Protein AF-0000000078948172 (afdb_homodimer)

Nearest PDB structures (foldseek):
  7e7o-assembly1_A  TM=7.544E-01  e=1.134E-03  Homo sapiens
  7w01-assembly1_A  TM=4.726E-01  e=2.263E-03  Homo sapiens
  7roq-assembly1_A  TM=7.174E-01  e=6.297E-02  Homo sapiens
  7k2t-assembly1_B  TM=5.408E-01  e=2.139E-02  Aquifex aeolicus VF5
  8dku-assembly1_B  TM=4.855E-01  e=1.723E-02  Aquifex aeolicus VF5

Solvent-accessible surface area (backbone atoms only — not comparable to full-atom values): 37700 Å² total; per-residue (Å²): 88,66,66,55,38,50,52,50,51,50,49,39,69,72,60,38,58,65,58,52,47,43,49,52,48,29,53,49,46,17,47,51,52,12,61,44,27,77,41,38,47,65,34,40,25,24,73,48,90,53,53,73,65,57,44,50,52,48,43,50,60,56,41,62,40,80,47,37,36,58,40,83,43,56,60,67,56,51,54,49,28,31,73,65,66,73,28,47,51,33,34,38,38,38,83,84,47,71,44,78,45,61,67,46,96,41,77,62,52,56,54,49,46,50,51,47,48,51,49,42,46,51,46,43,50,38,45,50,48,16,64,72,59,75,44,59,58,69,55,52,51,53,45,49,52,44,39,66,63,60,32,75,83,49,71,65,68,71,59,65,72,85,71,76,73,82,63,83,50,48,40,58,46,28,40,51,17,37,43,54,42,45,36,44,51,51,26,31,52,50,48,33,50,50,48,38,38,48,72,70,45,51,43,57,57,51,60,68,37,97,55,53,70,66,48,55,52,49,26,50,51,48,44,36,36,51,50,35,43,49,52,49,49,49,51,53,46,45,39,39,73,72,68,59,51,80,41,67,87,14,54,71,54,38,58,58,57,44,52,35,42,39,48,24,43,48,15,42,29,45,28,54,53,40,75,39,93,44,36,66,56,34,51,59,45,47,53,54,53,42,52,51,33,26,61,46,19,29,27,82,43,64,57,84,75,56,76,39,62,66,46,55,55,55,18,75,75,25,64,54,25,37,42,49,51,32,45,37,21,40,18,69,54,58,48,58,66,67,60,40,49,47,32,42,47,50,25,41,50,48,14,51,52,28,34,53,52,13,53,51,47,43,52,52,58,72,73,103,88,66,67,55,37,50,49,50,51,50,49,40,70,71,59,38,59,64,59,52,47,44,49,51,48,29,53,49,46,18,47,51,53,13,62,44,26,79,42,37,47,63,34,40,24,25,73,48,91,52,53,73,66,57,45,50,53,48,43,52,61,54,41,61,41,82,49,36,35,58,39,82,45,56,60,68,57,51,55,49,28,32,72,66,65,72,27,46,51,35,34,36,39,38,82,81,46,71,44,76,46,61,66,46,96,40,76,62,52,56,54,48,45,50,50,47,48,50,50,40,47,50,45,44,50,38,44,50,47,17,63,73,60,76,43,60,54,67,55,52,52,52,45,48,52,45,38,64,62,58,32,77,82,47,74,66,70,73,60,65,72,83,70,76,71,82,66,83,48,46,38,58,46,28,39,52,18,38,43,54,40,44,36,44,51,52,25,31,52,52,47,32,51,52,47,38,39,49,70,70,44,51,44,58,58,52,60,68,38,96,54,52,70,67,49,53,53,49,24,50,52,49,44,36,36,49,51,34,43,48,52,50,47,49,49,52,46,45,38,39,71,72,69,59,50,82,41,69,86,15,54,70,56,36,59,58,56,43,51,34,41,37,47,23,44,47,16,42,30,44,27,53,52,41,76,39,92,46,38,66,55,34,50,60,44,48,52,54,53,41,52,52,34,27,62,45,17,28,26,81,44,64,56,84,77,57,76,38,65,68,48,56,56,55,17,74,74,24,63,55,25,37,42,49,50,32,45,37,21,42,18,70,54,58,48,57,67,67,60,42,49,48,32,43,47,52,27,41,49,48,14,51,50,28,35,54,53,14,53,51,47,42,52,52,55,69,74,99

Secondary structure (DSSP, 8-state):
-HHHHHHHHHHHHHSTHHHHHHHHHHHHHHHHHHHS----EEEEEEESS--HHHHHHHHHHHTTSSSEEEEE--HHHHHHHHHTTS-SEEEEE-SS-EEEEESS--HHHHHHHHHHHHHHHHHHHHHHHHHHHTS-HHHHHHHHHHHTTS-SS-------S--------HHHHHHHHHHHHHHHHHHHHHHHHHHHHHHTTHHHHHHTSS--HHHHHHHHHHHHHHHHHHHHHHHHHIIIIIS----TT-HHHHHHHHHHHHHHHHHHHHHHHHS-SSHHHHHHHHHHHHHHHHHHTTSSS-GGG---HHHHHHHTT-HHHHHHHHHHHHTTS---HHHHHHHHHHHHHHHHHHHHHHHHHHHHHHH-/-HHHHHHHHHHHHHSTHHHHHHHHHHHHHHHHHHHS----EEEEEEESS--HHHHHHHHHHHTTSSSEEEEE--HHHHHHHHHTTS-SEEEEE-SS-EEEEESS--HHHHHHHHHHHHHHHHHHHHHHHHHHHTS-HHHHHHHHHHHTTS-SS-------S--------HHHHHHHHHHHHHHHHHHHHHHHHHHHHHHTTHHHHHHTTT--HHHHHHHHHHHHHHHHHHHHHHHHHIIIIIS----TT-HHHHHHHHHHHHHHHHHHHHHHHHT-SSHHHHHHHHHHHHHHHHHHTTSSS-GGG---HHHHHHHTT-HHHHHHHHHHHHTTS---HHHHHHHHHHHHHHHHHHHHHHHHHHHHHHH-

InterPro domains:
  IPR013525 ABC-2 type transporter, transmembrane domain [PF12698] (17-359)
  IPR047817 ABC-2 type transporter, transmembrane domain, bacterial-type [PS51012] (133-365)
  IPR051449 ABC-2 integral membrane transporter component [PTHR30294] (3-365)

Foldseek 3Di:
DVVLLVVVVVVCVVPVVLVVVLLVVLLVQLVVQLVVPLAQAAAEEEEDPDDPVRVVVVQVVVCVDRNHRHDYDDPVVVVVCLVVVVDQWHWYDYPQDIDIGGSHPDPVSVVSVVVVCVVSVVLVCLVVCCVVVVPPSVVVVVVCVVCVVVVVVCPCPVPPDPPLPPQDRSSVLSSLLSLLLSLLVQLLLLLLVVQQCVVVCVVVVVVVPPDDPVRSVVSSLVSSLCSSLVSSLVSLCCCCPVVNDAQQPLSVVLSVLVNLLSLLSNLLSLLLSLPDDHSVVSNVVSCVVSVLLSVLLQSVHHCVPPDDPVSVVVNLLRLSNLNSVLSCCSGRSVNDPVSNVVSSVSSNVSSVVSNVNSVVSNVVVVVD/DVVLLVVVVVVCVVPVVLVVVLLVVLLVQLVVQLVVPLAQAAAEEEEDPDDPVVVVVVQVVVCVDRNHRHDYDDPVVVVVCLVVVVDQWHWYDYPQDIDIGGSHPDPVSVVSVVVVCVVSVVLVCLVVCCVVVVPPSVVVVVVCVVCVVVVVVCPCPVPPDPPLPPQDRSSVLSSLLSLLLSLLVQLLLLLLVVQQCVVVCVVVVVVPPPDDPVRSVVSSLVSSLCSSLVSSLVSLCCCCPVVNDAQQPLSVVLSVLVNLLSLLSNLLSLLLSLPDDHSVVSNVVSCVVSVLLSVLLQSVHHCVPPDDPVSVVVNLLRLSNLNSVLSCCSGVSVNDPVSNVVSSVSSNVSSVVSNVNSVVSNVVVVVD

pLDDT: mean 72.75, std 21.16, range [22.92, 98.5]

Radius of gyration: 29.55 Å; Cα contacts (8 Å, |Δi|>4): 965; chains: 2; bounding box: 58×90×71 Å

Organism: Halalkalibacterium halodurans (strain ATCC BAA-125 / DSM 18197 / FERM 7344 / JCM 9153 / C-125) (NCBI:txid272558)

Structure (mmCIF, N/CA/C/O backbone):
data_AF-0000000078948172-model_v1
#
loop_
_entity.id
_entity.type
_entity.pdbx_description
1 polymer 'BH1056 protein'
#
loop_
_atom_site.group_PDB
_atom_site.id
_atom_site.type_symbol
_atom_site.label_atom_id
_atom_site.label_alt_id
_atom_site.label_comp_id
_atom_site.label_asym_id
_atom_site.label_entity_id
_atom_site.label_seq_id
_atom_site.pdbx_PDB_ins_code
_atom_site.Cartn_x
_atom_site.Cartn_y
_atom_site.Cartn_z
_atom_site.occupancy
_atom_site.B_iso_or_equiv
_atom_site.auth_seq_id
_atom_site.auth_comp_id
_atom_site.auth_asym_id
_atom_site.auth_atom_id
_atom_site.pdbx_PDB_model_num
ATOM 1 N N . MET A 1 1 ? -24.469 -25.516 -9.25 1 62.78 1 MET A N 1
ATOM 2 C CA . MET A 1 1 ? -23.891 -24.297 -8.695 1 62.78 1 MET A CA 1
ATOM 3 C C . MET A 1 1 ? -23.5 -24.484 -7.234 1 62.78 1 MET A C 1
ATOM 5 O O . MET A 1 1 ? -22.406 -24.109 -6.824 1 62.78 1 MET A O 1
ATOM 9 N N . ARG A 1 2 ? -24.375 -25.188 -6.566 1 66.94 2 ARG A N 1
ATOM 10 C CA . ARG A 1 2 ? -24.109 -25.422 -5.148 1 66.94 2 ARG A CA 1
ATOM 11 C C . ARG A 1 2 ? -22.875 -26.297 -4.953 1 66.94 2 ARG A C 1
ATOM 13 O O . ARG A 1 2 ? -22.078 -26.062 -4.047 1 66.94 2 ARG A O 1
ATOM 20 N N . ALA A 1 3 ? -22.75 -27.203 -5.828 1 65.5 3 ALA A N 1
ATOM 21 C CA . ALA A 1 3 ? -21.609 -28.109 -5.723 1 65.5 3 ALA A CA 1
ATOM 22 C C . ALA A 1 3 ? -20.297 -27.375 -5.953 1 65.5 3 ALA A C 1
ATOM 24 O O . ALA A 1 3 ? -19.312 -27.625 -5.266 1 65.5 3 ALA A O 1
ATOM 25 N N . ILE A 1 4 ? -20.359 -26.406 -6.832 1 67.25 4 ILE A N 1
ATOM 26 C CA . ILE A 1 4 ? -19.156 -25.641 -7.156 1 67.25 4 ILE A CA 1
ATOM 27 C C . ILE A 1 4 ? -18.797 -24.734 -5.988 1 67.25 4 ILE A C 1
ATOM 29 O O . ILE A 1 4 ? -17.641 -24.656 -5.578 1 67.25 4 ILE A O 1
ATOM 33 N N . LEU A 1 5 ? -19.828 -24.188 -5.453 1 71.38 5 LEU A N 1
ATOM 34 C CA . LEU A 1 5 ? -19.625 -23.297 -4.316 1 71.38 5 LEU A CA 1
ATOM 35 C C . LEU A 1 5 ? -19.062 -24.062 -3.119 1 71.38 5 LEU A C 1
ATOM 37 O O . LEU A 1 5 ? -18.188 -23.562 -2.414 1 71.38 5 LEU A O 1
ATOM 41 N N . TRP A 1 6 ? -19.578 -25.156 -2.953 1 69.44 6 TRP A N 1
ATOM 42 C CA . TRP A 1 6 ? -19.141 -25.984 -1.821 1 69.44 6 TRP A CA 1
ATOM 43 C C . TRP A 1 6 ? -17.688 -26.406 -1.973 1 69.44 6 TRP A C 1
ATOM 45 O O . TRP A 1 6 ? -16.953 -26.453 -0.99 1 69.44 6 TRP A O 1
ATOM 55 N N . ASN A 1 7 ? -17.328 -26.688 -3.18 1 68.25 7 ASN A N 1
ATOM 56 C CA . ASN A 1 7 ? -15.953 -27.094 -3.436 1 68.25 7 ASN A CA 1
ATOM 57 C C . ASN A 1 7 ? -14.977 -25.953 -3.15 1 68.25 7 ASN A C 1
ATOM 59 O O . ASN A 1 7 ? -13.922 -26.156 -2.555 1 68.25 7 ASN A O 1
ATOM 63 N N . TYR A 1 8 ? -15.422 -24.828 -3.488 1 69 8 TYR A N 1
ATOM 64 C CA . TYR A 1 8 ? -14.547 -23.688 -3.268 1 69 8 TYR A CA 1
ATOM 65 C C . TYR A 1 8 ? -14.469 -23.344 -1.786 1 69 8 TYR A C 1
ATOM 67 O O . TYR A 1 8 ? -13.398 -23 -1.28 1 69 8 TYR A O 1
ATOM 75 N N . TRP A 1 9 ? -15.555 -23.516 -1.153 1 69.44 9 TRP A N 1
ATOM 76 C CA . TRP A 1 9 ? -15.578 -23.297 0.286 1 69.44 9 TRP A CA 1
ATOM 77 C C . TRP A 1 9 ? -14.672 -24.266 1.014 1 69.44 9 TRP A C 1
ATOM 79 O O . TRP A 1 9 ? -13.969 -23.891 1.954 1 69.44 9 TRP A O 1
ATOM 89 N N . ARG A 1 10 ? -14.672 -25.406 0.482 1 64.38 10 ARG A N 1
ATOM 90 C CA . ARG A 1 10 ? -13.828 -26.438 1.082 1 64.38 10 ARG A CA 1
ATOM 91 C C . ARG A 1 10 ? -12.352 -26.125 0.879 1 64.38 10 ARG A C 1
ATOM 93 O O . ARG A 1 10 ? -11.539 -26.328 1.782 1 64.38 10 ARG A O 1
ATOM 100 N N . HIS A 1 11 ? -12.133 -25.625 -0.302 1 66.75 11 HIS A N 1
ATOM 101 C CA . HIS A 1 11 ? -10.75 -25.266 -0.598 1 66.75 11 HIS A CA 1
ATOM 102 C C . HIS A 1 11 ? -10.281 -24.109 0.289 1 66.75 11 HIS A C 1
ATOM 104 O O . HIS A 1 11 ? -9.141 -24.109 0.764 1 66.75 11 HIS A O 1
ATOM 110 N N . LEU A 1 12 ? -11.141 -23.219 0.486 1 66.38 12 LEU A N 1
ATOM 111 C CA . LEU A 1 12 ? -10.805 -22.078 1.318 1 66.38 12 LEU A CA 1
ATOM 112 C C . LEU A 1 12 ? -10.602 -22.5 2.77 1 66.38 12 LEU A C 1
ATOM 114 O O . LEU A 1 12 ? -9.703 -21.984 3.445 1 66.38 12 LEU A O 1
ATOM 118 N N . ILE A 1 13 ? -11.398 -23.406 3.115 1 63.62 13 ILE A N 1
ATOM 119 C CA . ILE A 1 13 ? -11.32 -23.859 4.5 1 63.62 13 ILE A CA 1
ATOM 120 C C . ILE A 1 13 ? -10 -24.594 4.73 1 63.62 13 ILE A C 1
ATOM 122 O O . ILE A 1 13 ? -9.414 -24.5 5.812 1 63.62 13 ILE A O 1
ATOM 126 N N . TYR A 1 14 ? -9.555 -25.125 3.656 1 60.56 14 TYR A N 1
ATOM 127 C CA . TYR A 1 14 ? -8.344 -25.922 3.834 1 60.56 14 TYR A CA 1
ATOM 128 C C . TYR A 1 14 ? -7.098 -25.062 3.68 1 60.56 14 TYR A C 1
ATOM 130 O O . TYR A 1 14 ? -6.047 -25.359 4.258 1 60.56 14 TYR A O 1
ATOM 138 N N . ARG A 1 15 ? -7.258 -24.031 2.912 1 65.12 15 ARG A N 1
ATOM 139 C CA . ARG A 1 15 ? -6.078 -23.188 2.75 1 65.12 15 ARG A CA 1
ATOM 140 C C . ARG A 1 15 ? -6.453 -21.719 2.812 1 65.12 15 ARG A C 1
ATOM 142 O O . ARG A 1 15 ? -6.223 -20.969 1.86 1 65.12 15 ARG A O 1
ATOM 149 N N . PRO A 1 16 ? -6.922 -21.422 4.082 1 66.62 16 PRO A N 1
ATOM 150 C CA . PRO A 1 16 ? -7.438 -20.062 4.18 1 66.62 16 PRO A CA 1
ATOM 151 C C . PRO A 1 16 ? -6.367 -19.047 4.602 1 66.62 16 PRO A C 1
ATOM 153 O O . PRO A 1 16 ? -6.695 -17.969 5.086 1 66.62 16 PRO A O 1
ATOM 156 N N . TRP A 1 17 ? -5.223 -19.391 4.367 1 75.44 17 TRP A N 1
ATOM 157 C CA . TRP A 1 17 ? -4.191 -18.609 5.055 1 75.44 17 TRP A CA 1
ATOM 158 C C . TRP A 1 17 ? -4.133 -17.188 4.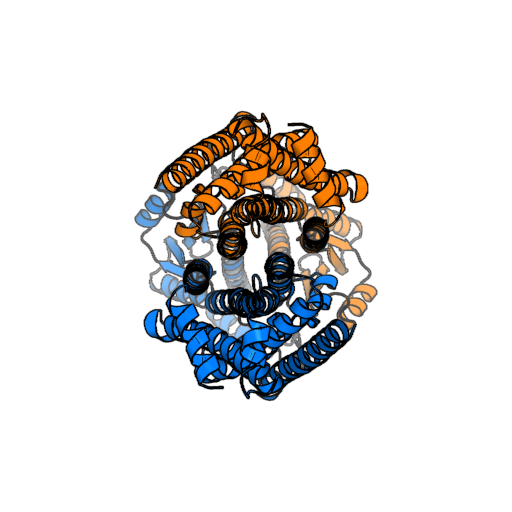516 1 75.44 17 TRP A C 1
ATOM 160 O O . TRP A 1 17 ? -3.914 -16.25 5.277 1 75.44 17 TRP A O 1
ATOM 170 N N . TYR A 1 18 ? -4.32 -16.984 3.209 1 77.62 18 TYR A N 1
ATOM 171 C CA . TYR A 1 18 ? -4.18 -15.617 2.713 1 77.62 18 TYR A CA 1
ATOM 172 C C . TYR A 1 18 ? -5.395 -14.773 3.076 1 77.62 18 TYR A C 1
ATOM 174 O O . TYR A 1 18 ? -5.266 -13.578 3.369 1 77.62 18 TYR A O 1
ATOM 182 N N . VAL A 1 19 ? -6.602 -15.43 3.148 1 80.69 19 VAL A N 1
ATOM 183 C CA . VAL A 1 19 ? -7.812 -14.711 3.531 1 80.69 19 VAL A CA 1
ATOM 184 C C . VAL A 1 19 ? -7.723 -14.289 4.996 1 80.69 19 VAL A C 1
ATOM 186 O O . VAL A 1 19 ? -8.008 -13.141 5.34 1 80.69 19 VAL A O 1
ATOM 189 N N . VAL A 1 20 ? -7.277 -15.211 5.793 1 83.88 20 VAL A N 1
ATOM 190 C CA . VAL A 1 20 ? -7.113 -14.93 7.215 1 83.88 20 VAL A CA 1
ATOM 191 C C . VAL A 1 20 ? -6.016 -13.891 7.418 1 83.88 20 VAL A C 1
ATOM 193 O O . VAL A 1 20 ? -6.145 -12.992 8.25 1 83.88 20 VAL A O 1
ATOM 196 N N . GLY A 1 21 ? -4.973 -14.055 6.617 1 84.38 21 GLY A N 1
ATOM 197 C CA . GLY A 1 21 ? -3.889 -13.094 6.703 1 84.38 21 GLY A CA 1
ATOM 198 C C . GLY A 1 21 ? -4.324 -11.672 6.379 1 84.38 21 GLY A C 1
ATOM 199 O O . GLY A 1 21 ? -4.012 -10.734 7.117 1 84.38 21 GLY A O 1
ATOM 200 N N . PHE A 1 22 ? -5.051 -11.562 5.297 1 84.94 22 PHE A N 1
ATOM 201 C CA . PHE A 1 22 ? -5.508 -10.234 4.891 1 84.94 22 PHE A CA 1
ATOM 202 C C . PHE A 1 22 ? -6.508 -9.68 5.895 1 84.94 22 PHE A C 1
ATOM 204 O O . PHE A 1 22 ? -6.539 -8.469 6.145 1 84.94 22 PHE A O 1
ATOM 211 N N . PHE A 1 23 ? -7.328 -10.57 6.496 1 87.62 23 PHE A N 1
ATOM 212 C CA . PHE A 1 23 ? -8.273 -10.148 7.527 1 87.62 23 PHE A CA 1
ATOM 213 C C . PHE A 1 23 ? -7.535 -9.602 8.742 1 87.62 23 PHE A C 1
ATOM 215 O O . PHE A 1 23 ? -7.844 -8.508 9.227 1 87.62 23 PHE A O 1
ATOM 222 N N . ILE A 1 24 ? -6.555 -10.297 9.219 1 86.5 24 ILE A N 1
ATOM 223 C CA . ILE A 1 24 ? -5.812 -9.922 10.414 1 86.5 24 ILE A CA 1
ATOM 224 C C . ILE A 1 24 ? -5.035 -8.633 10.156 1 86.5 24 ILE A C 1
ATOM 226 O O . ILE A 1 24 ? -5.004 -7.742 11.008 1 86.5 24 ILE A O 1
ATOM 230 N N . LEU A 1 25 ? -4.504 -8.586 9.008 1 84.19 25 LEU A N 1
ATOM 231 C CA . LEU A 1 25 ? -3.725 -7.395 8.688 1 84.19 25 LEU A CA 1
ATOM 232 C C . LEU A 1 25 ? -4.621 -6.164 8.594 1 84.19 25 LEU A C 1
ATOM 234 O O . LEU A 1 25 ? -4.246 -5.082 9.055 1 84.19 25 LEU A O 1
ATOM 238 N N . THR A 1 26 ? -5.742 -6.363 7.922 1 87.81 26 THR A N 1
ATOM 239 C CA . THR A 1 26 ? -6.688 -5.254 7.844 1 87.81 26 THR A CA 1
ATOM 240 C C . THR A 1 26 ? -7.094 -4.789 9.242 1 87.81 26 THR A C 1
ATOM 242 O O . THR A 1 26 ? -7.051 -3.594 9.539 1 87.81 26 THR A O 1
ATOM 245 N N . ALA A 1 27 ? -7.441 -5.746 10.094 1 89 27 ALA A N 1
ATOM 246 C CA . ALA A 1 27 ? -7.871 -5.43 11.453 1 89 27 ALA A CA 1
ATOM 247 C C . ALA A 1 27 ? -6.754 -4.742 12.234 1 89 27 ALA A C 1
ATOM 249 O O . ALA A 1 27 ? -6.996 -3.754 12.93 1 89 27 ALA A O 1
ATOM 250 N N . THR A 1 28 ? -5.586 -5.242 12.078 1 84.88 28 THR A N 1
ATOM 251 C CA . THR A 1 28 ? -4.441 -4.691 12.797 1 84.88 28 THR A CA 1
ATOM 252 C C . THR A 1 28 ? -4.137 -3.271 12.336 1 84.88 28 THR A C 1
ATOM 254 O O . THR A 1 28 ? -3.994 -2.361 13.156 1 84.88 28 THR A O 1
ATOM 257 N N . PHE A 1 29 ? -4.16 -3.076 11.062 1 82.25 29 PHE A N 1
ATOM 258 C CA . PHE A 1 29 ? -3.795 -1.769 10.523 1 82.25 29 PHE A CA 1
ATOM 259 C C . PHE A 1 29 ? -4.91 -0.756 10.766 1 82.25 29 PHE A C 1
ATOM 261 O O . PHE A 1 29 ? -4.641 0.407 11.07 1 82.25 29 PHE A O 1
ATOM 268 N N . ALA A 1 30 ? -6.086 -1.212 10.492 1 83.12 30 ALA A N 1
ATOM 269 C CA . ALA A 1 30 ? -7.215 -0.325 10.773 1 83.12 30 ALA A CA 1
ATOM 270 C C . ALA A 1 30 ? -7.223 0.105 12.234 1 83.12 30 ALA A C 1
ATOM 272 O O . ALA A 1 30 ? -7.496 1.266 12.547 1 83.12 30 ALA A O 1
ATOM 273 N N . PHE A 1 31 ? -6.871 -0.844 13.07 1 81.69 31 PHE A N 1
ATOM 274 C CA . PHE A 1 31 ? -6.871 -0.569 14.5 1 81.69 31 PHE A CA 1
ATOM 275 C C . PHE A 1 31 ? -5.73 0.374 14.875 1 81.69 31 PHE A C 1
ATOM 277 O O . PHE A 1 31 ? -5.945 1.374 15.562 1 81.69 31 PHE A O 1
ATOM 284 N N . VAL A 1 32 ? -4.586 0.113 14.422 1 76.19 32 VAL A N 1
ATOM 285 C CA . VAL A 1 32 ? -3.393 0.864 14.805 1 76.19 32 VAL A CA 1
ATOM 286 C C . VAL A 1 32 ? -3.455 2.268 14.203 1 76.19 32 VAL A C 1
ATOM 288 O O . VAL A 1 32 ? -3.166 3.254 14.883 1 76.19 32 VAL A O 1
ATOM 291 N N . THR A 1 33 ? -3.777 2.334 12.93 1 76 33 THR A N 1
ATOM 292 C CA . THR A 1 33 ? -3.812 3.631 12.266 1 76 33 THR A CA 1
ATOM 293 C C . THR A 1 33 ? -5.051 4.418 12.68 1 76 33 THR A C 1
ATOM 295 O O . THR A 1 33 ? -5.051 5.652 12.648 1 76 33 THR A O 1
ATOM 298 N N . GLY A 1 34 ? -6.07 3.592 12.875 1 71.38 34 GLY A N 1
ATOM 299 C CA . GLY A 1 34 ? -7.293 4.246 13.312 1 71.38 34 GLY A CA 1
ATOM 300 C C . GLY A 1 34 ? -7.152 4.918 14.664 1 71.38 34 GLY A C 1
ATOM 301 O O . GLY A 1 34 ? -7.844 5.898 14.953 1 71.38 34 GLY A O 1
ATOM 302 N N . GLN A 1 35 ? -6.402 4.078 15.539 1 59.75 35 GLN A N 1
ATOM 303 C CA . GLN A 1 35 ? -6.16 4.645 16.859 1 59.75 35 GLN A CA 1
ATOM 304 C C . GLN A 1 35 ? -5.23 5.852 16.781 1 59.75 35 GLN A C 1
ATOM 306 O O . GLN A 1 35 ? -5.188 6.668 17.703 1 59.75 35 GLN A O 1
ATOM 311 N N . SER A 1 36 ? -4.328 5.504 15.805 1 49.66 36 SER A N 1
ATOM 312 C CA . SER A 1 36 ? -3.449 6.656 15.648 1 49.66 36 SER A CA 1
ATOM 313 C C . SER A 1 36 ? -4.246 7.922 15.359 1 49.66 36 SER A C 1
ATOM 315 O O . SER A 1 36 ? -3.73 8.867 14.75 1 49.66 36 SER A O 1
ATOM 317 N N . SER A 1 37 ? -5.582 7.57 15.469 1 39.12 37 SER A N 1
ATOM 318 C CA . SER A 1 37 ? -6.457 8.734 15.469 1 39.12 37 SER A CA 1
ATOM 319 C C . SER A 1 37 ? -5.684 10.008 15.805 1 39.12 37 SER A C 1
ATOM 321 O O . SER A 1 37 ? -4.746 9.977 16.609 1 39.12 37 SER A O 1
ATOM 323 N N . PHE A 1 38 ? -5.621 10.812 14.898 1 34.5 38 PHE A N 1
ATOM 324 C CA . PHE A 1 38 ? -5.605 12.234 15.219 1 34.5 38 PHE A CA 1
ATOM 325 C C . PHE A 1 38 ? -6.375 12.508 16.516 1 34.5 38 PHE A C 1
ATOM 327 O O . PHE A 1 38 ? -7.57 12.812 16.469 1 34.5 38 PHE A O 1
ATOM 334 N N . SER A 1 39 ? -6.605 11.508 17.219 1 34.75 39 SER A N 1
ATOM 335 C CA . SER A 1 39 ? -7.262 11.617 18.516 1 34.75 39 SER A CA 1
ATOM 336 C C . SER A 1 39 ? -7.078 13.008 19.125 1 34.75 39 SER A C 1
ATOM 338 O O . SER A 1 39 ? -6.156 13.734 18.75 1 34.75 39 SER A O 1
ATOM 340 N N . LYS A 1 40 ? -8.133 13.227 19.766 1 40.09 40 LYS A N 1
ATOM 341 C CA . LYS A 1 40 ? -8.023 14.461 20.547 1 40.09 40 LYS A CA 1
ATOM 342 C C . LYS A 1 40 ? -6.688 14.531 21.281 1 40.09 40 LYS A C 1
ATOM 344 O O . LYS A 1 40 ? -6.32 13.609 22 1 40.09 40 LYS A O 1
ATOM 349 N N . VAL A 1 41 ? -5.742 14.82 20.547 1 42.78 41 VAL A N 1
ATOM 350 C CA . VAL A 1 41 ? -4.473 15.039 21.234 1 42.78 41 VAL A CA 1
ATOM 351 C C . VAL A 1 41 ? -4.73 15.5 22.656 1 42.78 41 VAL A C 1
ATOM 353 O O . VAL A 1 41 ? -5.363 16.531 22.891 1 42.78 41 VAL A O 1
ATOM 356 N N . GLU A 1 42 ? -4.668 14.492 23.5 1 48.28 42 GLU A N 1
ATOM 357 C CA . GLU A 1 42 ? -4.773 14.938 24.891 1 48.28 42 GLU A CA 1
ATOM 358 C C . GLU A 1 42 ? -3.654 15.906 25.234 1 48.28 42 GLU A C 1
ATOM 360 O O . GLU A 1 42 ? -2.473 15.57 25.141 1 48.28 42 GLU A O 1
ATOM 365 N N . VAL A 1 43 ? -3.938 17 25.328 1 52.22 43 VAL A N 1
ATOM 366 C CA . VAL A 1 43 ? -2.99 18.047 25.688 1 52.22 43 VAL A CA 1
ATOM 367 C C . VAL A 1 43 ? -3.01 18.266 27.203 1 52.22 43 VAL A C 1
ATOM 369 O O . VAL A 1 43 ? -3.963 18.812 27.734 1 52.22 43 VAL A O 1
ATOM 372 N N . PRO A 1 44 ? -2.088 17.594 27.875 1 58.75 44 PRO A N 1
ATOM 373 C CA . PRO A 1 44 ? -2.033 17.906 29.312 1 58.75 44 PRO A CA 1
ATOM 374 C C . PRO A 1 44 ? -1.806 19.391 29.578 1 58.75 44 PRO A C 1
ATOM 376 O O . PRO A 1 44 ? -0.93 20.016 28.969 1 58.75 44 PRO A O 1
ATOM 379 N N . VAL A 1 45 ? -2.65 19.938 30.328 1 61.47 45 VAL A N 1
ATOM 380 C CA . VAL A 1 45 ? -2.543 21.359 30.656 1 61.47 45 VAL A CA 1
ATOM 381 C C . VAL A 1 45 ? -2.502 21.547 32.188 1 61.47 45 VAL A C 1
ATOM 383 O O . VAL A 1 45 ? -3.115 20.766 32.906 1 61.47 45 VAL A O 1
ATOM 386 N N . TYR A 1 46 ? -1.608 22.234 32.594 1 65.5 46 TYR A N 1
ATOM 387 C CA . TYR A 1 46 ? -1.704 22.688 34 1 65.5 46 TYR A CA 1
ATOM 388 C C . TYR A 1 46 ? -1.886 24.188 34.062 1 65.5 46 TYR A C 1
ATOM 390 O O . TYR A 1 46 ? -1.547 24.922 33.125 1 65.5 46 TYR A O 1
ATOM 398 N N . VAL A 1 47 ? -2.588 24.609 35.062 1 64 47 VAL A N 1
ATOM 399 C CA . VAL A 1 47 ? -2.979 26.016 35.188 1 64 47 VAL A CA 1
ATOM 400 C C . VAL A 1 47 ? -2.074 26.703 36.188 1 64 47 VAL A C 1
ATOM 402 O O . VAL A 1 47 ? -1.73 26.141 37.219 1 64 47 VAL A O 1
ATOM 405 N N . GLU A 1 48 ? -1.52 27.75 35.75 1 64.19 48 GLU A N 1
ATOM 406 C CA . GLU A 1 48 ? -0.771 28.609 36.656 1 64.19 48 GLU A CA 1
ATOM 407 C C . GLU A 1 48 ? -1.527 29.906 36.938 1 64.19 48 GLU A C 1
ATOM 409 O O . GLU A 1 48 ? -1.742 30.719 36.031 1 64.19 48 GLU A O 1
ATOM 414 N N . GLY A 1 49 ? -1.888 30.078 38.156 1 60.09 49 GLY A N 1
ATOM 415 C CA . GLY A 1 49 ? -2.398 31.375 38.594 1 60.09 49 GLY A CA 1
ATOM 416 C C . GLY A 1 49 ? -3.848 31.594 38.219 1 60.09 49 GLY A C 1
ATOM 417 O O . GLY A 1 49 ? -4.281 32.75 38.062 1 60.09 49 GLY A O 1
ATOM 418 N N . MET A 1 50 ? -4.535 30.562 37.781 1 65.12 50 MET A N 1
ATOM 419 C CA . MET A 1 50 ? -5.945 30.75 37.438 1 65.12 50 MET A CA 1
ATOM 420 C C . MET A 1 50 ? -6.84 30.047 38.469 1 65.12 50 MET A C 1
ATOM 422 O O . MET A 1 50 ? -6.445 29.031 39.062 1 65.12 50 MET A O 1
ATOM 426 N N . SER A 1 51 ? -7.914 30.75 38.688 1 68.06 51 SER A N 1
ATOM 427 C CA . SER A 1 51 ? -8.883 30.172 39.625 1 68.06 51 SER A CA 1
ATOM 428 C C . SER A 1 51 ? -9.547 28.938 39.031 1 68.06 51 SER A C 1
ATOM 430 O O . SER A 1 51 ? -9.492 28.719 37.812 1 68.06 51 SER A O 1
ATOM 432 N N . SER A 1 52 ? -10.023 28.094 39.875 1 74.06 52 SER A N 1
ATOM 433 C CA . SER A 1 52 ? -10.68 26.859 39.469 1 74.06 52 SER A CA 1
ATOM 434 C C . SER A 1 52 ? -11.82 27.125 38.5 1 74.06 52 SER A C 1
ATOM 436 O O . SER A 1 52 ? -12.039 26.344 37.562 1 74.06 52 SER A O 1
ATOM 438 N N . GLU A 1 53 ? -12.5 28.172 38.719 1 70.75 53 GLU A N 1
ATOM 439 C CA . GLU A 1 53 ? -13.617 28.516 37.844 1 70.75 53 GLU A CA 1
ATOM 440 C C . GLU A 1 53 ? -13.133 28.953 36.469 1 70.75 53 GLU A C 1
ATOM 442 O O . GLU A 1 53 ? -13.703 28.562 35.438 1 70.75 53 GLU A O 1
ATOM 447 N N . GLU A 1 54 ? -12.156 29.812 36.469 1 65.56 54 GLU A N 1
ATOM 448 C CA . GLU A 1 54 ? -11.57 30.266 35.219 1 65.56 54 GLU A CA 1
ATOM 449 C C . GLU A 1 54 ? -10.984 29.109 34.406 1 65.56 54 GLU A C 1
ATOM 451 O O . GLU A 1 54 ? -11.094 29.062 33.188 1 65.56 54 GLU A O 1
ATOM 456 N N . THR A 1 55 ? -10.375 28.266 35.156 1 69.5 55 THR A N 1
ATOM 457 C CA . THR A 1 55 ? -9.797 27.078 34.531 1 69.5 55 THR A CA 1
ATOM 458 C C . THR A 1 55 ? -10.883 26.219 33.875 1 69.5 55 THR A C 1
ATOM 460 O O . THR A 1 55 ? -10.703 25.75 32.75 1 69.5 55 THR A O 1
ATOM 463 N N . ALA A 1 56 ? -11.852 26.031 34.531 1 71.5 56 ALA A N 1
ATOM 464 C CA . ALA A 1 56 ? -12.945 25.219 34 1 71.5 56 ALA A CA 1
ATOM 465 C C . ALA A 1 56 ? -13.539 25.875 32.75 1 71.5 56 ALA A C 1
ATOM 467 O O . ALA A 1 56 ? -13.859 25.188 31.766 1 71.5 56 ALA A O 1
ATOM 468 N N . LYS A 1 57 ? -13.727 27.062 32.75 1 65.19 57 LYS A N 1
ATOM 469 C CA . LYS A 1 57 ? -14.258 27.797 31.609 1 65.19 57 LYS A CA 1
ATOM 470 C C . LYS A 1 57 ? -13.312 27.688 30.406 1 65.19 57 LYS A C 1
ATOM 472 O O . LYS A 1 57 ? -13.75 27.453 29.281 1 65.19 57 LYS A O 1
ATOM 477 N N . MET A 1 58 ? -12.086 27.938 30.719 1 61.97 58 MET A N 1
ATOM 478 C CA . MET A 1 58 ? -11.086 27.875 29.656 1 61.97 58 MET A CA 1
ATOM 479 C C . MET A 1 58 ? -10.992 26.469 29.078 1 61.97 58 MET A C 1
ATOM 481 O O . MET A 1 58 ? -10.93 26.297 27.859 1 61.97 58 MET A O 1
ATOM 485 N N . LEU A 1 59 ? -10.914 25.531 29.984 1 67.06 59 LEU A N 1
ATOM 486 C CA . LEU A 1 59 ? -10.867 24.156 29.531 1 67.06 59 LEU A CA 1
ATOM 487 C C . LEU A 1 59 ? -12.117 23.781 28.75 1 67.06 59 LEU A C 1
ATOM 489 O O . LEU A 1 59 ? -12.055 23.016 27.797 1 67.06 59 LEU A O 1
ATOM 493 N N . GLY A 1 60 ? -13.188 24.266 29.188 1 65.31 60 GLY A N 1
ATOM 494 C CA . GLY A 1 60 ? -14.414 24.078 28.422 1 65.31 60 GLY A CA 1
ATOM 495 C C . GLY A 1 60 ? -14.32 24.609 27.016 1 65.31 60 GLY A C 1
ATOM 496 O O . GLY A 1 60 ? -14.75 23.938 26.062 1 65.31 60 GLY A O 1
ATOM 497 N N . TYR A 1 61 ? -13.75 25.766 26.922 1 56.97 61 TYR A N 1
ATOM 498 C CA . TYR A 1 61 ? -13.562 26.375 25.609 1 56.97 61 TYR A CA 1
ATOM 499 C C . TYR A 1 61 ? -12.562 25.578 24.781 1 56.97 61 TYR A C 1
ATOM 501 O O . TYR A 1 61 ? -12.758 25.391 23.578 1 56.97 61 TYR A O 1
ATOM 509 N N . LEU A 1 62 ? -11.562 25.219 25.422 1 58.38 62 LEU A N 1
ATOM 510 C CA . LEU A 1 62 ? -10.492 24.516 24.734 1 58.38 62 LEU A CA 1
ATOM 511 C C . LEU A 1 62 ? -10.961 23.141 24.266 1 58.38 62 LEU A C 1
ATOM 513 O O . LEU A 1 62 ? -10.562 22.672 23.188 1 58.38 62 LEU A O 1
ATOM 517 N N . ASN A 1 63 ? -11.719 22.547 25.094 1 58.66 63 ASN A N 1
ATOM 518 C CA . ASN A 1 63 ? -12.156 21.188 24.812 1 58.66 63 ASN A CA 1
ATOM 519 C C . ASN A 1 63 ? -13.406 21.172 23.938 1 58.66 63 ASN A C 1
ATOM 521 O O . ASN A 1 63 ? -14.031 20.125 23.766 1 58.66 63 ASN A O 1
ATOM 525 N N . GLU A 1 64 ? -13.688 22.266 23.531 1 51.56 64 GLU A N 1
ATOM 526 C CA . GLU A 1 64 ? -14.773 22.312 22.547 1 51.56 64 GLU A CA 1
ATOM 527 C C . GLU A 1 64 ? -14.312 21.766 21.203 1 51.56 64 GLU A C 1
ATOM 529 O O . GLU A 1 64 ? -15.125 21.266 20.422 1 51.56 64 GLU A O 1
ATOM 534 N N . HIS A 1 65 ? -13.117 21.891 21.047 1 42.31 65 HIS A N 1
ATOM 535 C CA . HIS A 1 65 ? -12.594 21.391 19.781 1 42.31 65 HIS A CA 1
ATOM 536 C C . HIS A 1 65 ? -12.453 19.875 19.812 1 42.31 65 HIS A C 1
ATOM 538 O O . HIS A 1 65 ? -12.156 19.297 20.859 1 42.31 65 HIS A O 1
ATOM 544 N N . LYS A 1 66 ? -12.945 19.344 18.781 1 46.38 66 LYS A N 1
ATOM 545 C CA . LYS A 1 66 ? -13.102 17.891 18.734 1 46.38 66 LYS A CA 1
ATOM 546 C C . LYS A 1 66 ? -11.758 17.203 18.562 1 46.38 66 LYS A C 1
ATOM 548 O O . LYS A 1 66 ? -11.625 16.016 18.844 1 46.38 66 LYS A O 1
ATOM 553 N N . ARG A 1 67 ? -10.773 17.875 18.266 1 44.38 67 ARG A N 1
ATOM 554 C CA . ARG A 1 67 ? -9.516 17.203 17.953 1 44.38 67 ARG A CA 1
ATOM 555 C C . ARG A 1 67 ? -8.617 17.125 19.188 1 44.38 67 ARG A C 1
ATOM 557 O O . ARG A 1 67 ? -7.832 16.188 19.312 1 44.38 67 ARG A O 1
ATOM 564 N N . PHE A 1 68 ? -8.695 18.188 20.062 1 50.44 68 PHE A N 1
ATOM 565 C CA . PHE A 1 68 ? -7.805 18.219 21.203 1 50.44 68 PHE A CA 1
ATOM 566 C C . PHE A 1 68 ? -8.586 18.047 22.5 1 50.44 68 PHE A C 1
ATOM 568 O O . PHE A 1 68 ? -9.688 18.578 22.641 1 50.44 68 PHE A O 1
ATOM 575 N N . ASP A 1 69 ? -8.141 17.203 23.234 1 59.12 69 ASP A N 1
ATOM 576 C CA . ASP A 1 69 ? -8.688 17.031 24.578 1 59.12 69 ASP A CA 1
ATOM 577 C C . ASP A 1 69 ? -7.723 17.562 25.641 1 59.12 69 ASP A C 1
ATOM 579 O O . ASP A 1 69 ? -6.754 16.875 25.984 1 59.12 69 ASP A O 1
ATOM 583 N N . PHE A 1 70 ? -7.98 18.766 26.078 1 60.03 70 PHE A N 1
ATOM 584 C CA . PHE A 1 70 ? -7.145 19.375 27.094 1 60.03 70 PHE A CA 1
ATOM 585 C C . PHE A 1 70 ? -7.504 18.844 28.484 1 60.03 70 PHE A C 1
ATOM 587 O O . PHE A 1 70 ? -8.633 19 28.938 1 60.03 70 PHE A O 1
ATOM 594 N N . GLN A 1 71 ? -6.664 18.109 29.078 1 68.5 71 GLN A N 1
ATOM 595 C CA . GLN A 1 71 ? -6.879 17.516 30.391 1 68.5 71 GLN A CA 1
ATOM 596 C C . GLN A 1 71 ? -6.016 18.203 31.453 1 68.5 71 GLN A C 1
ATOM 598 O O . GLN A 1 71 ? -4.809 18.375 31.266 1 68.5 71 GLN A O 1
ATOM 603 N N . LEU A 1 72 ? -6.688 18.625 32.469 1 73.62 72 LEU A N 1
ATOM 604 C CA . LEU A 1 72 ? -5.992 19.281 33.562 1 73.62 72 LEU A CA 1
ATOM 605 C C . LEU A 1 72 ? -5.199 18.266 34.375 1 73.62 72 LEU A C 1
ATOM 607 O O . LEU A 1 72 ? -5.742 17.25 34.812 1 73.62 72 LEU A O 1
ATOM 611 N N . MET A 1 73 ? -3.926 18.406 34.469 1 74.25 73 MET A N 1
ATOM 612 C CA . MET A 1 73 ? -3.035 17.578 35.25 1 74.25 73 MET A CA 1
ATOM 613 C C . MET A 1 73 ? -2.174 18.422 36.188 1 74.25 73 MET A C 1
ATOM 615 O O . MET A 1 73 ? -2.055 19.641 36 1 74.25 73 MET A O 1
ATOM 619 N N . ASP A 1 74 ? -1.751 17.781 37.281 1 75.62 74 ASP A N 1
ATOM 620 C CA . ASP A 1 74 ? -0.877 18.469 38.219 1 75.62 74 ASP A CA 1
ATOM 621 C C . ASP A 1 74 ? 0.456 18.828 37.562 1 75.62 74 ASP A C 1
ATOM 623 O O . ASP A 1 74 ? 0.962 18.094 36.719 1 75.62 74 ASP A O 1
ATOM 627 N N . GLN A 1 75 ? 0.871 19.984 37.875 1 73.31 75 GLN A N 1
ATOM 628 C CA . GLN A 1 75 ? 2.125 20.5 37.312 1 73.31 75 GLN A CA 1
ATOM 629 C C . GLN A 1 75 ? 3.254 19.484 37.5 1 73.31 75 GLN A C 1
ATOM 631 O O . GLN A 1 75 ? 4.051 19.266 36.594 1 73.31 75 GLN A O 1
ATOM 636 N N . GLU A 1 76 ? 3.334 18.875 38.625 1 72.31 76 GLU A N 1
ATOM 637 C CA . GLU A 1 76 ? 4.398 17.922 38.906 1 72.31 76 GLU A CA 1
ATOM 638 C C . GLU A 1 76 ? 4.305 16.703 38 1 72.31 76 GLU A C 1
ATOM 640 O O . GLU A 1 76 ? 5.324 16.188 37.562 1 72.31 76 GLU A O 1
ATOM 645 N N . GLU A 1 77 ? 3.154 16.344 37.75 1 74.31 77 GLU A N 1
ATOM 646 C CA . GLU A 1 77 ? 2.947 15.18 36.875 1 74.31 77 GLU A CA 1
ATOM 647 C C . GLU A 1 77 ? 3.369 15.469 35.438 1 74.31 77 GLU A C 1
ATOM 649 O O . GLU A 1 77 ? 3.949 14.609 34.781 1 74.31 77 GLU A O 1
ATOM 654 N N . ILE A 1 78 ? 3.055 16.609 35.031 1 69.69 78 ILE A N 1
ATOM 655 C CA . ILE A 1 78 ? 3.393 17 33.688 1 69.69 78 ILE A CA 1
ATOM 656 C C . ILE A 1 78 ? 4.906 17.156 33.562 1 69.69 78 ILE A C 1
ATOM 658 O O . ILE A 1 78 ? 5.504 16.688 32.594 1 69.69 78 ILE A O 1
ATOM 662 N N . GLU A 1 79 ? 5.547 17.766 34.531 1 67.31 79 GLU A N 1
ATOM 663 C CA . GLU A 1 79 ? 6.996 17.953 34.469 1 67.31 79 GLU A CA 1
ATOM 664 C C . GLU A 1 79 ? 7.727 16.625 34.5 1 67.31 79 GLU A C 1
ATOM 666 O O . GLU A 1 79 ? 8.711 16.438 33.781 1 67.31 79 GLU A O 1
ATOM 671 N N . THR A 1 80 ? 7.211 15.781 35.219 1 67.12 80 THR A N 1
ATOM 672 C CA . THR A 1 80 ? 7.82 14.461 35.281 1 67.12 80 THR A CA 1
ATOM 673 C C . THR A 1 80 ? 7.574 13.688 34 1 67.12 80 THR A C 1
ATOM 675 O O . THR A 1 80 ? 8.469 13.008 33.5 1 67.12 80 THR A O 1
ATOM 678 N N . GLY A 1 81 ? 6.375 13.836 33.5 1 65.62 81 GLY A N 1
ATOM 679 C CA . GLY A 1 81 ? 6.035 13.156 32.281 1 65.62 81 GLY A CA 1
ATOM 680 C C . GLY A 1 81 ? 6.832 13.648 31.078 1 65.62 81 GLY A C 1
ATOM 681 O O . GLY A 1 81 ? 7.215 12.867 30.219 1 65.62 81 GLY A O 1
ATOM 682 N N . LEU A 1 82 ? 7.094 14.875 31.078 1 64.56 82 LEU A N 1
ATOM 683 C CA . LEU A 1 82 ? 7.902 15.461 30.016 1 64.56 82 LEU A CA 1
ATOM 684 C C . LEU A 1 82 ? 9.359 15.047 30.156 1 64.56 82 LEU A C 1
ATOM 686 O O . L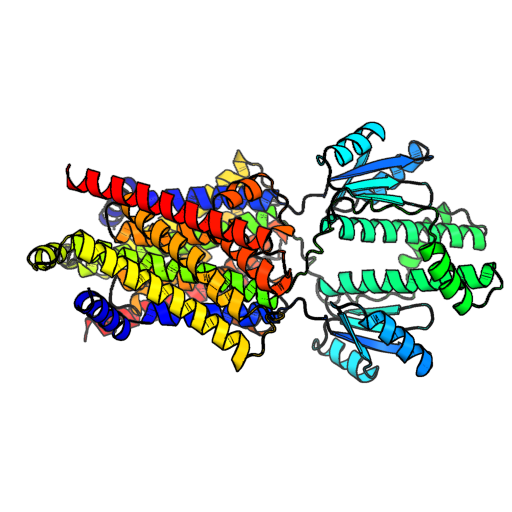EU A 1 82 ? 10.031 14.766 29.156 1 64.56 82 LEU A O 1
ATOM 690 N N . ARG A 1 83 ? 9.812 14.992 31.344 1 61.78 83 ARG A N 1
ATOM 691 C CA . ARG A 1 83 ? 11.195 14.625 31.625 1 61.78 83 ARG A CA 1
ATOM 692 C C . ARG A 1 83 ? 11.453 13.156 31.297 1 61.78 83 ARG A C 1
ATOM 694 O O . ARG A 1 83 ? 12.523 12.805 30.797 1 61.78 83 ARG A O 1
ATOM 701 N N . GLN A 1 84 ? 10.453 12.438 31.453 1 56.44 84 GLN A N 1
ATOM 702 C CA . GLN A 1 84 ? 10.617 11 31.25 1 56.44 84 GLN A CA 1
ATOM 703 C C . GLN A 1 84 ? 10.195 10.594 29.844 1 56.44 84 GLN A C 1
ATOM 705 O O . GLN A 1 84 ? 10.102 9.406 29.531 1 56.44 84 GLN A O 1
ATOM 710 N N . HIS A 1 85 ? 9.898 11.617 29.078 1 53.78 85 HIS A N 1
ATOM 711 C CA . HIS A 1 85 ? 9.555 11.422 27.672 1 53.78 85 HIS A CA 1
ATOM 712 C C . HIS A 1 85 ? 8.281 10.594 27.531 1 53.78 85 HIS A C 1
ATOM 714 O O . HIS A 1 85 ? 8.133 9.844 26.562 1 53.78 85 HIS A O 1
ATOM 720 N N . GLU A 1 86 ? 7.605 10.664 28.609 1 58.66 86 GLU A N 1
ATOM 721 C CA . GLU A 1 86 ? 6.301 10.008 28.562 1 58.66 86 GLU A CA 1
ATOM 722 C C . GLU A 1 86 ? 5.262 10.883 27.875 1 58.66 86 GLU A C 1
ATOM 724 O O . GLU A 1 86 ? 4.25 10.391 27.375 1 58.66 86 GLU A O 1
ATOM 729 N N . MET A 1 87 ? 5.566 12.172 28.047 1 57.53 87 MET A N 1
ATOM 730 C CA . MET A 1 87 ? 4.711 13.164 27.391 1 57.53 87 MET A CA 1
ATOM 731 C C . MET A 1 87 ? 5.516 14.016 26.422 1 57.53 87 MET A C 1
ATOM 733 O O . MET A 1 87 ? 6.625 14.445 26.734 1 57.53 87 MET A O 1
ATOM 737 N N . ASP A 1 88 ? 4.992 14.109 25.328 1 56 88 ASP A N 1
ATOM 738 C CA . ASP A 1 88 ? 5.762 14.836 24.328 1 56 88 ASP A CA 1
ATOM 739 C C . ASP A 1 88 ? 5.59 16.344 24.5 1 56 88 ASP A C 1
ATOM 741 O O . ASP A 1 88 ? 6.52 17.109 24.234 1 56 88 ASP A O 1
ATOM 745 N N . PHE A 1 89 ? 4.414 16.766 24.844 1 56.47 89 PHE A N 1
ATOM 746 C CA . PHE A 1 89 ? 4.191 18.188 25.062 1 56.47 89 PHE A CA 1
ATOM 747 C C . PHE A 1 89 ? 3.076 18.422 26.078 1 56.47 89 PHE A C 1
ATOM 749 O O . PHE A 1 89 ? 2.273 17.516 26.328 1 56.47 89 PHE A O 1
ATOM 756 N N . ALA A 1 90 ? 3.238 19.531 26.812 1 62.41 90 ALA A N 1
ATOM 757 C CA . ALA A 1 90 ? 2.223 19.969 27.766 1 62.41 90 ALA A CA 1
ATOM 758 C C . ALA A 1 90 ? 2.041 21.484 27.703 1 62.41 90 ALA A C 1
ATOM 760 O O . ALA A 1 90 ? 2.881 22.203 27.141 1 62.41 90 ALA A O 1
ATOM 761 N N . ILE A 1 91 ? 0.863 21.938 28.031 1 61.97 91 ILE A N 1
ATOM 762 C CA . ILE A 1 91 ? 0.572 23.359 27.984 1 61.97 91 ILE A CA 1
ATOM 763 C C . ILE A 1 91 ? 0.31 23.891 29.391 1 61.97 91 ILE A C 1
ATOM 765 O O . ILE A 1 91 ? -0.414 23.25 30.172 1 61.97 91 ILE A O 1
ATOM 769 N N . ALA A 1 92 ? 1.097 24.859 29.766 1 63.22 92 ALA A N 1
ATOM 770 C CA . ALA A 1 92 ? 0.79 25.609 30.984 1 63.22 92 ALA A CA 1
ATOM 771 C C . ALA A 1 92 ? -0.117 26.797 30.672 1 63.22 92 ALA A C 1
ATOM 773 O O . ALA A 1 92 ? 0.271 27.719 29.953 1 63.22 92 ALA A O 1
ATOM 774 N N . LEU A 1 93 ? -1.331 26.719 31.141 1 63.41 93 LEU A N 1
ATOM 775 C CA . LEU A 1 93 ? -2.312 27.781 30.906 1 63.41 93 LEU A CA 1
ATOM 776 C C . LEU A 1 93 ? -2.193 28.891 31.938 1 63.41 93 LEU A C 1
ATOM 778 O O . LEU A 1 93 ? -2.068 28.609 33.125 1 63.41 93 LEU A O 1
ATOM 782 N N . LYS A 1 94 ? -1.964 30.016 31.453 1 58.06 94 LYS A N 1
ATOM 783 C CA . LYS A 1 94 ? -2.014 31.203 32.312 1 58.06 94 LYS A CA 1
ATOM 784 C C . LYS A 1 94 ? -3.215 32.094 31.953 1 58.06 94 LYS A C 1
ATOM 786 O O . LYS A 1 94 ? -3.914 31.812 30.969 1 58.06 94 LYS A O 1
ATOM 791 N N . GLN A 1 95 ? -3.521 33.031 32.812 1 55.81 95 GLN A N 1
ATOM 792 C CA . GLN A 1 95 ? -4.676 33.906 32.625 1 55.81 95 GLN A CA 1
ATOM 793 C C . GLN A 1 95 ? -4.633 34.562 31.25 1 55.81 95 GLN A C 1
ATOM 795 O O . GLN A 1 95 ? -5.648 34.656 30.547 1 55.81 95 GLN A O 1
ATOM 800 N N . ASP A 1 96 ? -3.525 35.094 30.875 1 48.06 96 ASP A N 1
ATOM 801 C CA . ASP A 1 96 ? -3.439 35.844 29.641 1 48.06 96 ASP A CA 1
ATOM 802 C C . ASP A 1 96 ? -2.43 35.219 28.672 1 48.06 96 ASP A C 1
ATOM 804 O O . ASP A 1 96 ? -2.082 35.844 27.656 1 48.06 96 ASP A O 1
ATOM 808 N N . ASP A 1 97 ? -1.854 34.156 29.109 1 51.41 97 ASP A N 1
ATOM 809 C CA . ASP A 1 97 ? -0.801 33.594 28.297 1 51.41 97 ASP A CA 1
ATOM 810 C C . ASP A 1 97 ? -0.75 32.062 28.453 1 51.41 97 ASP A C 1
ATOM 812 O O . ASP A 1 97 ? -1.482 31.5 29.266 1 51.41 97 ASP A O 1
ATOM 816 N N . PHE A 1 98 ? -0.246 31.359 27.5 1 56.59 98 PHE A N 1
ATOM 817 C CA . PHE A 1 98 ? -0.008 29.938 27.641 1 56.59 98 PHE A CA 1
ATOM 818 C C . PHE A 1 98 ? 1.446 29.594 27.328 1 56.59 98 PHE A C 1
ATOM 820 O O . PHE A 1 98 ? 2.135 30.344 26.641 1 56.59 98 PHE A O 1
ATOM 827 N N . ARG A 1 99 ? 1.999 28.703 28.141 1 53.53 99 ARG A N 1
ATOM 828 C CA . ARG A 1 99 ? 3.344 28.203 27.906 1 53.53 99 ARG A CA 1
ATOM 829 C C . ARG A 1 99 ? 3.301 26.75 27.438 1 53.53 99 ARG A C 1
ATOM 831 O O . ARG A 1 99 ? 2.648 25.906 28.062 1 53.53 99 ARG A O 1
ATOM 838 N N . MET A 1 100 ? 3.836 26.578 26.266 1 59.06 100 MET A N 1
ATOM 839 C CA . MET A 1 100 ? 3.943 25.219 25.75 1 59.06 100 MET A CA 1
ATOM 840 C C . MET A 1 100 ? 5.242 24.562 26.203 1 59.06 100 MET A C 1
ATOM 842 O O . MET A 1 100 ? 6.316 25.141 26.078 1 59.06 100 MET A O 1
ATOM 846 N N . LEU A 1 101 ? 5.094 23.453 26.906 1 52.41 101 LEU A N 1
ATOM 847 C CA . LEU A 1 101 ? 6.238 22.641 27.344 1 52.41 101 LEU A CA 1
ATOM 848 C C . LEU A 1 101 ? 6.41 21.422 26.438 1 52.41 101 LEU A C 1
ATOM 850 O O . LEU A 1 101 ? 5.469 20.656 26.25 1 52.41 101 LEU A O 1
ATOM 854 N N . SER A 1 102 ? 7.273 21.5 25.547 1 51.59 102 SER A N 1
ATOM 855 C CA . SER A 1 102 ? 7.426 20.375 24.641 1 51.59 102 SER A CA 1
ATOM 856 C C . SER A 1 102 ? 8.766 19.672 24.828 1 51.59 102 SER A C 1
ATOM 858 O O . SER A 1 102 ? 9.781 20.328 25.062 1 51.59 102 SER A O 1
ATOM 860 N N . SER A 1 103 ? 8.742 18.453 25.156 1 48.12 103 SER A N 1
ATOM 861 C CA . SER A 1 103 ? 9.977 17.672 25.188 1 48.12 103 SER A CA 1
ATOM 862 C C . SER A 1 103 ? 10.422 17.281 23.781 1 48.12 103 SER A C 1
ATOM 864 O O . SER A 1 103 ? 11.602 17.016 23.547 1 48.12 103 SER A O 1
ATOM 866 N N . ALA A 1 104 ? 9.391 17.109 22.844 1 42.12 104 ALA A N 1
ATOM 867 C CA . ALA A 1 104 ? 9.711 16.719 21.469 1 42.12 104 ALA A CA 1
ATOM 868 C C . ALA A 1 104 ? 8.836 17.453 20.469 1 42.12 104 ALA A C 1
ATOM 870 O O . ALA A 1 104 ? 7.703 17.828 20.781 1 42.12 104 ALA A O 1
ATOM 871 N N . GLU A 1 105 ? 9.375 18.141 19.5 1 36.59 105 GLU A N 1
ATOM 872 C CA . GLU A 1 105 ? 8.648 18.859 18.453 1 36.59 105 GLU A CA 1
ATOM 873 C C . GLU A 1 105 ? 7.812 17.906 17.609 1 36.59 105 GLU A C 1
ATOM 875 O O . GLU A 1 105 ? 8.344 17.219 16.734 1 36.59 105 GLU A O 1
ATOM 880 N N . THR A 1 106 ? 6.695 17.578 18.172 1 41.06 106 THR A N 1
ATOM 881 C CA . THR A 1 106 ? 5.805 16.75 17.375 1 41.06 106 THR A CA 1
ATOM 882 C C . THR A 1 106 ? 4.789 17.594 16.609 1 41.06 106 THR A C 1
ATOM 884 O O . THR A 1 106 ? 4.562 18.75 16.969 1 41.06 106 THR A O 1
ATOM 887 N N . VAL A 1 107 ? 4.359 17.188 15.477 1 40.41 107 VAL A N 1
ATOM 888 C CA . VAL A 1 107 ? 3.375 17.797 14.586 1 40.41 107 VAL A CA 1
ATOM 889 C C . VAL A 1 107 ? 2.186 18.297 15.406 1 40.41 107 VAL A C 1
ATOM 891 O O . VAL A 1 107 ? 1.66 19.391 15.148 1 40.41 107 VAL A O 1
ATOM 894 N N . ASP A 1 108 ? 1.948 17.703 16.453 1 43.72 108 ASP A N 1
ATOM 895 C CA . ASP A 1 108 ? 0.792 18.031 17.281 1 43.72 108 ASP A CA 1
ATOM 896 C C . ASP A 1 108 ? 1.046 19.312 18.094 1 43.72 108 ASP A C 1
ATOM 898 O O . ASP A 1 108 ? 0.123 20.094 18.344 1 43.72 108 ASP A O 1
ATOM 902 N N . VAL A 1 109 ? 2.23 19.516 18.297 1 44.09 109 VAL A N 1
ATOM 903 C CA . VAL A 1 109 ? 2.578 20.656 19.141 1 44.09 109 VAL A CA 1
ATOM 904 C C . VAL A 1 109 ? 2.287 21.953 18.391 1 44.09 109 VAL A C 1
ATOM 906 O O . VAL A 1 109 ? 1.727 22.891 18.969 1 44.09 109 VAL A O 1
ATOM 909 N N . ASN A 1 110 ? 2.555 21.828 17.141 1 41.59 110 ASN A N 1
ATOM 910 C CA . ASN A 1 110 ? 2.342 23.047 16.359 1 41.59 110 ASN A CA 1
ATOM 911 C C . ASN A 1 110 ? 0.857 23.328 16.156 1 41.59 110 ASN A C 1
ATOM 913 O O . ASN A 1 110 ? 0.427 24.484 16.219 1 41.59 110 ASN A O 1
ATOM 917 N N . ALA A 1 111 ? 0.129 22.266 16.062 1 42.53 111 ALA A N 1
ATOM 918 C CA . ALA A 1 111 ? -1.315 22.438 15.914 1 42.53 111 ALA A CA 1
ATOM 919 C C . ALA A 1 111 ? -1.94 22.953 17.203 1 42.53 111 ALA A C 1
ATOM 921 O O . ALA A 1 111 ? -2.812 23.828 17.172 1 42.53 111 ALA A O 1
ATOM 922 N N . VAL A 1 112 ? -1.462 22.516 18.25 1 45.59 112 VAL A N 1
ATOM 923 C CA . VAL A 1 112 ? -1.973 22.953 19.547 1 45.59 112 VAL A CA 1
ATOM 924 C C . VAL A 1 112 ? -1.557 24.391 19.812 1 45.59 112 VAL A C 1
ATOM 926 O O . VAL A 1 112 ? -2.354 25.203 20.312 1 45.59 112 VAL A O 1
ATOM 929 N N . PHE A 1 113 ? -0.422 24.625 19.422 1 43.66 113 PHE A N 1
ATOM 930 C CA . PHE A 1 113 ? 0.097 25.984 19.609 1 43.66 113 PHE A CA 1
ATOM 931 C C . PHE A 1 113 ? -0.733 26.984 18.812 1 43.66 113 PHE A C 1
ATOM 933 O O . PHE A 1 113 ? -1.132 28.031 19.344 1 43.66 113 PHE A O 1
ATOM 940 N N . THR A 1 114 ? -1.003 26.562 17.641 1 42.41 114 THR A N 1
ATOM 941 C CA . THR A 1 114 ? -1.797 27.453 16.797 1 42.41 114 THR A CA 1
ATOM 942 C C . THR A 1 114 ? -3.195 27.641 17.375 1 42.41 114 THR A C 1
ATOM 944 O O . THR A 1 114 ? -3.715 28.766 17.406 1 42.41 114 THR A O 1
ATOM 947 N N . HIS A 1 115 ? -3.705 26.609 17.875 1 42.09 115 HIS A N 1
ATOM 948 C CA . HIS A 1 115 ? -5.031 26.672 18.469 1 42.09 115 HIS A CA 1
ATOM 949 C C . HIS A 1 115 ? -5.027 27.547 19.719 1 42.09 115 HIS A C 1
ATOM 951 O O . HIS A 1 115 ? -5.922 28.375 19.906 1 42.09 115 HIS A O 1
ATOM 957 N N . LEU A 1 116 ? -4.09 27.344 20.469 1 40.91 116 LEU A N 1
ATOM 958 C CA . LEU A 1 116 ? -4 28.094 21.734 1 40.91 116 LEU A CA 1
ATOM 959 C C . LEU A 1 116 ? -3.719 29.562 21.469 1 40.91 116 LEU A C 1
ATOM 961 O O . LEU A 1 116 ? -4.301 30.438 22.125 1 40.91 116 LEU A O 1
ATOM 965 N N . MET A 1 117 ? -2.84 29.75 20.562 1 41.38 117 MET A N 1
ATOM 966 C CA . MET A 1 117 ? -2.531 31.125 20.188 1 41.38 117 MET A CA 1
ATOM 967 C C . MET A 1 117 ? -3.785 31.859 19.719 1 41.38 117 MET A C 1
ATOM 969 O O . MET A 1 117 ? -3.998 33.031 20.062 1 41.38 117 MET A O 1
ATOM 973 N N . MET A 1 118 ? -4.566 31.109 18.984 1 42.72 118 MET A N 1
ATOM 974 C CA . MET A 1 118 ? -5.812 31.688 18.516 1 42.72 118 MET A CA 1
ATOM 975 C C . MET A 1 118 ? -6.734 32.031 19.672 1 42.72 118 MET A C 1
ATOM 977 O O . MET A 1 118 ? -7.34 33.125 19.688 1 42.72 118 MET A O 1
ATOM 981 N N . ILE A 1 119 ? -6.758 31.203 20.562 1 41.62 119 ILE A N 1
ATOM 982 C CA . ILE A 1 119 ? -7.656 31.422 21.688 1 41.62 119 ILE A CA 1
ATOM 983 C C . ILE A 1 119 ? -7.137 32.562 22.547 1 41.62 119 ILE A C 1
ATOM 985 O O . ILE A 1 119 ? -7.91 33.438 22.969 1 41.62 119 ILE A O 1
ATOM 989 N N . TYR A 1 120 ? -5.953 32.469 22.797 1 39.94 120 TYR A N 1
ATOM 990 C CA . TYR A 1 120 ? -5.387 33.5 23.672 1 39.94 120 TYR A CA 1
ATOM 991 C C . TYR A 1 120 ? -5.402 34.875 23.016 1 39.94 120 TYR A C 1
ATOM 993 O O . TYR A 1 120 ? -5.633 35.875 23.672 1 39.94 120 TYR A O 1
ATOM 1001 N N . GLN A 1 121 ? -5.078 34.781 21.75 1 44.03 121 GLN A N 1
ATOM 1002 C CA . GLN A 1 121 ? -5.16 36.062 21.016 1 44.03 121 GLN A CA 1
ATOM 1003 C C . GLN A 1 121 ? -6.582 36.594 21.031 1 44.03 121 GLN A C 1
ATOM 1005 O O . GLN A 1 121 ? -6.785 37.812 21.188 1 44.03 121 GLN A O 1
ATOM 1010 N N . GLU A 1 122 ? -7.426 35.688 20.812 1 46.31 122 GLU A N 1
ATOM 1011 C CA . GLU A 1 122 ? -8.828 36.094 20.891 1 46.31 122 GLU A CA 1
ATOM 1012 C C . GLU A 1 122 ? -9.148 36.688 22.266 1 46.31 122 GLU A C 1
ATOM 1014 O O . GLU A 1 122 ? -9.844 37.688 22.375 1 46.31 122 GLU A O 1
ATOM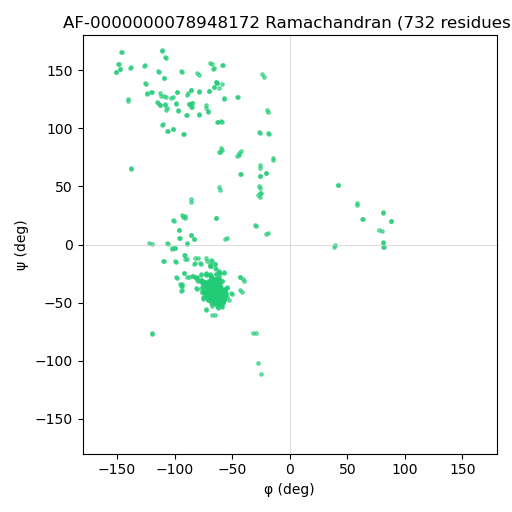 1019 N N . GLN A 1 123 ? -8.617 35.969 23.125 1 43.53 123 GLN A N 1
ATOM 1020 C CA . GLN A 1 123 ? -8.875 36.469 24.484 1 43.53 123 GLN A CA 1
ATOM 1021 C C . GLN A 1 123 ? -8.18 37.812 24.719 1 43.53 123 GLN A C 1
ATOM 1023 O O . GLN A 1 123 ? -8.734 38.688 25.375 1 43.53 123 GLN A O 1
ATOM 1028 N N . GLN A 1 124 ? -6.984 37.875 24.219 1 45.47 124 GLN A N 1
ATOM 1029 C CA . GLN A 1 124 ? -6.25 39.125 24.406 1 45.47 124 GLN A CA 1
ATOM 1030 C C . GLN A 1 124 ? -6.93 40.281 23.688 1 45.47 124 GLN A C 1
ATOM 1032 O O . GLN A 1 124 ? -6.988 41.406 24.203 1 45.47 124 GLN A O 1
ATOM 1037 N N . ILE A 1 125 ? -7.312 39.938 22.562 1 46.69 125 ILE A N 1
ATOM 1038 C CA . ILE A 1 125 ? -8.07 40.938 21.812 1 46.69 125 ILE A CA 1
ATOM 1039 C C . ILE A 1 125 ? -9.305 41.344 22.609 1 46.69 125 ILE A C 1
ATOM 1041 O O . ILE A 1 125 ? -9.625 42.531 22.688 1 46.69 125 ILE A O 1
ATOM 1045 N N . TYR A 1 126 ? -9.812 40.281 23.156 1 45.34 126 TYR A N 1
ATOM 1046 C CA . TYR A 1 126 ? -10.977 40.594 23.969 1 45.34 126 TYR A CA 1
ATOM 1047 C C . TYR A 1 126 ? -10.594 41.438 25.188 1 45.34 126 TYR A C 1
ATOM 1049 O O . TYR A 1 126 ? -11.281 42.375 25.531 1 45.34 126 TYR A O 1
ATOM 1057 N N . ASP A 1 127 ? -9.594 41 25.75 1 47.97 127 ASP A N 1
ATOM 1058 C CA . ASP A 1 127 ? -9.164 41.719 26.953 1 47.97 127 ASP A CA 1
ATOM 1059 C C . ASP A 1 127 ? -8.695 43.125 26.625 1 47.97 127 ASP A C 1
ATOM 1061 O O . ASP A 1 127 ? -9.016 44.062 27.344 1 47.97 127 ASP A O 1
ATOM 1065 N N . GLN A 1 128 ? -7.949 43.188 25.594 1 46.25 128 GLN A N 1
ATOM 1066 C CA . GLN A 1 128 ? -7.488 44.531 25.219 1 46.25 128 GLN A CA 1
ATOM 1067 C C . GLN A 1 128 ? -8.648 45.406 24.75 1 46.25 128 GLN A C 1
ATOM 1069 O O . GLN A 1 128 ? -8.695 46.594 25.062 1 46.25 128 GLN A O 1
ATOM 1074 N N . ALA A 1 129 ? -9.516 44.781 23.969 1 44.78 129 ALA A N 1
ATOM 1075 C CA . ALA A 1 129 ? -10.734 45.5 23.578 1 44.78 129 ALA A CA 1
ATOM 1076 C C . ALA A 1 129 ? -11.555 45.875 24.812 1 44.78 129 ALA A C 1
ATOM 1078 O O . ALA A 1 129 ? -12.125 46.969 24.875 1 44.78 129 ALA A O 1
ATOM 1079 N N . ALA A 1 130 ? -11.523 45 25.703 1 44.78 130 ALA A N 1
ATOM 1080 C CA . ALA A 1 130 ? -12.227 45.281 26.938 1 44.78 130 ALA A CA 1
ATOM 1081 C C . ALA A 1 130 ? -11.555 46.438 27.688 1 44.78 130 ALA A C 1
ATOM 1083 O O . ALA A 1 130 ? -12.234 47.281 28.25 1 44.78 130 ALA A O 1
ATOM 1084 N N . ASP A 1 131 ? -10.281 46.312 27.766 1 48.47 131 ASP A N 1
ATOM 1085 C CA . ASP A 1 131 ? -9.594 47.375 28.484 1 48.47 131 ASP A CA 1
ATOM 1086 C C . ASP A 1 131 ? -9.742 48.688 27.766 1 48.47 131 ASP A C 1
ATOM 1088 O O . ASP A 1 131 ? -9.906 49.75 28.406 1 48.47 131 ASP A O 1
ATOM 1092 N N . HIS A 1 132 ? -9.711 48.688 26.531 1 43.78 132 HIS A N 1
ATOM 1093 C CA . HIS A 1 132 ? -9.844 49.969 25.797 1 43.78 132 HIS A CA 1
ATOM 1094 C C . HIS A 1 132 ? -11.297 50.406 25.781 1 43.78 132 HIS A C 1
ATOM 1096 O O . HIS A 1 132 ? -11.57 51.625 25.703 1 43.78 132 HIS A O 1
ATOM 1102 N N . LEU A 1 133 ? -12.281 49.438 25.641 1 45.47 133 LEU A N 1
ATOM 1103 C CA . LEU A 1 133 ? -13.672 49.875 25.547 1 45.47 133 LEU A CA 1
ATOM 1104 C C . LEU A 1 133 ? -14.328 49.875 26.922 1 45.47 133 LEU A C 1
ATOM 1106 O O . LEU A 1 133 ? -15.508 50.219 27.062 1 45.47 133 LEU A O 1
ATOM 1110 N N . SER A 1 134 ? -13.734 50 28.016 1 43.94 134 SER A N 1
ATOM 1111 C CA . SER A 1 134 ? -14.258 50.062 29.375 1 43.94 134 SER A CA 1
ATOM 1112 C C . SER A 1 134 ? -15.43 49.094 29.562 1 43.94 134 SER A C 1
ATOM 1114 O O . SER A 1 134 ? -16.391 49.406 30.281 1 43.94 134 SER A O 1
ATOM 1116 N N . ILE A 1 135 ? -15.906 48.375 28.672 1 41.56 135 ILE A N 1
ATOM 1117 C CA . ILE A 1 135 ? -17 47.406 28.844 1 41.56 135 ILE A CA 1
ATOM 1118 C C . ILE A 1 135 ? -16.438 46.062 29.266 1 41.56 135 ILE A C 1
ATOM 1120 O O . ILE A 1 135 ? -15.312 45.719 28.906 1 41.56 135 ILE A O 1
ATOM 1124 N N . SER A 1 136 ? -16.969 45.438 30.328 1 39.72 136 SER A N 1
ATOM 1125 C CA . SER A 1 136 ? -16.547 44.188 30.938 1 39.72 136 SER A CA 1
ATOM 1126 C C . SER A 1 136 ? -16.281 43.094 29.891 1 39.72 136 SER A C 1
ATOM 1128 O O . SER A 1 136 ? -16.938 43.094 28.844 1 39.72 136 SER A O 1
ATOM 1130 N N . ALA A 1 137 ? -15.195 42.469 29.859 1 41.12 137 ALA A N 1
ATOM 1131 C CA . ALA A 1 137 ? -14.719 41.438 28.938 1 41.12 137 ALA A CA 1
ATOM 1132 C C . ALA A 1 137 ? -15.828 40.469 28.578 1 41.12 137 ALA A C 1
ATOM 1134 O O . ALA A 1 137 ? -15.891 39.969 27.453 1 41.12 137 ALA A O 1
ATOM 1135 N N . SER A 1 138 ? -16.75 40.219 29.453 1 44.12 138 SER A N 1
ATOM 1136 C CA . SER A 1 138 ? -17.891 39.312 29.266 1 44.12 138 SER A CA 1
ATOM 1137 C C . SER A 1 138 ? -18.891 39.875 28.266 1 44.12 138 SER A C 1
ATOM 1139 O O . SER A 1 138 ? -19.5 39.125 27.516 1 44.12 138 SER A O 1
ATOM 1141 N N . ASP A 1 139 ? -19.203 41.156 28.391 1 44.28 139 ASP A N 1
ATOM 1142 C CA . ASP A 1 139 ? -20.25 41.781 27.578 1 44.28 139 ASP A CA 1
ATOM 1143 C C . ASP A 1 139 ? -19.797 41.906 26.125 1 44.28 139 ASP A C 1
ATOM 1145 O O . ASP A 1 139 ? -20.625 41.844 25.203 1 44.28 139 ASP A O 1
ATOM 1149 N N . ILE A 1 140 ? -18.609 42.156 25.891 1 40.69 140 ILE A N 1
ATOM 1150 C CA . ILE A 1 140 ? -18.141 42.219 24.516 1 40.69 140 ILE A CA 1
ATOM 1151 C C . ILE A 1 140 ? -18.25 40.844 23.875 1 40.69 140 ILE A C 1
ATOM 1153 O O . ILE A 1 140 ? -18.609 40.719 22.688 1 40.69 140 ILE A O 1
ATOM 1157 N N . ARG A 1 141 ? -18.094 39.844 24.609 1 40.28 141 ARG A N 1
ATOM 1158 C CA . ARG A 1 141 ? -18.328 38.5 24.094 1 40.28 141 ARG A CA 1
ATOM 1159 C C . ARG A 1 141 ? -19.781 38.344 23.625 1 40.28 141 ARG A C 1
ATOM 1161 O O . ARG A 1 141 ? -20.031 37.75 22.578 1 40.28 141 ARG A O 1
ATOM 1168 N N . THR A 1 142 ? -20.75 38.844 24.422 1 42.62 142 THR A N 1
ATOM 1169 C CA . THR A 1 142 ? -22.156 38.75 24.016 1 42.62 142 THR A CA 1
ATOM 1170 C C . THR A 1 142 ? -22.422 39.625 22.797 1 42.62 142 THR A C 1
ATOM 1172 O O . THR A 1 142 ? -23.188 39.25 21.906 1 42.62 142 THR A O 1
ATOM 1175 N N . GLU A 1 143 ? -21.906 40.844 22.734 1 39.56 143 GLU A N 1
ATOM 1176 C CA . GLU A 1 143 ? -22.203 41.688 21.594 1 39.56 143 GLU A CA 1
ATOM 1177 C C . GLU A 1 143 ? -21.438 41.25 20.344 1 39.56 143 GLU A C 1
ATOM 1179 O O . GLU A 1 143 ? -21.953 41.344 19.234 1 39.56 143 GLU A O 1
ATOM 1184 N N . VAL A 1 144 ? -20.25 40.906 20.469 1 38.84 144 VAL A N 1
ATOM 1185 C CA . VAL A 1 144 ? -19.562 40.312 19.328 1 38.84 144 VAL A CA 1
ATOM 1186 C C . VAL A 1 144 ? -20.266 39.031 18.922 1 38.84 144 VAL A C 1
ATOM 1188 O O . VAL A 1 144 ? -20.438 38.75 17.734 1 38.84 144 VAL A O 1
ATOM 1191 N N . ASP A 1 145 ? -20.688 38.281 19.875 1 38.56 145 ASP A N 1
ATOM 1192 C CA . ASP A 1 145 ? -21.594 37.188 19.531 1 38.56 145 ASP A CA 1
ATOM 1193 C C . ASP A 1 145 ? -22.859 37.688 18.859 1 38.56 145 ASP A C 1
ATOM 1195 O O . ASP A 1 145 ? -23.359 37.062 17.922 1 38.56 145 ASP A O 1
ATOM 1199 N N . ARG A 1 146 ? -23.406 38.75 19.281 1 35.78 146 ARG A N 1
ATOM 1200 C CA . ARG A 1 146 ? -24.562 39.344 18.641 1 35.78 146 ARG A CA 1
ATOM 1201 C C . ARG A 1 146 ? -24.188 40 17.297 1 35.78 146 ARG A C 1
ATOM 1203 O O . ARG A 1 146 ? -24.938 39.875 16.328 1 35.78 146 ARG A O 1
ATOM 1210 N N . ARG A 1 147 ? -23.281 40.906 17.172 1 32.72 147 ARG A N 1
ATOM 1211 C CA . ARG A 1 147 ? -22.891 41.469 15.891 1 32.72 147 ARG A CA 1
ATOM 1212 C C . ARG A 1 147 ? -22.234 40.406 15.008 1 32.72 147 ARG A C 1
ATOM 1214 O O . ARG A 1 147 ? -22.359 40.438 13.781 1 32.72 147 ARG A O 1
ATOM 1221 N N . LEU A 1 148 ? -21.469 39.625 15.477 1 33.66 148 LEU A N 1
ATOM 1222 C CA . LEU A 1 148 ? -21.156 38.406 14.703 1 33.66 148 LEU A CA 1
ATOM 1223 C C . LEU A 1 148 ? -22.406 37.625 14.398 1 33.66 148 LEU A C 1
ATOM 1225 O O . LEU A 1 148 ? -22.438 36.812 13.469 1 33.66 148 LEU A O 1
ATOM 1229 N N . ALA A 1 149 ? -23.422 37.75 15.109 1 30.28 149 ALA A N 1
ATOM 1230 C CA . ALA A 1 149 ? -24.766 37.344 14.648 1 30.28 149 ALA A CA 1
ATOM 1231 C C . ALA A 1 149 ? -25.234 38.25 13.508 1 30.28 149 ALA A C 1
ATOM 1233 O O . ALA A 1 149 ? -25.953 37.781 12.617 1 30.28 149 ALA A O 1
ATOM 1234 N N . ASN A 1 150 ? -25.375 39.562 13.688 1 27.69 150 ASN A N 1
ATOM 1235 C CA . ASN A 1 150 ? -25.625 40.438 12.555 1 27.69 150 ASN A CA 1
ATOM 1236 C C . ASN A 1 150 ? -24.328 40.875 11.867 1 27.69 150 ASN A C 1
ATOM 1238 O O . ASN A 1 150 ? -23.781 41.938 12.156 1 27.69 150 ASN A O 1
ATOM 1242 N N . PRO A 1 151 ? -23.438 40.219 11.742 1 29.28 151 PRO A N 1
ATOM 1243 C CA . PRO A 1 151 ? -22.094 40.531 11.25 1 29.28 151 PRO A CA 1
ATOM 1244 C C . PRO A 1 151 ? -22.125 41.438 10.031 1 29.28 151 PRO A C 1
ATOM 1246 O O . PRO A 1 151 ? -22.859 41.188 9.07 1 29.28 151 PRO A O 1
ATOM 1249 N N . ALA A 1 152 ? -22.281 42.625 10.117 1 27.48 152 ALA A N 1
ATOM 1250 C CA . ALA A 1 152 ? -22.109 43.375 8.883 1 27.48 152 ALA A CA 1
ATOM 1251 C C . ALA A 1 152 ? -21.125 42.688 7.941 1 27.48 152 ALA A C 1
ATOM 1253 O O . ALA A 1 152 ? -21.312 42.688 6.723 1 27.48 152 ALA A O 1
ATOM 1254 N N . TYR A 1 153 ? -19.875 42.844 8.32 1 23.86 153 TYR A N 1
ATOM 1255 C CA . TYR A 1 153 ? -19.062 42.125 7.352 1 23.86 153 TYR A CA 1
ATOM 1256 C C . TYR A 1 153 ? -19.422 40.625 7.344 1 23.86 153 TYR A C 1
ATOM 1258 O O . TYR A 1 153 ? -19 39.875 8.234 1 23.86 153 TYR A O 1
ATOM 1266 N N . LYS A 1 154 ? -20.656 40.312 7.309 1 25.05 154 LYS A N 1
ATOM 1267 C CA . LYS A 1 154 ? -21.156 39.062 6.82 1 25.05 154 LYS A CA 1
ATOM 1268 C C . LYS A 1 154 ? -20.188 38.438 5.812 1 25.05 154 LYS A C 1
ATOM 1270 O O . LYS A 1 154 ? -20.141 38.844 4.66 1 25.05 154 LYS A O 1
ATOM 1275 N N . LEU A 1 155 ? -19.016 38.438 6.078 1 23.62 155 LEU A N 1
ATOM 1276 C CA . LEU A 1 155 ? -18.438 37.469 5.152 1 23.62 155 LEU A CA 1
ATOM 1277 C C . LEU A 1 155 ? -19.484 36.438 4.723 1 23.62 155 LEU A C 1
ATOM 1279 O O . LEU A 1 155 ? -19.922 35.625 5.535 1 23.62 155 LEU A O 1
ATOM 1283 N N . GLU A 1 156 ? -20.453 36.781 4.188 1 22.92 156 GLU A N 1
ATOM 1284 C CA . GLU A 1 156 ? -21.359 35.938 3.414 1 22.92 156 GLU A CA 1
ATOM 1285 C C . GLU A 1 156 ? -20.641 34.719 2.832 1 22.92 156 GLU A C 1
ATOM 1287 O O . GLU A 1 156 ? -19.891 34.844 1.866 1 22.92 156 GLU A O 1
ATOM 1292 N N . LYS A 1 157 ? -19.922 34.031 3.588 1 26.84 157 LYS A N 1
ATOM 1293 C CA . LYS A 1 157 ? -19.844 32.656 3.139 1 26.84 157 LYS A CA 1
ATOM 1294 C C . LYS A 1 157 ? -21.062 32.25 2.32 1 26.84 157 LYS A C 1
ATOM 1296 O O . LYS A 1 157 ? -22.141 32.031 2.879 1 26.84 157 LYS A O 1
ATOM 1301 N N . GLN A 1 158 ? -21.5 33.094 1.508 1 25.33 158 GLN A N 1
ATOM 1302 C CA . GLN A 1 158 ? -22.484 32.562 0.576 1 25.33 158 GLN A CA 1
ATOM 1303 C C . GLN A 1 158 ? -22.297 31.062 0.378 1 25.33 158 GLN A C 1
ATOM 1305 O O . GLN A 1 158 ? -21.312 30.625 -0.229 1 25.33 158 GLN A O 1
ATOM 1310 N N . GLN A 1 159 ? -22.5 30.375 1.329 1 28.78 159 GLN A N 1
ATOM 1311 C CA . GLN A 1 159 ? -23.031 29.016 1.486 1 28.78 159 GLN A CA 1
ATOM 1312 C C . GLN A 1 159 ? -23.797 28.562 0.244 1 28.78 159 GLN A C 1
ATOM 1314 O O . GLN A 1 159 ? -25.016 28.5 0.261 1 28.78 159 GLN A O 1
ATOM 1319 N N . ALA A 1 160 ? -23.625 29.375 -0.725 1 29.41 160 ALA A N 1
ATOM 1320 C CA . ALA A 1 160 ? -24.594 28.891 -1.711 1 29.41 160 ALA A CA 1
ATOM 1321 C C . ALA A 1 160 ? -24.844 27.406 -1.547 1 29.41 160 ALA A C 1
ATOM 1323 O O . ALA A 1 160 ? -26 26.969 -1.47 1 29.41 160 ALA A O 1
ATOM 1324 N N . GLN A 1 161 ? -24.219 26.609 -2.438 1 29.08 161 GLN A N 1
ATOM 1325 C CA . GLN A 1 161 ? -24.625 25.203 -2.326 1 29.08 161 GLN A CA 1
ATOM 1326 C C . GLN A 1 161 ? -24.266 24.641 -0.952 1 29.08 161 GLN A C 1
ATOM 1328 O O . GLN A 1 161 ? -23.312 25.094 -0.318 1 29.08 161 GLN A O 1
ATOM 1333 N N . GLU A 1 162 ? -25.016 23.906 -0.138 1 30.19 162 GLU A N 1
ATOM 1334 C CA . GLU A 1 162 ? -25.016 23.047 1.041 1 30.19 162 GLU A CA 1
ATOM 1335 C C . GLU A 1 162 ? -23.609 22.609 1.415 1 30.19 162 GLU A C 1
ATOM 1337 O O . GLU A 1 162 ? -22.906 21.969 0.618 1 30.19 162 GLU A O 1
ATOM 1342 N N . GLU A 1 163 ? -22.719 23.328 1.96 1 35.56 163 GLU A N 1
ATOM 1343 C CA . GLU A 1 163 ? -21.391 23.203 2.535 1 35.56 163 GLU A CA 1
ATOM 1344 C C . GLU A 1 163 ? -21.078 21.766 2.941 1 35.56 163 GLU A C 1
ATOM 1346 O O . GLU A 1 163 ? -21.641 21.266 3.924 1 35.56 163 GLU A O 1
ATOM 1351 N N . LYS A 1 164 ? -21.031 20.938 2.336 1 39.59 164 LYS A N 1
ATOM 1352 C CA . LYS A 1 164 ? -20.719 19.547 2.645 1 39.59 164 LYS A CA 1
ATOM 1353 C C . LYS A 1 164 ? -19.531 19.453 3.594 1 39.59 164 LYS A C 1
ATOM 1355 O O . LYS A 1 164 ? -18.375 19.672 3.189 1 39.59 164 LYS A O 1
ATOM 1360 N N . ASP A 1 165 ? -19.375 20.016 5.012 1 42.25 165 ASP A N 1
ATOM 1361 C CA . ASP A 1 165 ? -18.469 19.797 6.137 1 42.25 165 ASP A CA 1
ATOM 1362 C C . ASP A 1 165 ? -17.734 18.469 6 1 42.25 165 ASP A C 1
ATOM 1364 O O . ASP A 1 165 ? -18.359 17.406 5.914 1 42.25 165 ASP A O 1
ATOM 1368 N N . PHE A 1 166 ? -16.609 18.578 5.488 1 50.72 166 PHE A N 1
ATOM 1369 C CA . PHE A 1 166 ? -15.781 17.375 5.445 1 50.72 166 PHE A CA 1
ATOM 1370 C C . PHE A 1 166 ? -15.531 16.844 6.848 1 50.72 166 PHE A C 1
ATOM 1372 O O . PHE A 1 166 ? -14.93 17.531 7.684 1 50.72 166 PHE A O 1
ATOM 1379 N N . LYS A 1 167 ? -16.312 16.109 7.52 1 60.53 167 LYS A N 1
ATOM 1380 C CA . LYS A 1 167 ? -16.125 15.32 8.734 1 60.53 167 LYS A CA 1
ATOM 1381 C C . LYS A 1 167 ? -15.102 14.211 8.516 1 60.53 167 LYS A C 1
ATOM 1383 O O . LYS A 1 167 ? -15.219 13.422 7.578 1 60.53 167 LYS A O 1
ATOM 1388 N N . TYR A 1 168 ? -13.844 14.516 9.148 1 72 168 TYR A N 1
ATOM 1389 C CA . TYR A 1 168 ? -12.812 13.492 9.016 1 72 168 TYR A CA 1
ATOM 1390 C C . TYR A 1 168 ? -12.758 12.602 10.25 1 72 168 TYR A C 1
ATOM 1392 O O . TYR A 1 168 ? -12.711 13.102 11.375 1 72 168 TYR A O 1
ATOM 1400 N N . ASP A 1 169 ? -13.055 11.414 10.094 1 78.06 169 ASP A N 1
ATOM 1401 C CA . ASP A 1 169 ? -12.906 10.375 11.109 1 78.06 169 ASP A CA 1
ATOM 1402 C C . ASP A 1 169 ? -11.789 9.398 10.734 1 78.06 169 ASP A C 1
ATOM 1404 O O . ASP A 1 169 ? -11.969 8.547 9.859 1 78.06 169 ASP A O 1
ATOM 1408 N N . GLN A 1 170 ? -10.648 9.57 11.414 1 78.25 170 GLN A N 1
ATOM 1409 C CA . GLN A 1 170 ? -9.484 8.75 11.086 1 78.25 170 GLN A CA 1
ATOM 1410 C C . GLN A 1 170 ? -9.781 7.266 11.281 1 78.25 170 GLN A C 1
ATOM 1412 O O . GLN A 1 170 ? -9.281 6.426 10.539 1 78.25 170 GLN A O 1
ATOM 1417 N N . GLY A 1 171 ? -10.547 6.988 12.305 1 83.12 171 GLY A N 1
ATOM 1418 C CA . GLY A 1 171 ? -10.906 5.602 12.562 1 83.12 171 GLY A CA 1
ATOM 1419 C C . GLY A 1 171 ? -11.656 4.953 11.422 1 83.12 171 GLY A C 1
ATOM 1420 O O . GLY A 1 171 ? -11.234 3.908 10.914 1 83.12 171 GLY A O 1
ATOM 1421 N N . LEU A 1 172 ? -12.664 5.629 10.992 1 91.44 172 LEU A N 1
ATOM 1422 C CA . LEU A 1 172 ? -13.477 5.078 9.906 1 91.44 172 LEU A CA 1
ATOM 1423 C C . LEU A 1 172 ? -12.742 5.18 8.578 1 91.44 172 LEU A C 1
ATOM 1425 O O . LEU A 1 172 ? -12.891 4.312 7.715 1 91.44 172 LEU A O 1
ATOM 1429 N N . GLN A 1 173 ? -11.961 6.246 8.422 1 88.56 173 GLN A N 1
ATOM 1430 C CA . GLN A 1 173 ? -11.141 6.355 7.219 1 88.56 173 GLN A CA 1
ATOM 1431 C C . GLN A 1 173 ? -10.203 5.156 7.078 1 88.56 173 GLN A C 1
ATOM 1433 O O . GLN A 1 173 ? -10.102 4.562 6.004 1 88.56 173 GLN A O 1
ATOM 1438 N N . SER A 1 174 ? -9.531 4.875 8.141 1 88.69 174 SER A N 1
ATOM 1439 C CA . SER A 1 174 ? -8.586 3.76 8.141 1 88.69 174 SER A CA 1
ATOM 1440 C C . SER A 1 174 ? -9.305 2.428 7.961 1 88.69 174 SER A C 1
ATOM 1442 O O . SER A 1 174 ? -8.875 1.587 7.168 1 88.69 174 SER A O 1
ATOM 1444 N N . LEU A 1 175 ? -10.391 2.238 8.695 1 93.12 175 LEU A N 1
ATOM 1445 C CA . LEU A 1 175 ? -11.141 0.993 8.617 1 93.12 175 LEU A CA 1
ATOM 1446 C C . LEU A 1 175 ? -11.664 0.76 7.199 1 93.12 175 LEU A C 1
ATOM 1448 O O . LEU A 1 175 ? -11.469 -0.319 6.633 1 93.12 175 LEU A O 1
ATOM 1452 N N . PHE A 1 176 ? -12.297 1.789 6.621 1 96.81 176 PHE A N 1
ATOM 1453 C CA . PHE A 1 176 ? -12.852 1.666 5.277 1 96.81 176 PHE A CA 1
ATOM 1454 C C . PHE A 1 176 ? -11.75 1.475 4.25 1 96.81 176 PHE A C 1
ATOM 1456 O O . PHE A 1 176 ? -11.82 0.569 3.416 1 96.81 176 PHE A O 1
ATOM 1463 N N . GLY A 1 177 ? -10.758 2.27 4.328 1 94.5 177 GLY A N 1
ATOM 1464 C CA . GLY A 1 177 ? -9.68 2.24 3.352 1 94.5 177 GLY A CA 1
ATOM 1465 C C . GLY A 1 177 ? -8.953 0.91 3.309 1 94.5 177 GLY A C 1
ATOM 1466 O O . GLY A 1 177 ? -8.82 0.302 2.242 1 94.5 177 GLY A O 1
ATOM 1467 N N . PHE A 1 178 ? -8.523 0.441 4.438 1 92.62 178 PHE A N 1
ATOM 1468 C CA . PHE A 1 178 ? -7.754 -0.796 4.488 1 92.62 178 PHE A CA 1
ATOM 1469 C C . PHE A 1 178 ? -8.641 -1.998 4.18 1 92.62 178 PHE A C 1
ATOM 1471 O O . PHE A 1 178 ? -8.188 -2.959 3.551 1 92.62 178 PHE A O 1
ATOM 1478 N N . SER A 1 179 ? -9.852 -1.962 4.652 1 96.25 179 SER A N 1
ATOM 1479 C CA . SER A 1 179 ? -10.758 -3.066 4.363 1 96.25 179 SER A CA 1
ATOM 1480 C C . SER A 1 179 ? -11.016 -3.197 2.867 1 96.25 179 SER A C 1
ATOM 1482 O O . SER A 1 179 ? -10.945 -4.297 2.314 1 96.25 179 SER A O 1
ATOM 1484 N N . LEU A 1 180 ? -11.305 -2.049 2.277 1 97.38 180 LEU A N 1
ATOM 1485 C CA . LEU A 1 180 ? -11.578 -2.078 0.845 1 97.38 180 LEU A CA 1
ATOM 1486 C C . LEU A 1 180 ? -10.344 -2.5 0.065 1 97.38 180 LEU A C 1
ATOM 1488 O O . LEU A 1 180 ? -10.438 -3.256 -0.904 1 97.38 180 LEU A O 1
ATOM 1492 N N . TYR A 1 181 ? -9.203 -2.037 0.467 1 95.88 181 TYR A N 1
ATOM 1493 C CA . TYR A 1 181 ? -7.949 -2.361 -0.203 1 95.88 181 TYR A CA 1
ATOM 1494 C C . TYR A 1 181 ? -7.668 -3.859 -0.142 1 95.88 181 TYR A C 1
ATOM 1496 O O . TYR A 1 181 ? -7.445 -4.496 -1.173 1 95.88 181 TYR A O 1
ATOM 1504 N N . PHE A 1 182 ? -7.672 -4.414 1.021 1 93.5 182 PHE A N 1
ATOM 1505 C CA . PHE A 1 182 ? -7.328 -5.824 1.175 1 93.5 182 PHE A CA 1
ATOM 1506 C C . PHE A 1 182 ? -8.414 -6.711 0.583 1 93.5 182 PHE A C 1
ATOM 1508 O O . PHE A 1 182 ? -8.148 -7.844 0.173 1 93.5 182 PHE A O 1
ATOM 1515 N N . ALA A 1 183 ? -9.625 -6.188 0.538 1 94.44 183 ALA A N 1
ATOM 1516 C CA . ALA A 1 183 ? -10.68 -6.934 -0.141 1 94.44 183 ALA A CA 1
ATOM 1517 C C . ALA A 1 183 ? -10.375 -7.094 -1.627 1 94.44 183 ALA A C 1
ATOM 1519 O O . ALA A 1 183 ? -10.695 -8.125 -2.227 1 94.44 183 ALA A O 1
ATOM 1520 N N . ILE A 1 184 ? -9.789 -6.035 -2.273 1 95.69 184 ILE A N 1
ATOM 1521 C CA . ILE A 1 184 ? -9.391 -6.156 -3.672 1 95.69 184 ILE A CA 1
ATOM 1522 C C . ILE A 1 184 ? -8.445 -7.348 -3.834 1 95.69 184 ILE A C 1
ATOM 1524 O O . ILE A 1 184 ? -8.609 -8.164 -4.746 1 95.69 184 ILE A O 1
ATOM 1528 N N . MET A 1 185 ? -7.504 -7.434 -2.928 1 93.06 185 MET A N 1
ATOM 1529 C CA . MET A 1 185 ? -6.52 -8.516 -2.994 1 93.06 185 MET A CA 1
ATOM 1530 C C . MET A 1 185 ? -7.188 -9.867 -2.801 1 93.06 185 MET A C 1
ATOM 1532 O O . MET A 1 185 ? -7.016 -10.773 -3.621 1 93.06 185 MET A O 1
ATOM 1536 N N . THR A 1 186 ? -7.984 -9.977 -1.795 1 91.19 186 THR A N 1
ATOM 1537 C CA . THR A 1 186 ? -8.648 -11.234 -1.485 1 91.19 186 THR A CA 1
ATOM 1538 C C . THR A 1 186 ? -9.492 -11.703 -2.668 1 91.19 186 THR A C 1
ATOM 1540 O O . THR A 1 186 ? -9.352 -12.844 -3.115 1 91.19 186 THR A O 1
ATOM 1543 N N . ILE A 1 187 ? -10.273 -10.867 -3.17 1 93.69 187 ILE A N 1
ATOM 1544 C CA . ILE A 1 187 ? -11.188 -11.203 -4.254 1 93.69 187 ILE A CA 1
ATOM 1545 C C . ILE A 1 187 ? -10.398 -11.539 -5.516 1 93.69 187 ILE A C 1
ATOM 1547 O O . ILE A 1 187 ? -10.648 -12.555 -6.168 1 93.69 187 ILE A O 1
ATOM 1551 N N . SER A 1 188 ? -9.43 -10.711 -5.852 1 92.62 188 SER A N 1
ATOM 1552 C CA . SER A 1 188 ? -8.672 -10.898 -7.086 1 92.62 188 SER A CA 1
ATOM 1553 C C . SER A 1 188 ? -7.844 -12.18 -7.043 1 92.62 188 SER A C 1
ATOM 1555 O O . SER A 1 188 ? -7.676 -12.852 -8.062 1 92.62 188 SER A O 1
ATOM 1557 N N . PHE A 1 189 ? -7.336 -12.562 -5.91 1 89.5 189 PHE A N 1
ATOM 1558 C CA . PHE A 1 189 ? -6.566 -13.797 -5.805 1 89.5 189 PHE A CA 1
ATOM 1559 C C . PHE A 1 189 ? -7.477 -15.016 -5.938 1 89.5 189 PHE A C 1
ATOM 1561 O O . PHE A 1 189 ? -7.055 -16.062 -6.438 1 89.5 189 PHE A O 1
ATOM 1568 N N . THR A 1 190 ? -8.734 -14.867 -5.473 1 85.94 190 THR A N 1
ATOM 1569 C CA . THR A 1 190 ? -9.672 -15.953 -5.707 1 85.94 190 THR A CA 1
ATOM 1570 C C . THR A 1 190 ? -9.93 -16.141 -7.203 1 85.94 190 THR A C 1
ATOM 1572 O O . THR A 1 190 ? -10.039 -17.266 -7.688 1 85.94 190 THR A O 1
ATOM 1575 N N . VAL A 1 191 ? -10.023 -15.047 -7.867 1 84.94 191 VAL A N 1
ATOM 1576 C CA . VAL A 1 191 ? -10.219 -15.102 -9.312 1 84.94 191 VAL A CA 1
ATOM 1577 C C . VAL A 1 191 ? -8.992 -15.727 -9.977 1 84.94 191 VAL A C 1
ATOM 1579 O O . VAL A 1 191 ? -9.117 -16.484 -10.93 1 84.94 191 VAL A O 1
ATOM 1582 N N . SER A 1 192 ? -7.797 -15.414 -9.461 1 86.75 192 SER A N 1
ATOM 1583 C CA . SER A 1 192 ? -6.559 -15.984 -9.984 1 86.75 192 SER A CA 1
ATOM 1584 C C . SER A 1 192 ? -6.535 -17.5 -9.82 1 86.75 192 SER A C 1
ATOM 1586 O O . SER A 1 192 ? -5.996 -18.219 -10.672 1 86.75 192 SER A O 1
ATOM 1588 N N . MET A 1 193 ? -7.082 -17.969 -8.789 1 80.19 193 MET A N 1
ATOM 1589 C CA . MET A 1 193 ? -7.164 -19.406 -8.562 1 80.19 193 MET A CA 1
ATOM 1590 C C . MET A 1 193 ? -8 -20.094 -9.641 1 80.19 193 MET A C 1
ATOM 1592 O O . MET A 1 193 ? -7.68 -21.203 -10.07 1 80.19 193 MET A O 1
ATOM 1596 N N . ILE A 1 194 ? -8.93 -19.406 -10.062 1 76.75 194 ILE A N 1
ATOM 1597 C CA . ILE A 1 194 ? -9.797 -19.922 -11.117 1 76.75 194 ILE A CA 1
ATOM 1598 C C . ILE A 1 194 ? -9.008 -20.031 -12.422 1 76.75 194 ILE A C 1
ATOM 1600 O O . ILE A 1 194 ? -9.125 -21.031 -13.148 1 76.75 194 ILE A O 1
ATOM 1604 N N . VAL A 1 195 ? -8.258 -19.062 -12.664 1 80.06 195 VAL A N 1
ATOM 1605 C CA . VAL A 1 195 ? -7.438 -19.047 -13.875 1 80.06 195 VAL A CA 1
ATOM 1606 C C . VAL A 1 195 ? -6.434 -20.203 -13.828 1 80.06 195 VAL A C 1
ATOM 1608 O O . VAL A 1 195 ? -6.168 -20.844 -14.844 1 80.06 195 VAL A O 1
ATOM 1611 N N . GLN A 1 196 ? -5.996 -20.422 -12.703 1 81.56 196 GLN A N 1
ATOM 1612 C CA . GLN A 1 196 ? -5.047 -21.516 -12.523 1 81.56 196 GLN A CA 1
ATOM 1613 C C . GLN A 1 196 ? -5.707 -22.859 -12.797 1 81.56 196 GLN A C 1
ATOM 1615 O O . GLN A 1 196 ? -5.098 -23.734 -13.406 1 81.56 196 GLN A O 1
ATOM 1620 N N . GLU A 1 197 ? -6.883 -23 -12.289 1 76.56 197 GLU A N 1
ATOM 1621 C CA . GLU A 1 197 ? -7.609 -24.234 -12.508 1 76.56 197 GLU A CA 1
ATOM 1622 C C . GLU A 1 197 ? -7.887 -24.469 -13.992 1 76.56 197 GLU A C 1
ATOM 1624 O O . GLU A 1 197 ? -7.836 -25.594 -14.469 1 76.56 197 GLU A O 1
ATOM 1629 N N . LYS A 1 198 ? -8.086 -23.438 -14.586 1 75.44 198 LYS A N 1
ATOM 1630 C CA . LYS A 1 198 ? -8.297 -23.531 -16.031 1 75.44 198 LYS A CA 1
ATOM 1631 C C . LYS A 1 198 ? -7.023 -23.953 -16.75 1 75.44 198 LYS A C 1
ATOM 1633 O O . LYS A 1 198 ? -7.062 -24.781 -17.656 1 75.44 198 LYS A O 1
ATOM 1638 N N . GLN A 1 199 ? -5.98 -23.5 -16.266 1 77.75 199 GLN A N 1
ATOM 1639 C CA . GLN A 1 199 ? -4.691 -23.797 -16.875 1 77.75 199 GLN A CA 1
ATOM 1640 C C . GLN A 1 199 ? -4.266 -25.234 -16.594 1 77.75 199 GLN A C 1
ATOM 1642 O O . GLN A 1 199 ? -3.607 -25.875 -17.422 1 77.75 199 GLN A O 1
ATOM 1647 N N . ASN A 1 200 ? -4.66 -25.656 -15.453 1 76.44 200 ASN A N 1
ATOM 1648 C CA . ASN A 1 200 ? -4.281 -27.016 -15.078 1 76.44 200 ASN A CA 1
ATOM 1649 C C . ASN A 1 200 ? -5.23 -28.047 -15.672 1 76.44 200 ASN A C 1
ATOM 1651 O O . ASN A 1 200 ? -5.086 -29.25 -15.422 1 76.44 200 ASN A O 1
ATOM 1655 N N . GLY A 1 201 ? -6.094 -27.641 -16.438 1 70.31 201 GLY A N 1
ATOM 1656 C CA . GLY A 1 201 ? -6.98 -28.547 -17.156 1 70.31 201 GLY A CA 1
ATOM 1657 C C . GLY A 1 201 ? -8.141 -29.031 -16.312 1 70.31 201 GLY A C 1
ATOM 1658 O O . GLY A 1 201 ? -8.836 -29.984 -16.688 1 70.31 201 GLY A O 1
ATOM 1659 N N . LEU A 1 202 ? -8.164 -28.562 -15.18 1 66.12 202 LEU A N 1
ATOM 1660 C CA . LEU A 1 202 ? -9.281 -28.969 -14.344 1 66.12 202 LEU A CA 1
ATOM 1661 C C . LEU A 1 202 ? -10.609 -28.531 -14.953 1 66.12 202 LEU A C 1
ATOM 1663 O O . LEU A 1 202 ? -11.641 -29.156 -14.711 1 66.12 202 LEU A O 1
ATOM 1667 N N . TRP A 1 203 ? -10.367 -27.531 -15.75 1 62.75 203 TRP A N 1
ATOM 1668 C CA . TRP A 1 203 ? -11.539 -26.969 -16.406 1 62.75 203 TRP A CA 1
ATOM 1669 C C . TRP A 1 203 ? -12.109 -27.969 -17.422 1 62.75 203 TRP A C 1
ATOM 1671 O O . TRP A 1 203 ? -13.328 -28.031 -17.609 1 62.75 203 TRP A O 1
ATOM 1681 N N . ASP A 1 204 ? -11.242 -28.719 -17.875 1 65.88 204 ASP A N 1
ATOM 1682 C CA . ASP A 1 204 ? -11.672 -29.719 -18.844 1 65.88 204 ASP A CA 1
ATOM 1683 C C . ASP A 1 204 ? -12.508 -30.812 -18.188 1 65.88 204 ASP A C 1
ATOM 1685 O O . ASP A 1 204 ? -13.445 -31.328 -18.781 1 65.88 204 ASP A O 1
ATOM 1689 N N . ARG A 1 205 ? -12.148 -31.031 -17.031 1 65.19 205 ARG A N 1
ATOM 1690 C CA . ARG A 1 205 ? -12.891 -32.062 -16.297 1 65.19 205 ARG A CA 1
ATOM 1691 C C . ARG A 1 205 ? -14.273 -31.531 -15.914 1 65.19 205 ARG A C 1
ATOM 1693 O O . ARG A 1 205 ? -15.25 -32.281 -15.938 1 65.19 205 ARG A O 1
ATOM 1700 N N . VAL A 1 206 ? -14.352 -30.297 -15.602 1 63.88 206 VAL A N 1
ATOM 1701 C CA . VAL A 1 206 ? -15.609 -29.688 -15.18 1 63.88 206 VAL A CA 1
ATOM 1702 C C . VAL A 1 206 ? -16.531 -29.516 -16.375 1 63.88 206 VAL A C 1
ATOM 1704 O O . VAL A 1 206 ? -17.75 -29.656 -16.25 1 63.88 206 VAL A O 1
ATOM 1707 N N . MET A 1 207 ? -15.82 -29.297 -17.453 1 59.25 207 MET A N 1
ATOM 1708 C CA . MET A 1 207 ? -16.594 -29.125 -18.688 1 59.25 207 MET A CA 1
ATOM 1709 C C . MET A 1 207 ? -17.234 -30.453 -19.109 1 59.25 207 MET A C 1
ATOM 1711 O O . MET A 1 207 ? -18.203 -30.453 -19.875 1 59.25 207 MET A O 1
ATOM 1715 N N . LEU A 1 208 ? -16.719 -31.484 -18.531 1 59.75 208 LEU A N 1
ATOM 1716 C CA . LEU A 1 208 ? -17.344 -32.781 -18.828 1 59.75 208 LEU A CA 1
ATOM 1717 C C . LEU A 1 208 ? -18.578 -32.969 -17.953 1 59.75 208 LEU A C 1
ATOM 1719 O O . LEU A 1 208 ? -19.391 -33.875 -18.219 1 59.75 208 LEU A O 1
ATOM 1723 N N . SER A 1 209 ? -18.688 -32.125 -17.016 1 60.94 209 SER A N 1
ATOM 1724 C CA . SER A 1 209 ? -19.875 -32.156 -16.188 1 60.94 209 SER A CA 1
ATOM 1725 C C . SER A 1 209 ? -21.062 -31.5 -16.875 1 60.94 209 SER A C 1
ATOM 1727 O O . SER A 1 209 ? -20.875 -30.672 -17.766 1 60.94 209 SER A O 1
ATOM 1729 N N . PRO A 1 210 ? -22.234 -31.922 -16.703 1 67.75 210 PRO A N 1
ATOM 1730 C CA . PRO A 1 210 ? -23.391 -31.375 -17.406 1 67.75 210 PRO A CA 1
ATOM 1731 C C . PRO A 1 210 ? -23.656 -29.906 -17.062 1 67.75 210 PRO A C 1
ATOM 1733 O O . PRO A 1 210 ? -24.734 -29.391 -17.391 1 67.75 210 PRO A O 1
ATOM 1736 N N . LEU A 1 211 ? -22.672 -29.297 -16.641 1 67.31 211 LEU A N 1
ATOM 1737 C CA . LEU A 1 211 ? -22.891 -27.906 -16.281 1 67.31 211 LEU A CA 1
ATOM 1738 C C . LEU A 1 211 ? -22.469 -26.984 -17.422 1 67.31 211 LEU A C 1
ATOM 1740 O O . LEU A 1 211 ? -21.516 -27.281 -18.156 1 67.31 211 LEU A O 1
ATOM 1744 N N . ARG A 1 212 ? -23.422 -26.078 -17.688 1 69.5 212 ARG A N 1
ATOM 1745 C CA . ARG A 1 212 ? -23.125 -25.078 -18.703 1 69.5 212 ARG A CA 1
ATOM 1746 C C . ARG A 1 212 ? -21.969 -24.188 -18.266 1 69.5 212 ARG A C 1
ATOM 1748 O O . ARG A 1 212 ? -21.812 -23.891 -17.078 1 69.5 212 ARG A O 1
ATOM 1755 N N . LYS A 1 213 ? -21.078 -23.844 -19.172 1 70.31 213 LYS A N 1
ATOM 1756 C CA . LYS A 1 213 ? -19.969 -22.922 -18.953 1 70.31 213 LYS A CA 1
ATOM 1757 C C . LYS A 1 213 ? -20.406 -21.719 -18.125 1 70.31 213 LYS A C 1
ATOM 1759 O O . LYS A 1 213 ? -19.703 -21.281 -17.219 1 70.31 213 LYS A O 1
ATOM 1764 N N . THR A 1 214 ? -21.531 -21.266 -18.422 1 74.81 214 THR A N 1
ATOM 1765 C CA . THR A 1 214 ? -22.078 -20.078 -17.75 1 74.81 214 THR A CA 1
ATOM 1766 C C . THR A 1 214 ? -22.328 -20.375 -16.266 1 74.81 214 THR A C 1
ATOM 1768 O O . THR A 1 214 ? -22.125 -19.516 -15.422 1 74.81 214 THR A O 1
ATOM 1771 N N . GLN A 1 215 ? -22.688 -21.5 -15.953 1 77.62 215 GLN A N 1
ATOM 1772 C CA . GLN A 1 215 ? -22.969 -21.891 -14.578 1 77.62 215 GLN A CA 1
ATOM 1773 C C . GLN A 1 215 ? -21.672 -22 -13.766 1 77.62 215 GLN A C 1
ATOM 1775 O O . GLN A 1 215 ? -21.641 -21.641 -12.586 1 77.62 215 GLN A O 1
ATOM 1780 N N . ILE A 1 216 ? -20.75 -22.406 -14.43 1 73.75 216 ILE A N 1
ATOM 1781 C CA . ILE A 1 216 ? -19.453 -22.547 -13.766 1 73.75 216 ILE A CA 1
ATOM 1782 C C . ILE A 1 216 ? -18.891 -21.172 -13.453 1 73.75 216 ILE A C 1
ATOM 1784 O O . ILE A 1 216 ? -18.453 -20.906 -12.328 1 73.75 216 ILE A O 1
ATOM 1788 N N . TYR A 1 217 ? -18.969 -20.312 -14.445 1 75.62 217 TYR A N 1
ATOM 1789 C CA . TYR A 1 217 ? -18.453 -18.953 -14.25 1 75.62 217 TYR A CA 1
ATOM 1790 C C . TYR A 1 217 ? -19.234 -18.219 -13.172 1 75.62 217 TYR A C 1
ATOM 1792 O O . TYR A 1 217 ? -18.641 -17.562 -12.32 1 75.62 217 TYR A O 1
ATOM 1800 N N . LEU A 1 218 ? -20.469 -18.375 -13.203 1 82.38 218 LEU A N 1
ATOM 1801 C CA . LEU A 1 218 ? -21.328 -17.719 -12.234 1 82.38 218 LEU A CA 1
ATOM 1802 C C . LEU A 1 218 ? -21.094 -18.25 -10.828 1 82.38 218 LEU A C 1
ATOM 1804 O O . LEU A 1 218 ? -21.188 -17.516 -9.844 1 82.38 218 LEU A O 1
ATOM 1808 N N . GLY A 1 219 ? -20.891 -19.516 -10.797 1 80.31 219 GLY A N 1
ATOM 1809 C CA . GLY A 1 219 ? -20.562 -20.109 -9.516 1 80.31 219 GLY A CA 1
ATOM 1810 C C . GLY A 1 219 ? -19.297 -19.547 -8.906 1 80.31 219 GLY A C 1
ATOM 1811 O O . GLY A 1 219 ? -19.266 -19.203 -7.727 1 80.31 219 GLY A O 1
ATOM 1812 N N . HIS A 1 220 ? -18.375 -19.359 -9.781 1 79.88 220 HIS A N 1
ATOM 1813 C CA . HIS A 1 220 ? -17.094 -18.828 -9.328 1 79.88 220 HIS A CA 1
ATOM 1814 C C . HIS A 1 220 ? -17.219 -17.375 -8.922 1 79.88 220 HIS A C 1
ATOM 1816 O O . HIS A 1 220 ? -16.672 -16.953 -7.898 1 79.88 220 HIS A O 1
ATOM 1822 N N . LEU A 1 221 ? -17.859 -16.719 -9.703 1 87.12 221 LEU A N 1
ATOM 1823 C CA . LEU A 1 221 ? -18.047 -15.297 -9.422 1 87.12 221 LEU A CA 1
ATOM 1824 C C . LEU A 1 221 ? -18.844 -15.086 -8.148 1 87.12 221 LEU A C 1
ATOM 1826 O O . LEU A 1 221 ? -18.562 -14.172 -7.367 1 87.12 221 LEU A O 1
ATOM 1830 N N . SER A 1 222 ? -19.812 -15.938 -7.969 1 90.69 222 SER A N 1
ATOM 1831 C CA . SER A 1 222 ? -20.609 -15.875 -6.746 1 90.69 222 SER A CA 1
ATOM 1832 C C . SER A 1 222 ? -19.766 -16.203 -5.52 1 90.69 222 SER A C 1
ATOM 1834 O O . SER A 1 222 ? -19.938 -15.586 -4.465 1 90.69 222 SER A O 1
ATOM 1836 N N . TYR A 1 223 ? -18.953 -17.141 -5.688 1 88.94 223 TYR A N 1
ATOM 1837 C CA . TYR A 1 223 ? -18.047 -17.5 -4.594 1 88.94 223 TYR A CA 1
ATOM 1838 C C . TYR A 1 223 ? -17.156 -16.328 -4.219 1 88.94 223 TYR A C 1
ATOM 1840 O O . TYR A 1 223 ? -17.031 -15.992 -3.039 1 88.94 223 TYR A O 1
ATOM 1848 N N . SER A 1 224 ? -16.531 -15.734 -5.242 1 90.94 224 SER A N 1
ATOM 1849 C CA . SER A 1 224 ? -15.664 -14.594 -5.004 1 90.94 224 SER A CA 1
ATOM 1850 C C . SER A 1 224 ? -16.422 -13.445 -4.348 1 90.94 224 SER A C 1
ATOM 1852 O O . SER A 1 224 ? -15.891 -12.773 -3.457 1 90.94 224 SER A O 1
ATOM 1854 N N . PHE A 1 225 ? -17.625 -13.258 -4.777 1 94.88 225 PHE A N 1
ATOM 1855 C CA . PHE A 1 225 ? -18.469 -12.195 -4.223 1 94.88 225 PHE A CA 1
ATOM 1856 C C . PHE A 1 225 ? -18.781 -12.469 -2.76 1 94.88 225 PHE A C 1
ATOM 1858 O O . PHE A 1 225 ? -18.641 -11.586 -1.913 1 94.88 225 PHE A O 1
ATOM 1865 N N . LEU A 1 226 ? -19.188 -13.68 -2.469 1 94.31 226 LEU A N 1
ATOM 1866 C CA . LEU A 1 226 ? -19.594 -14.039 -1.111 1 94.31 226 LEU A CA 1
ATOM 1867 C C . LEU A 1 226 ? -18.391 -13.984 -0.165 1 94.31 226 LEU A C 1
ATOM 1869 O O . LEU A 1 226 ? -18.531 -13.555 0.983 1 94.31 226 LEU A O 1
ATOM 1873 N N . LEU A 1 227 ? -17.312 -14.367 -0.643 1 91.75 227 LEU A N 1
ATOM 1874 C CA . LEU A 1 227 ? -16.109 -14.328 0.177 1 91.75 227 LEU A CA 1
ATOM 1875 C C . LEU A 1 227 ? -15.688 -12.898 0.483 1 91.75 227 LEU A C 1
ATOM 1877 O O . LEU A 1 227 ? -15.406 -12.562 1.635 1 91.75 227 LEU A O 1
ATOM 1881 N N . GLY A 1 228 ? -15.586 -12.086 -0.597 1 94.31 228 GLY A N 1
ATOM 1882 C CA . GLY A 1 228 ? -15.234 -10.688 -0.409 1 94.31 228 GLY A CA 1
ATOM 1883 C C . GLY A 1 228 ? -16.219 -9.938 0.472 1 94.31 228 GLY A C 1
ATOM 1884 O O . GLY A 1 228 ? -15.812 -9.227 1.396 1 94.31 228 GLY A O 1
ATOM 1885 N N . TYR A 1 229 ? -17.484 -10.172 0.162 1 97.12 229 TYR A N 1
ATOM 1886 C CA . TYR A 1 229 ? -18.531 -9.516 0.946 1 97.12 229 TYR A CA 1
ATOM 1887 C C . TYR A 1 229 ? -18.484 -9.984 2.396 1 97.12 229 TYR A C 1
ATOM 1889 O O . TYR A 1 229 ? -18.609 -9.172 3.32 1 97.12 229 TYR A O 1
ATOM 1897 N N . GLY A 1 230 ? -18.438 -11.266 2.553 1 95.62 230 GLY A N 1
ATOM 1898 C CA . GLY A 1 230 ? -18.375 -11.828 3.891 1 95.62 230 GLY A CA 1
ATOM 1899 C C . GLY A 1 230 ? -17.203 -11.305 4.703 1 95.62 230 GLY A C 1
ATOM 1900 O O . GLY A 1 230 ? -17.359 -10.992 5.887 1 95.62 230 GLY A O 1
ATOM 1901 N N . GLN A 1 231 ? -16.078 -11.188 4.051 1 93.81 231 GLN A N 1
ATOM 1902 C CA . GLN A 1 231 ? -14.891 -10.672 4.723 1 93.81 231 GLN A CA 1
ATOM 1903 C C . GLN A 1 231 ? -15.109 -9.234 5.191 1 93.81 231 GLN A C 1
ATOM 1905 O O . GLN A 1 231 ? -14.766 -8.883 6.324 1 93.81 231 GLN A O 1
ATOM 1910 N N . LEU A 1 232 ? -15.633 -8.398 4.336 1 97.44 232 LEU A N 1
ATOM 1911 C CA . LEU A 1 232 ? -15.859 -6.996 4.668 1 97.44 232 LEU A CA 1
ATOM 1912 C C . LEU A 1 232 ? -16.922 -6.859 5.754 1 97.44 232 LEU A C 1
ATOM 1914 O O . LEU A 1 232 ? -16.75 -6.074 6.691 1 97.44 232 LEU A O 1
ATOM 1918 N N . ALA A 1 233 ? -17.969 -7.633 5.613 1 97.56 233 ALA A N 1
ATOM 1919 C CA . ALA A 1 233 ? -19.047 -7.59 6.594 1 97.56 233 ALA A CA 1
ATOM 1920 C C . ALA A 1 233 ? -18.562 -8.031 7.973 1 97.56 233 ALA A C 1
ATOM 1922 O O . ALA A 1 233 ? -18.938 -7.441 8.984 1 97.56 233 ALA A O 1
ATOM 1923 N N . LEU A 1 234 ? -17.781 -9.039 7.984 1 96.19 234 LEU A N 1
ATOM 1924 C CA . LEU A 1 234 ? -17.234 -9.531 9.242 1 96.19 234 LEU A CA 1
ATOM 1925 C C . LEU A 1 234 ? -16.312 -8.492 9.883 1 96.19 234 LEU A C 1
ATOM 1927 O O . LEU A 1 234 ? -16.344 -8.289 11.094 1 96.19 234 LEU A O 1
ATOM 1931 N N . LEU A 1 235 ? -15.531 -7.879 9.07 1 96.12 235 LEU A N 1
ATOM 1932 C CA . LEU A 1 235 ? -14.617 -6.863 9.57 1 96.12 235 LEU A CA 1
ATOM 1933 C C . LEU A 1 235 ? -15.375 -5.68 10.148 1 96.12 235 LEU A C 1
ATOM 1935 O O . LEU A 1 235 ? -15.055 -5.203 11.242 1 96.12 235 LEU A O 1
ATOM 1939 N N . PHE A 1 236 ? -16.328 -5.199 9.383 1 97.12 236 PHE A N 1
ATOM 1940 C CA . PHE A 1 236 ? -17.125 -4.074 9.859 1 97.12 236 PHE A CA 1
ATOM 1941 C C . PHE A 1 236 ? -17.859 -4.434 11.141 1 97.12 236 PHE A C 1
ATOM 1943 O O . PHE A 1 236 ? -17.938 -3.625 12.07 1 97.12 236 PHE A O 1
ATOM 1950 N N . SER A 1 237 ? -18.391 -5.641 11.219 1 96.38 237 SER A N 1
ATOM 1951 C CA . SER A 1 237 ? -19.094 -6.102 12.414 1 96.38 237 SER A CA 1
ATOM 1952 C C . SER A 1 237 ? -18.141 -6.207 13.609 1 96.38 237 SER A C 1
ATOM 1954 O O . SER A 1 237 ? -18.516 -5.859 14.727 1 96.38 237 SER A O 1
ATOM 1956 N N . PHE A 1 238 ? -17 -6.703 13.344 1 94.88 238 PHE A N 1
ATOM 1957 C CA . PHE A 1 238 ? -15.992 -6.82 14.391 1 94.88 238 PHE A CA 1
ATOM 1958 C C . PHE A 1 238 ? -15.664 -5.453 14.984 1 94.88 238 PHE A C 1
ATOM 1960 O O . PHE A 1 238 ? -15.633 -5.297 16.203 1 94.88 238 PHE A O 1
ATOM 1967 N N . PHE A 1 239 ? -15.484 -4.473 14.18 1 94.19 239 PHE A N 1
ATOM 1968 C CA . PHE A 1 239 ? -15.109 -3.143 14.648 1 94.19 239 PHE A CA 1
ATOM 1969 C C . PHE A 1 239 ? -16.297 -2.436 15.289 1 94.19 239 PHE A C 1
ATOM 1971 O O . PHE A 1 239 ? -16.141 -1.685 16.25 1 94.19 239 PHE A O 1
ATOM 1978 N N . HIS A 1 240 ? -17.469 -2.678 14.789 1 93.5 240 HIS A N 1
ATOM 1979 C CA . HIS A 1 240 ? -18.656 -2.031 15.32 1 93.5 240 HIS A CA 1
ATOM 1980 C C . HIS A 1 240 ? -19.062 -2.631 16.656 1 93.5 240 HIS A C 1
ATOM 1982 O O . HIS A 1 240 ? -19.281 -1.903 17.641 1 93.5 240 HIS A O 1
ATOM 1988 N N . TYR A 1 241 ? -19.078 -3.924 16.75 1 93.25 241 TYR A N 1
ATOM 1989 C CA . TYR A 1 241 ? -19.656 -4.586 17.922 1 93.25 241 TYR A CA 1
ATOM 1990 C C . TYR A 1 241 ? -18.578 -4.891 18.953 1 93.25 241 TYR A C 1
ATOM 1992 O O . TYR A 1 241 ? -18.828 -4.832 20.172 1 93.25 241 TYR A O 1
ATOM 2000 N N . LEU A 1 242 ? -17.406 -5.234 18.547 1 90.94 242 LEU A N 1
ATOM 2001 C CA . LEU A 1 242 ? -16.391 -5.664 19.484 1 90.94 242 LEU A CA 1
ATOM 2002 C C . LEU A 1 242 ? -15.5 -4.492 19.906 1 90.94 242 LEU A C 1
ATOM 2004 O O . LEU A 1 242 ? -15.148 -4.359 21.078 1 90.94 242 LEU A O 1
ATOM 2008 N N . LEU A 1 243 ? -15.172 -3.639 18.984 1 88.12 243 LEU A N 1
ATOM 2009 C CA . LEU A 1 243 ? -14.258 -2.549 19.297 1 88.12 243 LEU A CA 1
ATOM 2010 C C . LEU A 1 243 ? -15.016 -1.253 19.562 1 88.12 243 LEU A C 1
ATOM 2012 O O . LEU A 1 243 ? -14.438 -0.265 20.016 1 88.12 243 LEU A O 1
ATOM 2016 N N . GLY A 1 244 ? -16.25 -1.207 19.203 1 87.06 244 GLY A N 1
ATOM 2017 C CA . GLY A 1 244 ? -17.094 -0.078 19.547 1 87.06 244 GLY A CA 1
ATOM 2018 C C . GLY A 1 244 ? -16.906 1.111 18.625 1 87.06 244 GLY A C 1
ATOM 2019 O O . GLY A 1 244 ? -17.078 2.26 19.047 1 87.06 244 GLY A O 1
ATOM 2020 N N . VAL A 1 245 ? -16.531 0.891 17.438 1 88.44 245 VAL A N 1
ATOM 2021 C CA . VAL A 1 245 ? -16.375 1.979 16.469 1 88.44 245 VAL A CA 1
ATOM 2022 C C . VAL A 1 245 ? -17.75 2.531 16.078 1 88.44 245 VAL A C 1
ATOM 2024 O O . VAL A 1 245 ? -18.672 1.769 15.789 1 88.44 245 VAL A O 1
ATOM 2027 N N . ASN A 1 246 ? -17.859 3.82 16.109 1 88.31 246 ASN A N 1
ATOM 2028 C CA . ASN A 1 246 ? -19.109 4.492 15.812 1 88.31 246 ASN A CA 1
ATOM 2029 C C . ASN A 1 246 ? -19.297 4.703 14.312 1 88.31 246 ASN A C 1
ATOM 2031 O O . ASN A 1 246 ? -18.5 5.383 13.672 1 88.31 246 ASN A O 1
ATOM 2035 N N . PHE A 1 247 ? -20.328 4.117 13.789 1 94.38 247 PHE A N 1
ATOM 2036 C CA . PHE A 1 247 ? -20.625 4.254 12.367 1 94.38 247 PHE A CA 1
ATOM 2037 C C . PHE A 1 247 ? -21.656 5.355 12.141 1 94.38 247 PHE A C 1
ATOM 2039 O O . PHE A 1 247 ? -22.281 5.41 11.078 1 94.38 247 PHE A O 1
ATOM 2046 N N . TYR A 1 248 ? -21.906 6.133 13.164 1 92 248 TYR A N 1
ATOM 2047 C CA . TYR A 1 248 ? -22.797 7.285 13.086 1 92 248 TYR A CA 1
ATOM 2048 C C . TYR A 1 248 ? -24.188 6.871 12.648 1 92 248 TYR A C 1
ATOM 2050 O O . TYR A 1 248 ? -24.797 7.527 11.797 1 92 248 TYR A O 1
ATOM 2058 N N . GLY A 1 249 ? -24.594 5.715 13.094 1 92.56 249 GLY A N 1
ATOM 2059 C CA . GLY A 1 249 ? -25.938 5.223 12.797 1 92.56 249 GLY A CA 1
ATOM 2060 C C . GLY A 1 249 ? -26.047 4.594 11.43 1 92.56 249 GLY A C 1
ATOM 2061 O O . GLY A 1 249 ? -27.109 4.055 11.07 1 92.56 249 GLY A O 1
ATOM 2062 N N . GLY A 1 250 ? -25 4.582 10.648 1 95.69 250 GLY A N 1
ATOM 2063 C CA . GLY A 1 250 ? -25.062 4.121 9.273 1 95.69 250 GLY A CA 1
ATOM 2064 C C . GLY A 1 250 ? -24.531 2.707 9.086 1 95.69 250 GLY A C 1
ATOM 2065 O O . GLY A 1 250 ? -24.234 2.287 7.969 1 95.69 250 GLY A O 1
ATOM 2066 N N . PHE A 1 251 ? -24.469 1.898 10.141 1 96.5 251 PHE A N 1
ATOM 2067 C CA . PHE A 1 251 ? -23.875 0.572 10.078 1 96.5 251 PHE A CA 1
ATOM 2068 C C . PHE A 1 251 ? -24.641 -0.326 9.117 1 96.5 251 PHE A C 1
ATOM 2070 O O . PHE A 1 251 ? -24.047 -0.918 8.211 1 96.5 251 PHE A O 1
ATOM 2077 N N . PRO A 1 252 ? -25.969 -0.414 9.195 1 96.44 252 PRO A N 1
ATOM 2078 C CA . PRO A 1 252 ? -26.688 -1.282 8.258 1 96.44 252 PRO A CA 1
ATOM 2079 C C . PRO A 1 252 ? -26.531 -0.828 6.805 1 96.44 252 PRO A C 1
ATOM 2081 O O . PRO A 1 252 ? -26.406 -1.66 5.902 1 96.44 252 PRO A O 1
ATOM 2084 N N . MET A 1 253 ? -26.594 0.492 6.629 1 96.44 253 MET A N 1
ATOM 2085 C CA . MET A 1 253 ? -26.438 1.018 5.273 1 96.44 253 MET A CA 1
ATOM 2086 C C . MET A 1 253 ? -25.031 0.771 4.754 1 96.44 253 MET A C 1
ATOM 2088 O O . MET A 1 253 ? -24.828 0.577 3.553 1 96.44 253 MET A O 1
ATOM 2092 N N . ALA A 1 254 ? -24.062 0.83 5.68 1 97.69 254 ALA A N 1
ATOM 2093 C CA . ALA A 1 254 ? -22.688 0.518 5.289 1 97.69 254 ALA A CA 1
ATOM 2094 C C . ALA A 1 254 ? -22.578 -0.913 4.766 1 97.69 254 ALA A C 1
ATOM 2096 O O . ALA A 1 254 ? -21.875 -1.171 3.787 1 97.69 254 ALA A O 1
ATOM 2097 N N . LEU A 1 255 ? -23.266 -1.86 5.387 1 97.94 255 LEU A N 1
ATOM 2098 C CA . LEU A 1 255 ? -23.25 -3.25 4.945 1 97.94 255 LEU A CA 1
ATOM 2099 C C . LEU A 1 255 ? -23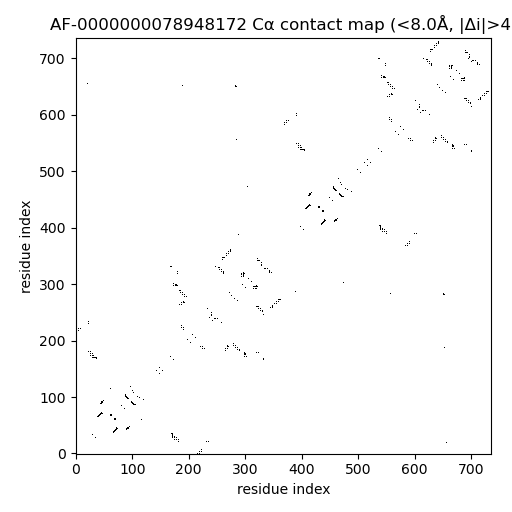.875 -3.383 3.561 1 97.94 255 LEU A C 1
ATOM 2101 O O . LEU A 1 255 ? -23.391 -4.148 2.725 1 97.94 255 LEU A O 1
ATOM 2105 N N . LEU A 1 256 ? -24.891 -2.631 3.332 1 96.94 256 LEU A N 1
ATOM 2106 C CA . LEU A 1 256 ? -25.547 -2.666 2.031 1 96.94 256 LEU A CA 1
ATOM 2107 C C . LEU A 1 256 ? -24.672 -2.025 0.959 1 96.94 256 LEU A C 1
ATOM 2109 O O . LEU A 1 256 ? -24.672 -2.473 -0.19 1 96.94 256 LEU A O 1
ATOM 2113 N N . ALA A 1 257 ? -24.016 -0.974 1.353 1 96.31 257 ALA A N 1
ATOM 2114 C CA . ALA A 1 257 ? -23.172 -0.207 0.439 1 96.31 257 ALA A CA 1
ATOM 2115 C C . ALA A 1 257 ? -21.984 -1.041 -0.05 1 96.31 257 ALA A C 1
ATOM 2117 O O . ALA A 1 257 ? -21.375 -0.72 -1.069 1 96.31 257 ALA A O 1
ATOM 2118 N N . LEU A 1 258 ? -21.688 -2.15 0.643 1 97.62 258 LEU A N 1
ATOM 2119 C CA . LEU A 1 258 ? -20.562 -3.002 0.282 1 97.62 258 LEU A CA 1
ATOM 2120 C C . LEU A 1 258 ? -20.859 -3.783 -0.994 1 97.62 258 LEU A C 1
ATOM 2122 O O . LEU A 1 258 ? -19.938 -4.137 -1.737 1 97.62 258 LEU A O 1
ATOM 2126 N N . ALA A 1 259 ? -22.109 -4.004 -1.271 1 97.81 259 ALA A N 1
ATOM 2127 C CA . ALA A 1 259 ? -22.516 -4.906 -2.348 1 97.81 259 ALA A CA 1
ATOM 2128 C C . ALA A 1 259 ? -22.047 -4.379 -3.703 1 97.81 259 ALA A C 1
ATOM 2130 O O . ALA A 1 259 ? -21.391 -5.09 -4.461 1 97.81 259 ALA A O 1
ATOM 2131 N N . PRO A 1 260 ? -22.359 -3.115 -4.043 1 98 260 PRO A N 1
ATOM 2132 C CA . PRO A 1 260 ? -21.906 -2.637 -5.352 1 98 260 PRO A CA 1
ATOM 2133 C C . PRO A 1 260 ? -20.375 -2.596 -5.469 1 98 260 PRO A C 1
ATOM 2135 O O . PRO A 1 260 ? -19.828 -2.814 -6.551 1 98 260 PRO A O 1
ATOM 2138 N N . TYR A 1 261 ? -19.719 -2.314 -4.398 1 98.5 261 TYR A N 1
ATOM 2139 C CA . TYR A 1 261 ? -18.266 -2.277 -4.426 1 98.5 261 TYR A CA 1
ATOM 2140 C C . TYR A 1 261 ? -17.688 -3.658 -4.707 1 98.5 261 TYR A C 1
ATOM 2142 O O . TYR A 1 261 ? -16.828 -3.814 -5.574 1 98.5 261 TYR A O 1
ATOM 2150 N N . VAL A 1 262 ? -18.172 -4.664 -3.92 1 98.44 262 VAL A N 1
ATOM 2151 C CA . VAL A 1 262 ? -17.672 -6.023 -4.082 1 98.44 262 VAL A CA 1
ATOM 2152 C C . VAL A 1 262 ? -17.953 -6.512 -5.5 1 98.44 262 VAL A C 1
ATOM 2154 O O . VAL A 1 262 ? -17.109 -7.172 -6.113 1 98.44 262 VAL A O 1
ATOM 2157 N N . PHE A 1 263 ? -19.062 -6.148 -5.988 1 97.81 263 PHE A N 1
ATOM 2158 C CA . PHE A 1 263 ? -19.406 -6.516 -7.359 1 97.81 263 PHE A CA 1
ATOM 2159 C C . PHE A 1 263 ? -18.406 -5.91 -8.344 1 97.81 263 PHE A C 1
ATOM 2161 O O . PHE A 1 263 ? -17.922 -6.598 -9.234 1 97.81 263 PHE A O 1
ATOM 2168 N N . ALA A 1 264 ? -18.109 -4.664 -8.188 1 98.25 264 ALA A N 1
ATOM 2169 C CA . ALA A 1 264 ? -17.172 -3.98 -9.062 1 98.25 264 ALA A CA 1
ATOM 2170 C C . ALA A 1 264 ? -15.789 -4.621 -8.984 1 98.25 264 ALA A C 1
ATOM 2172 O O . ALA A 1 264 ? -15.109 -4.773 -10.008 1 98.25 264 ALA A O 1
ATOM 2173 N N . ILE A 1 265 ? -15.398 -5.055 -7.84 1 98.12 265 ILE A N 1
ATOM 2174 C CA . ILE A 1 265 ? -14.062 -5.605 -7.641 1 98.12 265 ILE A CA 1
ATOM 2175 C C . ILE A 1 265 ? -13.992 -7.016 -8.219 1 98.12 265 ILE A C 1
ATOM 2177 O O . ILE A 1 265 ? -12.977 -7.398 -8.812 1 98.12 265 ILE A O 1
ATOM 2181 N N . VAL A 1 266 ? -15.039 -7.801 -8.016 1 96.69 266 VAL A N 1
ATOM 2182 C CA . VAL A 1 266 ? -15.086 -9.102 -8.664 1 96.69 266 VAL A CA 1
ATOM 2183 C C . VAL A 1 266 ? -14.945 -8.938 -10.18 1 96.69 266 VAL A C 1
ATOM 2185 O O . VAL A 1 266 ? -14.172 -9.656 -10.82 1 96.69 266 VAL A O 1
ATOM 2188 N N . SER A 1 267 ? -15.656 -7.969 -10.688 1 97.06 267 SER A N 1
ATOM 2189 C CA . SER A 1 267 ? -15.617 -7.691 -12.117 1 97.06 267 SER A CA 1
ATOM 2190 C C . SER A 1 267 ? -14.227 -7.223 -12.555 1 97.06 267 SER A C 1
ATOM 2192 O O . SER A 1 267 ? -13.766 -7.566 -13.641 1 97.06 267 SER A O 1
ATOM 2194 N N . LEU A 1 268 ? -13.633 -6.453 -11.742 1 97 268 LEU A N 1
ATOM 2195 C CA . LEU A 1 268 ? -12.273 -6.012 -12.016 1 97 268 LEU A CA 1
ATOM 2196 C C . LEU A 1 268 ? -11.32 -7.199 -12.078 1 97 268 LEU A C 1
ATOM 2198 O O . LEU A 1 268 ? -10.422 -7.238 -12.93 1 97 268 LEU A O 1
ATOM 2202 N N . GLY A 1 269 ? -11.484 -8.094 -11.148 1 94.38 269 GLY A N 1
ATOM 2203 C CA . GLY A 1 269 ? -10.688 -9.305 -11.188 1 94.38 269 GLY A CA 1
ATOM 2204 C C . GLY A 1 269 ? -10.812 -10.07 -12.492 1 94.38 269 GLY A C 1
ATOM 2205 O O . GLY A 1 269 ? -9.82 -10.539 -13.047 1 94.38 269 GLY A O 1
ATOM 2206 N N . VAL A 1 270 ? -12.039 -10.125 -12.938 1 92.62 270 VAL A N 1
ATOM 2207 C CA . VAL A 1 270 ? -12.289 -10.805 -14.203 1 92.62 270 VAL A CA 1
ATOM 2208 C C . VAL A 1 270 ? -11.625 -10.039 -15.344 1 92.62 270 VAL A C 1
ATOM 2210 O O . VAL A 1 270 ? -11 -10.641 -16.219 1 92.62 270 VAL A O 1
ATOM 2213 N N . LEU A 1 271 ? -11.734 -8.797 -15.297 1 95.12 271 LEU A N 1
ATOM 2214 C CA . LEU A 1 271 ? -11.109 -7.969 -16.312 1 95.12 271 LEU A CA 1
ATOM 2215 C C . LEU A 1 271 ? -9.602 -8.164 -16.344 1 95.12 271 LEU A C 1
ATOM 2217 O O . LEU A 1 271 ? -9.008 -8.352 -17.406 1 95.12 271 LEU A O 1
ATOM 2221 N N . LEU A 1 272 ? -8.961 -8.117 -15.234 1 94 272 LEU A N 1
ATOM 2222 C CA . LEU A 1 272 ? -7.516 -8.281 -15.141 1 94 272 LEU A CA 1
ATOM 2223 C C . LEU A 1 272 ? -7.09 -9.656 -15.656 1 94 272 LEU A C 1
ATOM 2225 O O . LEU A 1 272 ? -6.051 -9.781 -16.312 1 94 272 LEU A O 1
ATOM 2229 N N . SER A 1 273 ? -7.879 -10.617 -15.32 1 90 273 SER A N 1
ATOM 2230 C CA . SER A 1 273 ? -7.57 -11.984 -15.734 1 90 273 SER A CA 1
ATOM 2231 C C . SER A 1 273 ? -7.613 -12.125 -17.25 1 90 273 SER A C 1
ATOM 2233 O O . SER A 1 273 ? -6.961 -13.016 -17.812 1 90 273 SER A O 1
ATOM 2235 N N . SER A 1 274 ? -8.352 -11.281 -17.844 1 89.62 274 SER A N 1
ATOM 2236 C CA . SER A 1 274 ? -8.5 -11.375 -19.297 1 89.62 274 SER A CA 1
ATOM 2237 C C . SER A 1 274 ? -7.277 -10.82 -20.016 1 89.62 274 SER A C 1
ATOM 2239 O O . SER A 1 274 ? -7.031 -11.156 -21.188 1 89.62 274 SER A O 1
ATOM 2241 N N . PHE A 1 275 ? -6.473 -10.078 -19.375 1 88.94 275 PHE A N 1
ATOM 2242 C CA . PHE A 1 275 ? -5.336 -9.445 -20.031 1 88.94 275 PHE A CA 1
ATOM 2243 C C . PHE A 1 275 ? -4.043 -10.195 -19.719 1 88.94 275 PHE A C 1
ATOM 2245 O O . PHE A 1 275 ? -2.977 -9.844 -20.219 1 88.94 275 PHE A O 1
ATOM 2252 N N . VAL A 1 276 ? -4.156 -11.141 -18.938 1 85 276 VAL A N 1
ATOM 2253 C CA . VAL A 1 276 ? -2.951 -11.875 -18.562 1 85 276 VAL A CA 1
ATOM 2254 C C . VAL A 1 276 ? -2.963 -13.25 -19.234 1 85 276 VAL A C 1
ATOM 2256 O O . VAL A 1 276 ? -4.012 -13.727 -19.672 1 85 276 VAL A O 1
ATOM 2259 N N . THR A 1 277 ? -1.774 -13.859 -19.312 1 79.94 277 THR A N 1
ATOM 2260 C CA . THR A 1 277 ? -1.649 -15.125 -20.031 1 79.94 277 THR A CA 1
ATOM 2261 C C . THR A 1 277 ? -1.693 -16.297 -19.062 1 79.94 277 THR A C 1
ATOM 2263 O O . THR A 1 277 ? -2.09 -17.406 -19.438 1 79.94 277 THR A O 1
ATOM 2266 N N . ASN A 1 278 ? -1.247 -16.047 -17.828 1 83.38 278 ASN A N 1
ATOM 2267 C CA . ASN A 1 278 ? -1.256 -17.141 -16.859 1 83.38 278 ASN A CA 1
ATOM 2268 C C . ASN A 1 278 ? -1.533 -16.609 -15.445 1 83.38 278 ASN A C 1
ATOM 2270 O O . ASN A 1 278 ? -1.521 -15.398 -15.219 1 83.38 278 ASN A O 1
ATOM 2274 N N . ALA A 1 279 ? -1.839 -17.547 -14.609 1 84.38 279 ALA A N 1
ATOM 2275 C CA . ALA A 1 279 ? -2.227 -17.219 -13.242 1 84.38 279 ALA A CA 1
ATOM 2276 C C . ALA A 1 279 ? -1.097 -16.5 -12.508 1 84.38 279 ALA A C 1
ATOM 2278 O O . ALA A 1 279 ? -1.345 -15.609 -11.695 1 84.38 279 ALA A O 1
ATOM 2279 N N . ARG A 1 280 ? 0.05 -16.781 -12.875 1 82.56 280 ARG A N 1
ATOM 2280 C CA . ARG A 1 280 ? 1.194 -16.188 -12.203 1 82.56 280 ARG A CA 1
ATOM 2281 C C . ARG A 1 280 ? 1.324 -14.703 -12.562 1 82.56 280 ARG A C 1
ATOM 2283 O O . ARG A 1 280 ? 1.654 -13.875 -11.711 1 82.56 280 ARG A O 1
ATOM 2290 N N . GLN A 1 281 ? 1.178 -14.469 -13.773 1 84.31 281 GLN A N 1
ATOM 2291 C CA . GLN A 1 281 ? 1.182 -13.078 -14.219 1 84.31 281 GLN A CA 1
ATOM 2292 C C . GLN A 1 281 ? 0.08 -12.281 -13.531 1 84.31 281 GLN A C 1
ATOM 2294 O O . GLN A 1 281 ? 0.286 -11.125 -13.148 1 84.31 281 GLN A O 1
ATOM 2299 N N . LEU A 1 282 ? -1.032 -12.914 -13.445 1 88.88 282 LEU A N 1
ATOM 2300 C CA . LEU A 1 282 ? -2.137 -12.258 -12.758 1 88.88 282 LEU A CA 1
ATOM 2301 C C . LEU A 1 282 ? -1.774 -11.969 -11.305 1 88.88 282 LEU A C 1
ATOM 2303 O O . LEU A 1 282 ? -2.051 -10.875 -10.797 1 88.88 282 LEU A O 1
ATOM 2307 N N . ASP A 1 283 ? -1.131 -12.852 -10.625 1 89.62 283 ASP A N 1
ATOM 2308 C CA . ASP A 1 283 ? -0.76 -12.711 -9.219 1 89.62 283 ASP A CA 1
ATOM 2309 C C . ASP A 1 283 ? 0.194 -11.539 -9.016 1 89.62 283 ASP A C 1
ATOM 2311 O O . ASP A 1 283 ? 0.171 -10.891 -7.969 1 89.62 283 ASP A O 1
ATOM 2315 N N . ALA A 1 284 ? 0.973 -11.258 -10.039 1 85.31 284 ALA A N 1
ATOM 2316 C CA . ALA A 1 284 ? 1.901 -10.133 -9.961 1 85.31 284 ALA A CA 1
ATOM 2317 C C . ALA A 1 284 ? 1.194 -8.812 -10.273 1 85.31 284 ALA A C 1
ATOM 2319 O O . ALA A 1 284 ? 1.561 -7.766 -9.734 1 85.31 284 ALA A O 1
ATOM 2320 N N . VAL A 1 285 ? 0.158 -8.867 -11.062 1 89.31 285 VAL A N 1
ATOM 2321 C CA . VAL A 1 285 ? -0.563 -7.68 -11.5 1 89.31 285 VAL A CA 1
ATOM 2322 C C . VAL A 1 285 ? -1.519 -7.223 -10.398 1 89.31 285 VAL A C 1
ATOM 2324 O O . VAL A 1 285 ? -1.748 -6.023 -10.227 1 89.31 285 VAL A O 1
ATOM 2327 N N . ILE A 1 286 ? -1.984 -8.164 -9.664 1 92.75 286 ILE A N 1
ATOM 2328 C CA . ILE A 1 286 ? -3.008 -7.902 -8.656 1 92.75 286 ILE A CA 1
ATOM 2329 C C . ILE A 1 286 ? -2.492 -6.871 -7.66 1 92.75 286 ILE A C 1
ATOM 2331 O O . ILE A 1 286 ? -3.109 -5.82 -7.469 1 92.75 286 ILE A O 1
ATOM 2335 N N . PRO A 1 287 ? -1.317 -7.09 -7.047 1 90.81 287 PRO A N 1
ATOM 2336 C CA . PRO A 1 287 ? -0.85 -6.082 -6.094 1 90.81 287 PRO A CA 1
ATOM 2337 C C . PRO A 1 287 ? -0.531 -4.742 -6.758 1 90.81 287 PRO A C 1
ATOM 2339 O O . PRO A 1 287 ? -0.705 -3.688 -6.145 1 90.81 287 PRO A O 1
ATOM 2342 N N . LEU A 1 288 ? -0.132 -4.789 -7.953 1 87.69 288 LEU A N 1
ATOM 2343 C CA . LEU A 1 288 ? 0.196 -3.576 -8.695 1 87.69 288 LEU A CA 1
ATOM 2344 C C . LEU A 1 288 ? -1.041 -2.705 -8.883 1 87.69 288 LEU A C 1
ATOM 2346 O O . LEU A 1 288 ? -1.023 -1.515 -8.562 1 87.69 288 LEU A O 1
ATOM 2350 N N . VAL A 1 289 ? -2.047 -3.316 -9.344 1 90.69 289 VAL A N 1
ATOM 2351 C CA . VAL A 1 289 ? -3.281 -2.598 -9.641 1 90.69 289 VAL A CA 1
ATOM 2352 C C . VAL A 1 289 ? -3.98 -2.207 -8.344 1 90.69 289 VAL A C 1
ATOM 2354 O O . VAL A 1 289 ? -4.465 -1.082 -8.203 1 90.69 289 VAL A O 1
ATOM 2357 N N . SER A 1 290 ? -3.998 -3.152 -7.395 1 93.88 290 SER A N 1
ATOM 2358 C CA . SER A 1 290 ? -4.703 -2.916 -6.141 1 93.88 290 SER A CA 1
ATOM 2359 C C . SER A 1 290 ? -4.066 -1.774 -5.355 1 93.88 290 SER A C 1
ATOM 2361 O O . SER A 1 290 ? -4.766 -0.888 -4.859 1 93.88 290 SER A O 1
ATOM 2363 N N . THR A 1 291 ? -2.775 -1.811 -5.246 1 88.94 291 THR A N 1
ATOM 2364 C CA . THR A 1 291 ? -2.072 -0.78 -4.488 1 88.94 291 THR A CA 1
ATOM 2365 C C . THR A 1 291 ? -2.207 0.579 -5.172 1 88.94 291 THR A C 1
ATOM 2367 O O . THR A 1 291 ? -2.434 1.593 -4.508 1 88.94 291 THR A O 1
ATOM 2370 N N . SER A 1 292 ? -2.068 0.61 -6.445 1 87.88 292 SER A N 1
ATOM 2371 C CA . SER A 1 292 ? -2.232 1.85 -7.199 1 87.88 292 SER A CA 1
ATOM 2372 C C . SER A 1 292 ? -3.625 2.439 -6.992 1 87.88 292 SER A C 1
ATOM 2374 O O . SER A 1 292 ? -3.768 3.643 -6.77 1 87.88 292 SER A O 1
ATOM 2376 N N . MET A 1 293 ? -4.598 1.552 -7.02 1 92.88 293 MET A N 1
ATOM 2377 C CA . MET A 1 293 ? -5.98 1.989 -6.852 1 92.88 293 MET A CA 1
ATOM 2378 C C . MET A 1 293 ? -6.215 2.523 -5.441 1 92.88 293 MET A C 1
ATOM 2380 O O . MET A 1 293 ? -6.926 3.512 -5.258 1 92.88 293 MET A O 1
ATOM 2384 N N . ALA A 1 294 ? -5.633 1.831 -4.504 1 92.06 294 ALA A N 1
ATOM 2385 C CA . ALA A 1 294 ? -5.777 2.258 -3.113 1 92.06 294 ALA A CA 1
ATOM 2386 C C . ALA A 1 294 ? -5.145 3.629 -2.891 1 92.06 294 ALA A C 1
ATOM 2388 O O . ALA A 1 294 ? -5.703 4.469 -2.184 1 92.06 294 ALA A O 1
ATOM 2389 N N . MET A 1 295 ? -4.059 3.875 -3.529 1 85.44 295 MET A N 1
ATOM 2390 C CA . MET A 1 295 ? -3.318 5.121 -3.363 1 85.44 295 MET A CA 1
ATOM 2391 C C . MET A 1 295 ? -4.031 6.277 -4.059 1 85.44 295 MET A C 1
ATOM 2393 O O . MET A 1 295 ? -4.156 7.363 -3.496 1 85.44 295 MET A O 1
ATOM 2397 N N . VAL A 1 296 ? -4.527 6.012 -5.184 1 86.81 296 VAL A N 1
ATOM 2398 C CA . VAL A 1 296 ? -5.148 7.078 -5.965 1 86.81 296 VAL A CA 1
ATOM 2399 C C . VAL A 1 296 ? -6.598 7.266 -5.52 1 86.81 296 VAL A C 1
ATOM 2401 O O . VAL A 1 296 ? -7.133 8.375 -5.57 1 86.81 296 VAL A O 1
ATOM 2404 N N . GLY A 1 297 ? -7.168 6.176 -5.008 1 91.56 297 GLY A N 1
ATOM 2405 C CA . GLY A 1 297 ? -8.586 6.184 -4.688 1 91.56 297 GLY A CA 1
ATOM 2406 C C . GLY A 1 297 ? -8.875 6.652 -3.273 1 91.56 297 GLY A C 1
ATOM 2407 O O . GLY A 1 297 ? -10.023 6.625 -2.83 1 91.56 297 GLY A O 1
ATOM 2408 N N . GLY A 1 298 ? -7.867 6.996 -2.551 1 87.94 298 GLY A N 1
ATOM 2409 C CA . GLY A 1 298 ? -8.078 7.609 -1.251 1 87.94 298 GLY A CA 1
ATOM 2410 C C . GLY A 1 298 ? -8.219 6.602 -0.128 1 87.94 298 GLY A C 1
ATOM 2411 O O . GLY A 1 298 ? -8.789 6.906 0.92 1 87.94 298 GLY A O 1
ATOM 2412 N N . ALA A 1 299 ? -7.754 5.426 -0.333 1 90.75 299 ALA A N 1
ATOM 2413 C CA . ALA A 1 299 ? -7.852 4.402 0.704 1 90.75 299 ALA A CA 1
ATOM 2414 C C . ALA A 1 299 ? -6.828 4.648 1.811 1 90.75 299 ALA A C 1
ATOM 2416 O O . ALA A 1 299 ? -7.121 4.445 2.992 1 90.75 299 ALA A O 1
ATOM 2417 N N . PHE A 1 300 ? -5.688 5.113 1.395 1 82.94 300 PHE A N 1
ATOM 2418 C CA . PHE A 1 300 ? -4.609 5.262 2.367 1 82.94 300 PHE A CA 1
ATOM 2419 C C . PHE A 1 300 ? -4.621 6.656 2.98 1 82.94 300 PHE A C 1
ATOM 2421 O O . PHE A 1 300 ? -4.109 6.855 4.086 1 82.94 300 PHE A O 1
ATOM 2428 N N . TRP A 1 301 ? -5.191 7.582 2.213 1 76.94 301 TRP A N 1
ATOM 2429 C CA . TRP A 1 301 ? -5.355 8.961 2.654 1 76.94 301 TRP A CA 1
ATOM 2430 C C . TRP A 1 301 ? -6.625 9.578 2.074 1 76.94 301 TRP A C 1
ATOM 2432 O O . TRP A 1 301 ? -7.09 9.164 1.01 1 76.94 301 TRP A O 1
ATOM 2442 N N . PRO A 1 302 ? -7.117 10.492 2.84 1 78.75 302 PRO A N 1
ATOM 2443 C CA . PRO A 1 302 ? -8.312 11.133 2.301 1 78.75 302 PRO A CA 1
ATOM 2444 C C . PRO A 1 302 ? -8.031 11.945 1.041 1 78.75 302 PRO A C 1
ATOM 2446 O O . PRO A 1 302 ? -7.043 12.68 0.986 1 78.75 302 PRO A O 1
ATOM 2449 N N . LEU A 1 303 ? -8.867 11.805 0.064 1 79.88 303 LEU A N 1
ATOM 2450 C CA . LEU A 1 303 ? -8.648 12.5 -1.198 1 79.88 303 LEU A CA 1
ATOM 2451 C C . LEU A 1 303 ? -8.844 14.008 -1.03 1 79.88 303 LEU A C 1
ATOM 2453 O O . LEU A 1 303 ? -8.391 14.789 -1.865 1 79.88 303 LEU A O 1
ATOM 2457 N N . GLU A 1 304 ? -9.492 14.281 0.02 1 67.12 304 GLU A N 1
ATOM 2458 C CA . GLU A 1 304 ? -9.789 15.68 0.294 1 67.12 304 GLU A CA 1
ATOM 2459 C C . GLU A 1 304 ? -8.508 16.484 0.537 1 67.12 304 GLU A C 1
ATOM 2461 O O . GLU A 1 304 ? -8.492 17.703 0.364 1 67.12 304 GLU A O 1
ATOM 2466 N N . ILE A 1 305 ? -7.414 15.734 0.888 1 58.94 305 ILE A N 1
ATOM 2467 C CA . ILE A 1 305 ? -6.164 16.422 1.202 1 58.94 305 ILE A CA 1
ATOM 2468 C C . ILE A 1 305 ? -5.234 16.375 -0.008 1 58.94 305 ILE A C 1
ATOM 2470 O O . ILE A 1 305 ? -4.152 16.953 0.013 1 58.94 305 ILE A O 1
ATOM 2474 N N . VAL A 1 306 ? -5.723 15.672 -1.038 1 63.97 306 VAL A N 1
ATOM 2475 C CA . VAL A 1 306 ? -4.902 15.531 -2.236 1 63.97 306 VAL A CA 1
ATOM 2476 C C . VAL A 1 306 ? -5.109 16.734 -3.146 1 63.97 306 VAL A C 1
ATOM 2478 O O . VAL A 1 306 ? -6.246 17.125 -3.422 1 63.97 306 VAL A O 1
ATOM 2481 N N . GLN A 1 307 ? -3.947 17.25 -3.598 1 57.41 307 GLN A N 1
ATOM 2482 C CA . GLN A 1 307 ? -4.035 18.469 -4.395 1 57.41 307 GLN A CA 1
ATOM 2483 C C . GLN A 1 307 ? -3.701 18.203 -5.859 1 57.41 307 GLN A C 1
ATOM 2485 O O . GLN A 1 307 ? -4.016 19 -6.734 1 57.41 307 GLN A O 1
ATOM 2490 N N . SER A 1 308 ? -3.168 17.156 -6.172 1 67.62 308 SER A N 1
ATOM 2491 C CA . SER A 1 308 ? -2.768 16.828 -7.535 1 67.62 308 SER A CA 1
ATOM 2492 C C . SER A 1 308 ? -3.982 16.562 -8.422 1 67.62 308 SER A C 1
ATOM 2494 O O . SER A 1 308 ? -4.738 15.609 -8.18 1 67.62 308 SER A O 1
ATOM 2496 N N . SER A 1 309 ? -4.152 17.422 -9.367 1 73.5 309 SER A N 1
ATOM 2497 C CA . SER A 1 309 ? -5.27 17.25 -10.289 1 73.5 309 SER A CA 1
ATOM 2498 C C . SER A 1 309 ? -5.156 15.938 -11.055 1 73.5 309 SER A C 1
ATOM 2500 O O . SER A 1 309 ? -6.168 15.312 -11.391 1 73.5 309 SER A O 1
ATOM 2502 N N . ALA A 1 310 ? -3.957 15.562 -11.328 1 75.5 310 ALA A N 1
ATOM 2503 C CA . ALA A 1 310 ? -3.74 14.305 -12.039 1 75.5 310 ALA A CA 1
ATOM 2504 C C . ALA A 1 310 ? -4.203 13.117 -11.203 1 75.5 310 ALA A C 1
ATOM 2506 O O . ALA A 1 310 ? -4.863 12.211 -11.719 1 75.5 310 ALA A O 1
ATOM 2507 N N . MET A 1 311 ? -3.867 13.195 -9.953 1 80 311 MET A N 1
ATOM 2508 C CA . MET A 1 311 ? -4.27 12.109 -9.062 1 80 311 MET A CA 1
ATOM 2509 C C . MET A 1 311 ? -5.785 12.062 -8.914 1 80 311 MET A C 1
ATOM 2511 O O . MET A 1 311 ? -6.379 10.984 -8.93 1 80 311 MET A O 1
ATOM 2515 N N . LEU A 1 312 ? -6.348 13.211 -8.82 1 82.06 312 LEU A N 1
ATOM 2516 C CA . LEU A 1 312 ? -7.797 13.289 -8.664 1 82.06 312 LEU A CA 1
ATOM 2517 C C . LEU A 1 312 ? -8.5 12.812 -9.93 1 82.06 312 LEU A C 1
ATOM 2519 O O . LEU A 1 312 ? -9.555 12.172 -9.859 1 82.06 312 LEU A O 1
ATOM 2523 N N . PHE A 1 313 ? -7.906 13.102 -11.008 1 84.88 313 PHE A N 1
ATOM 2524 C CA . PHE A 1 313 ? -8.469 12.648 -12.273 1 84.88 313 PHE A CA 1
ATOM 2525 C C . PHE A 1 313 ? -8.445 11.133 -12.367 1 84.88 313 PHE A C 1
ATOM 2527 O O . PHE A 1 313 ? -9.445 10.508 -12.719 1 84.88 313 PHE A O 1
ATOM 2534 N N . VAL A 1 314 ? -7.359 10.555 -12.023 1 87.31 314 VAL A N 1
ATOM 2535 C CA . VAL A 1 314 ? -7.195 9.109 -12.117 1 87.31 314 VAL A CA 1
ATOM 2536 C C . VAL A 1 314 ? -8.102 8.422 -11.102 1 87.31 314 VAL A C 1
ATOM 2538 O O . VAL A 1 314 ? -8.625 7.336 -11.359 1 87.31 314 VAL A O 1
ATOM 2541 N N . SER A 1 315 ? -8.281 9.078 -9.992 1 91.69 315 SER A N 1
ATOM 2542 C CA . SER A 1 315 ? -9.109 8.5 -8.938 1 91.69 315 SER A CA 1
ATOM 2543 C C . SER A 1 315 ? -10.539 8.273 -9.43 1 91.69 315 SER A C 1
ATOM 2545 O O . SER A 1 315 ? -11.242 7.395 -8.922 1 91.69 315 SER A O 1
ATOM 2547 N N . LYS A 1 316 ? -10.992 9.031 -10.43 1 91.75 316 LYS A N 1
ATOM 2548 C CA . LYS A 1 316 ? -12.352 8.922 -10.953 1 91.75 316 LYS A CA 1
ATOM 2549 C C . LYS A 1 316 ? -12.57 7.582 -11.656 1 91.75 316 LYS A C 1
ATOM 2551 O O . LYS A 1 316 ? -13.711 7.148 -11.836 1 91.75 316 LYS A O 1
ATOM 2556 N N . PHE A 1 317 ? -11.5 6.898 -11.93 1 92.5 317 PHE A N 1
ATOM 2557 C CA . PHE A 1 317 ? -11.602 5.625 -12.633 1 92.5 317 PHE A CA 1
ATOM 2558 C C . PHE A 1 317 ? -11.367 4.457 -11.688 1 92.5 317 PHE A C 1
ATOM 2560 O O . PHE A 1 317 ? -11.422 3.297 -12.094 1 92.5 317 PHE A O 1
ATOM 2567 N N . ALA A 1 318 ? -11.141 4.746 -10.492 1 95.25 318 ALA A N 1
ATOM 2568 C CA . ALA A 1 318 ? -10.867 3.705 -9.5 1 95.25 318 ALA A CA 1
ATOM 2569 C C . ALA A 1 318 ? -12.125 3.371 -8.695 1 95.25 318 ALA A C 1
ATOM 2571 O O . ALA A 1 318 ? -12.664 4.23 -7.992 1 95.25 318 ALA A O 1
ATOM 2572 N N . PRO A 1 319 ? -12.539 2.111 -8.742 1 97.62 319 PRO A N 1
ATOM 2573 C CA . PRO A 1 319 ? -13.742 1.73 -7.996 1 97.62 319 PRO A CA 1
ATOM 2574 C C . PRO A 1 319 ? -13.617 2.014 -6.5 1 97.62 319 PRO A C 1
ATOM 2576 O O . PRO A 1 319 ? -14.617 2.311 -5.844 1 97.62 319 PRO A O 1
ATOM 2579 N N . ILE A 1 320 ? -12.438 1.923 -6.02 1 97.5 320 ILE A N 1
ATOM 2580 C CA . ILE A 1 320 ? -12.242 2.088 -4.582 1 97.5 320 ILE A CA 1
ATOM 2581 C C . ILE A 1 320 ? -12.609 3.512 -4.172 1 97.5 320 ILE A C 1
ATOM 2583 O O . ILE A 1 320 ? -13.039 3.746 -3.037 1 97.5 320 ILE A O 1
ATOM 2587 N N . THR A 1 321 ? -12.445 4.496 -5.082 1 96.75 321 THR A N 1
ATOM 2588 C CA . THR A 1 321 ? -12.836 5.875 -4.816 1 96.75 321 THR A CA 1
ATOM 2589 C C . THR A 1 321 ? -14.32 5.957 -4.465 1 96.75 321 THR A C 1
ATOM 2591 O O . THR A 1 321 ? -14.688 6.566 -3.459 1 96.75 321 THR A O 1
ATOM 2594 N N . TYR A 1 322 ? -15.094 5.324 -5.207 1 97.44 322 TYR A N 1
ATOM 2595 C CA . TYR A 1 322 ? -16.531 5.371 -5.023 1 97.44 322 TYR A CA 1
ATOM 2596 C C . TYR A 1 322 ? -16.969 4.512 -3.842 1 97.44 322 TYR A C 1
ATOM 2598 O O . TYR A 1 322 ? -17.984 4.785 -3.199 1 97.44 322 TYR A O 1
ATOM 2606 N N . GLY A 1 323 ? -16.203 3.41 -3.625 1 97.94 323 GLY A N 1
ATOM 2607 C CA . GLY A 1 323 ? -16.438 2.66 -2.402 1 97.94 323 GLY A CA 1
ATOM 2608 C C . GLY A 1 323 ? -16.234 3.484 -1.146 1 97.94 323 GLY A C 1
ATOM 2609 O O . GLY A 1 323 ? -17.047 3.439 -0.224 1 97.94 323 GLY A O 1
ATOM 2610 N N . MET A 1 324 ? -15.172 4.246 -1.161 1 96.5 324 MET A N 1
ATOM 2611 C CA . MET A 1 324 ? -14.859 5.113 -0.03 1 96.5 324 MET A CA 1
ATOM 2612 C C . MET A 1 324 ? -15.945 6.172 0.156 1 96.5 324 MET A C 1
ATOM 2614 O O . MET A 1 324 ? -16.422 6.395 1.273 1 96.5 324 MET A O 1
ATOM 2618 N N . GLU A 1 325 ? -16.312 6.797 -0.926 1 95.62 325 GLU A N 1
ATOM 2619 C CA . GLU A 1 325 ? -17.328 7.844 -0.86 1 95.62 325 GLU A CA 1
ATOM 2620 C C . GLU A 1 325 ? -18.672 7.285 -0.401 1 95.62 325 GLU A C 1
ATOM 2622 O O . GLU A 1 325 ? -19.406 7.945 0.342 1 95.62 325 GLU A O 1
ATOM 2627 N N . LEU A 1 326 ? -18.938 6.133 -0.844 1 97.12 326 LEU A N 1
ATOM 2628 C CA . LEU A 1 326 ? -20.172 5.473 -0.46 1 97.12 326 LEU A CA 1
ATOM 2629 C C . LEU A 1 326 ? -20.219 5.219 1.044 1 97.12 326 LEU A C 1
ATOM 2631 O O . LEU A 1 326 ? -21.203 5.539 1.706 1 97.12 326 LEU A O 1
ATOM 2635 N N . LEU A 1 327 ? -19.188 4.699 1.576 1 97.31 327 LEU A N 1
ATOM 2636 C CA . LEU A 1 327 ? -19.125 4.355 2.992 1 97.31 327 LEU A CA 1
ATOM 2637 C C . LEU A 1 327 ? -19.078 5.609 3.857 1 97.31 327 LEU A C 1
ATOM 2639 O O . LEU A 1 327 ? -19.75 5.688 4.887 1 97.31 327 LEU A O 1
ATOM 2643 N N . LYS A 1 328 ? -18.312 6.586 3.445 1 94.75 328 LYS A N 1
ATOM 2644 C CA . LYS A 1 328 ? -18.281 7.848 4.176 1 94.75 328 LYS A CA 1
ATOM 2645 C C . LYS A 1 328 ? -19.641 8.547 4.125 1 94.75 328 LYS A C 1
ATOM 2647 O O . LYS A 1 328 ? -20.062 9.172 5.102 1 94.75 328 LYS A O 1
ATOM 2652 N N . GLY A 1 329 ? -20.281 8.445 3.01 1 94.62 329 GLY A N 1
ATOM 2653 C CA . GLY A 1 329 ? -21.578 9.086 2.818 1 94.62 329 GLY A CA 1
ATOM 2654 C C . GLY A 1 329 ? -22.641 8.539 3.742 1 94.62 329 GLY A C 1
ATOM 2655 O O . GLY A 1 329 ? -23.453 9.297 4.273 1 94.62 329 GLY A O 1
ATOM 2656 N N . VAL A 1 330 ? -22.594 7.281 4.004 1 96.19 330 VAL A N 1
ATOM 2657 C CA . VAL A 1 330 ? -23.672 6.672 4.777 1 96.19 330 VAL A CA 1
ATOM 2658 C C . VAL A 1 330 ? -23.328 6.707 6.266 1 96.19 330 VAL A C 1
ATOM 2660 O O . VAL A 1 330 ? -24.156 6.367 7.109 1 96.19 330 VAL A O 1
ATOM 2663 N N . THR A 1 331 ? -22.109 7.074 6.598 1 94.94 331 THR A N 1
ATOM 2664 C CA . THR A 1 331 ? -21.688 7.074 7.996 1 94.94 331 THR A CA 1
ATOM 2665 C C . THR A 1 331 ? -21.281 8.477 8.438 1 94.94 331 THR A C 1
ATOM 2667 O O . THR A 1 331 ? -22.125 9.25 8.914 1 94.94 331 THR A O 1
ATOM 2670 N N . ILE A 1 332 ? -20.125 8.891 8.055 1 88.56 332 ILE A N 1
ATOM 2671 C CA . ILE A 1 332 ? -19.484 10.117 8.539 1 88.56 332 ILE A CA 1
ATOM 2672 C C . ILE A 1 332 ? -20.266 11.328 8.023 1 88.56 332 ILE A C 1
ATOM 2674 O O . ILE A 1 332 ? -20.641 12.203 8.797 1 88.56 332 ILE A O 1
ATOM 2678 N N . ASN A 1 333 ? -20.5 11.289 6.719 1 87.56 333 ASN A N 1
ATOM 2679 C CA . ASN A 1 333 ? -21.047 12.477 6.07 1 87.56 333 ASN A CA 1
ATOM 2680 C C . ASN A 1 333 ? -22.578 12.484 6.086 1 87.56 333 ASN A C 1
ATOM 2682 O O . ASN A 1 333 ? -23.203 13.508 5.836 1 87.56 333 ASN A O 1
ATOM 2686 N N . GLN A 1 334 ? -23.141 11.383 6.414 1 88.44 334 GLN A N 1
ATOM 2687 C CA . GLN A 1 334 ? -24.594 11.273 6.383 1 88.44 334 GLN A CA 1
ATOM 2688 C C . GLN A 1 334 ? -25.172 11.953 5.145 1 88.44 334 GLN A C 1
ATOM 2690 O O . GLN A 1 334 ? -26.078 12.797 5.25 1 88.44 334 GLN A O 1
ATOM 2695 N N . ALA A 1 335 ? -24.672 11.633 4.027 1 89.25 335 ALA A N 1
ATOM 2696 C CA . ALA A 1 335 ? -25 12.234 2.744 1 89.25 335 ALA A CA 1
ATOM 2697 C C . ALA A 1 335 ? -26.438 11.914 2.348 1 89.25 335 ALA A C 1
ATOM 2699 O O . ALA A 1 335 ? -27 10.906 2.777 1 89.25 335 ALA A O 1
ATOM 2700 N N . PRO A 1 336 ? -26.984 12.875 1.564 1 91.38 336 PRO A N 1
ATOM 2701 C CA . PRO A 1 336 ? -28.312 12.57 1.026 1 91.38 336 PRO A CA 1
ATOM 2702 C C . PRO A 1 336 ? -28.328 11.289 0.196 1 91.38 336 PRO A C 1
ATOM 2704 O O . PRO A 1 336 ? -27.312 10.906 -0.381 1 91.38 336 PRO A O 1
ATOM 2707 N N . ILE A 1 337 ? -29.484 10.703 0.132 1 92.25 337 ILE A N 1
ATOM 2708 C CA . ILE A 1 337 ? -29.656 9.398 -0.504 1 92.25 337 ILE A CA 1
ATOM 2709 C C . ILE A 1 337 ? -29.281 9.492 -1.981 1 92.25 337 ILE A C 1
ATOM 2711 O O . ILE A 1 337 ? -28.734 8.547 -2.553 1 92.25 337 ILE A O 1
ATOM 2715 N N . HIS A 1 338 ? -29.5 10.641 -2.564 1 92.38 338 HIS A N 1
ATOM 2716 C CA . HIS A 1 338 ? -29.188 10.797 -3.98 1 92.38 338 HIS A CA 1
ATOM 2717 C C . HIS A 1 338 ? -27.688 10.688 -4.23 1 92.38 338 HIS A C 1
ATOM 2719 O O . HIS A 1 338 ? -27.266 10.117 -5.238 1 92.38 338 HIS A O 1
ATOM 2725 N N . ASP A 1 339 ? -26.953 11.234 -3.357 1 91.81 339 ASP A N 1
ATOM 2726 C CA . ASP A 1 339 ? -25.5 11.141 -3.482 1 91.81 339 ASP A CA 1
ATOM 2727 C C . ASP A 1 339 ? -25.031 9.703 -3.268 1 91.81 339 ASP A C 1
ATOM 2729 O O . ASP A 1 339 ? -24.141 9.234 -3.975 1 91.81 339 ASP A O 1
ATOM 2733 N N . VAL A 1 340 ? -25.609 9.039 -2.33 1 94.31 340 VAL A N 1
ATOM 2734 C CA . VAL A 1 340 ? -25.266 7.652 -2.021 1 94.31 340 VAL A CA 1
ATOM 2735 C C . VAL A 1 340 ? -25.594 6.758 -3.215 1 94.31 340 VAL A C 1
ATOM 2737 O O . VAL A 1 340 ? -24.781 5.934 -3.627 1 94.31 340 VAL A O 1
ATOM 2740 N N . LEU A 1 341 ? -26.703 7.031 -3.781 1 95.31 341 LEU A N 1
ATOM 2741 C CA . LEU A 1 341 ? -27.156 6.223 -4.914 1 95.31 341 LEU A CA 1
ATOM 2742 C C . LEU A 1 341 ? -26.297 6.496 -6.145 1 95.31 341 LEU A C 1
ATOM 2744 O O . LEU A 1 341 ? -26.047 5.594 -6.949 1 95.31 341 LEU A O 1
ATOM 2748 N N . PHE A 1 342 ? -25.844 7.711 -6.254 1 95.56 342 PHE A N 1
ATOM 2749 C CA . PHE A 1 342 ? -24.953 8.047 -7.363 1 95.56 342 PHE A CA 1
ATOM 2750 C C . PHE A 1 342 ? -23.688 7.211 -7.312 1 95.56 342 PHE A C 1
ATOM 2752 O O . PHE A 1 342 ? -23.297 6.59 -8.305 1 95.56 342 PHE A O 1
ATOM 2759 N N . HIS A 1 343 ? -23.062 7.195 -6.18 1 96.75 343 HIS A N 1
ATOM 2760 C CA . HIS A 1 343 ? -21.812 6.445 -6.035 1 96.75 343 HIS A CA 1
ATOM 2761 C C . HIS A 1 343 ? -22.062 4.949 -6.215 1 96.75 343 HIS A C 1
ATOM 2763 O O . HIS A 1 343 ? -21.234 4.25 -6.816 1 96.75 343 HIS A O 1
ATOM 2769 N N . ALA A 1 344 ? -23.172 4.477 -5.742 1 97.62 344 ALA A N 1
ATOM 2770 C CA . ALA A 1 344 ? -23.531 3.068 -5.926 1 97.62 344 ALA A CA 1
ATOM 2771 C C . ALA A 1 344 ? -23.75 2.748 -7.398 1 97.62 344 ALA A C 1
ATOM 2773 O O . ALA A 1 344 ? -23.328 1.7 -7.887 1 97.62 344 ALA A O 1
ATOM 2774 N N . ALA A 1 345 ? -24.359 3.672 -8.055 1 97.62 345 ALA A N 1
ATOM 2775 C CA . ALA A 1 345 ? -24.656 3.48 -9.477 1 97.62 345 ALA A CA 1
ATOM 2776 C C . ALA A 1 345 ? -23.375 3.469 -10.297 1 97.62 345 ALA A C 1
ATOM 2778 O O . ALA A 1 345 ? -23.234 2.684 -11.242 1 97.62 345 ALA A O 1
ATOM 2779 N N . VAL A 1 346 ? -22.516 4.32 -10 1 97.94 346 VAL A N 1
ATOM 2780 C CA . VAL A 1 346 ? -21.234 4.371 -10.711 1 97.94 346 VAL A CA 1
ATOM 2781 C C . VAL A 1 346 ? -20.484 3.055 -10.516 1 97.94 346 VAL A C 1
ATOM 2783 O O . VAL A 1 346 ? -19.938 2.502 -11.469 1 97.94 346 VAL A O 1
ATOM 2786 N N . LEU A 1 347 ? -20.469 2.553 -9.305 1 98.38 347 LEU A N 1
ATOM 2787 C CA . LEU A 1 347 ? -19.812 1.28 -9.008 1 98.38 347 LEU A CA 1
ATOM 2788 C C . LEU A 1 347 ? -20.469 0.147 -9.797 1 98.38 347 LEU A C 1
ATOM 2790 O O . LEU A 1 347 ? -19.766 -0.711 -10.344 1 98.38 347 LEU A O 1
ATOM 2794 N N . PHE A 1 348 ? -21.781 0.19 -9.797 1 97.69 348 PHE A N 1
ATOM 2795 C CA . PHE A 1 348 ? -22.5 -0.834 -10.539 1 97.69 348 PHE A CA 1
ATOM 2796 C C . PHE A 1 348 ? -22.172 -0.759 -12.023 1 97.69 348 PHE A C 1
ATOM 2798 O O . PHE A 1 348 ? -21.953 -1.787 -12.672 1 97.69 348 PHE A O 1
ATOM 2805 N N . LEU A 1 349 ? -22.141 0.456 -12.539 1 98 349 LEU A N 1
ATOM 2806 C CA . LEU A 1 349 ? -21.812 0.658 -13.945 1 98 349 LEU A CA 1
ATOM 2807 C C . LEU A 1 349 ? -20.391 0.186 -14.242 1 98 349 LEU A C 1
ATOM 2809 O O . LEU A 1 349 ? -20.156 -0.469 -15.258 1 98 349 LEU A O 1
ATOM 2813 N N . MET A 1 350 ? -19.516 0.493 -13.391 1 97.88 350 MET A N 1
ATOM 2814 C CA . MET A 1 350 ? -18.141 0.025 -13.555 1 97.88 350 MET A CA 1
ATOM 2815 C C . MET A 1 350 ? -18.078 -1.498 -13.523 1 97.88 350 MET A C 1
ATOM 2817 O O . MET A 1 350 ? -17.359 -2.107 -14.32 1 97.88 350 MET A O 1
ATOM 2821 N N . GLY A 1 351 ? -18.797 -2.072 -12.602 1 97.62 351 GLY A N 1
ATOM 2822 C CA . GLY A 1 351 ? -18.859 -3.523 -12.539 1 97.62 351 GLY A CA 1
ATOM 2823 C C . GLY A 1 351 ? -19.344 -4.16 -13.828 1 97.62 351 GLY A C 1
ATOM 2824 O O . GLY A 1 351 ? -18.719 -5.102 -14.328 1 97.62 351 GLY A O 1
ATOM 2825 N N . VAL A 1 352 ? -20.406 -3.59 -14.3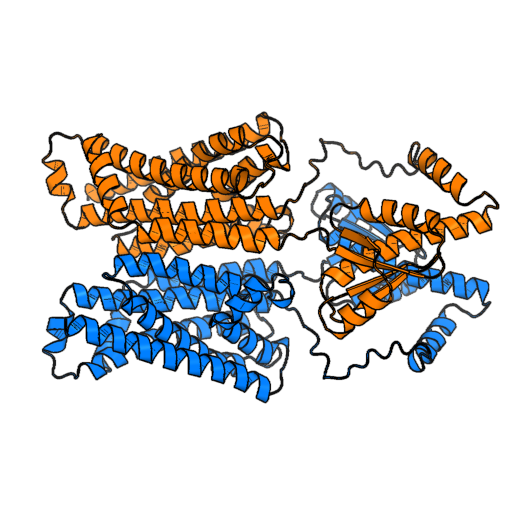67 1 96.69 352 VAL A N 1
ATOM 2826 C CA . VAL A 1 352 ? -20.984 -4.117 -15.594 1 96.69 352 VAL A CA 1
ATOM 2827 C C . VAL A 1 352 ? -20 -3.934 -16.75 1 96.69 352 VAL A C 1
ATOM 2829 O O . VAL A 1 352 ? -19.812 -4.84 -17.562 1 96.69 352 VAL A O 1
ATOM 2832 N N . LEU A 1 353 ? -19.375 -2.807 -16.812 1 97.38 353 LEU A N 1
ATOM 2833 C CA . LEU A 1 353 ? -18.422 -2.531 -17.875 1 97.38 353 LEU A CA 1
ATOM 2834 C C . LEU A 1 353 ? -17.219 -3.461 -17.766 1 97.38 353 LEU A C 1
ATOM 2836 O O . LEU A 1 353 ? -16.797 -4.047 -18.766 1 97.38 353 LEU A O 1
ATOM 2840 N N . PHE A 1 354 ? -16.656 -3.594 -16.547 1 97 354 PHE A N 1
ATOM 2841 C CA . PHE A 1 354 ? -15.508 -4.465 -16.344 1 97 354 PHE A CA 1
ATOM 2842 C C . PHE A 1 354 ? -15.852 -5.906 -16.703 1 97 354 PHE A C 1
ATOM 2844 O O . PHE A 1 354 ? -15.07 -6.582 -17.375 1 97 354 PHE A O 1
ATOM 2851 N N . MET A 1 355 ? -16.984 -6.336 -16.234 1 94.56 355 MET A N 1
ATOM 2852 C CA . MET A 1 355 ? -17.422 -7.699 -16.516 1 94.56 355 MET A CA 1
ATOM 2853 C C . MET A 1 355 ? -17.656 -7.91 -18 1 94.56 355 MET A C 1
ATOM 2855 O O . MET A 1 355 ? -17.219 -8.922 -18.562 1 94.56 355 MET A O 1
ATOM 2859 N N . GLY A 1 356 ? -18.328 -6.977 -18.625 1 93.19 356 GLY A N 1
ATOM 2860 C CA . GLY A 1 356 ? -18.578 -7.074 -20.062 1 93.19 356 GLY A CA 1
ATOM 2861 C C . GLY A 1 356 ? -17.328 -7.145 -20.891 1 93.19 356 GLY A C 1
ATOM 2862 O O . GLY A 1 356 ? -17.172 -8.039 -21.719 1 93.19 356 GLY A O 1
ATOM 2863 N N . ILE A 1 357 ? -16.375 -6.328 -20.641 1 95 357 ILE A N 1
ATOM 2864 C CA . ILE A 1 357 ? -15.125 -6.301 -21.391 1 95 357 ILE A CA 1
ATOM 2865 C C . ILE A 1 357 ? -14.32 -7.562 -21.078 1 95 357 ILE A C 1
ATOM 2867 O O . ILE A 1 357 ? -13.797 -8.211 -21.984 1 95 357 ILE A O 1
ATOM 2871 N N . GLY A 1 358 ? -14.219 -7.859 -19.781 1 91.94 358 GLY A N 1
ATOM 2872 C CA . GLY A 1 358 ? -13.453 -9.016 -19.359 1 91.94 358 GLY A CA 1
ATOM 2873 C C . GLY A 1 358 ? -13.93 -10.312 -19.984 1 91.94 358 GLY A C 1
ATOM 2874 O O . GLY A 1 358 ? -13.133 -11.078 -20.531 1 91.94 358 GLY A O 1
ATOM 2875 N N . LEU A 1 359 ? -15.211 -10.555 -19.953 1 87.5 359 LEU A N 1
ATOM 2876 C CA . LEU A 1 359 ? -15.781 -11.781 -20.516 1 87.5 359 LEU A CA 1
ATOM 2877 C C . LEU A 1 359 ? -15.625 -11.82 -22.031 1 87.5 359 LEU A C 1
ATOM 2879 O O . LEU A 1 359 ? -15.367 -12.883 -22.594 1 87.5 359 LEU A O 1
ATOM 2883 N N . ASN A 1 360 ? -15.758 -10.719 -22.672 1 90 360 ASN A N 1
ATOM 2884 C CA . ASN A 1 360 ? -15.617 -10.664 -24.125 1 90 360 ASN A CA 1
ATOM 2885 C C . ASN A 1 360 ? -14.188 -10.961 -24.562 1 90 360 ASN A C 1
ATOM 2887 O O . ASN A 1 360 ? -13.969 -11.695 -25.516 1 90 360 ASN A O 1
ATOM 2891 N N . VAL A 1 361 ? -13.32 -10.406 -23.844 1 89.62 361 VAL A N 1
ATOM 2892 C CA . VAL A 1 361 ? -11.914 -10.633 -24.172 1 89.62 361 VAL A CA 1
ATOM 2893 C C . VAL A 1 361 ? -11.547 -12.094 -23.922 1 89.62 361 VAL A C 1
ATOM 2895 O O . VAL A 1 361 ? -10.836 -12.711 -24.703 1 89.62 361 VAL A O 1
ATOM 2898 N N . MET A 1 362 ? -11.969 -12.641 -22.859 1 82.56 362 MET A N 1
ATOM 2899 C CA . MET A 1 362 ? -11.695 -14.031 -22.516 1 82.56 362 MET A CA 1
ATOM 2900 C C . MET A 1 362 ? -12.266 -14.977 -23.562 1 82.56 362 MET A C 1
ATOM 2902 O O . MET A 1 362 ? -11.633 -15.969 -23.922 1 82.56 362 MET A O 1
ATOM 2906 N N . GLU A 1 363 ? -13.453 -14.719 -24.047 1 80.75 363 GLU A N 1
ATOM 2907 C CA . GLU A 1 363 ? -14.109 -15.547 -25.047 1 80.75 363 GLU A CA 1
ATOM 2908 C C . GLU A 1 363 ? -13.383 -15.469 -26.391 1 80.75 363 GLU A C 1
ATOM 2910 O O . GLU A 1 363 ? -13.266 -16.469 -27.109 1 80.75 363 GLU A O 1
ATOM 2915 N N . ARG A 1 364 ? -12.945 -14.383 -26.703 1 83 364 ARG A N 1
ATOM 2916 C CA . ARG A 1 364 ? -12.227 -14.219 -27.953 1 83 364 ARG A CA 1
ATOM 2917 C C . ARG A 1 364 ? -10.891 -14.969 -27.922 1 83 364 ARG A C 1
ATOM 2919 O O . ARG A 1 364 ? -10.461 -15.523 -28.938 1 83 364 ARG A O 1
ATOM 2926 N N . LYS A 1 365 ? -10.234 -14.938 -26.844 1 77.69 365 LYS A N 1
ATOM 2927 C CA . LYS A 1 365 ? -8.969 -15.656 -26.672 1 77.69 365 LYS A CA 1
ATOM 2928 C C . LYS A 1 365 ? -9.18 -17.156 -26.75 1 77.69 365 LYS A C 1
ATOM 2930 O O . LYS A 1 365 ? -8.32 -17.891 -27.234 1 77.69 365 LYS A O 1
ATOM 2935 N N . ALA A 1 366 ? -10.203 -17.609 -26.234 1 68 366 ALA A N 1
ATOM 2936 C CA . ALA A 1 366 ? -10.516 -19.047 -26.25 1 68 366 ALA A CA 1
ATOM 2937 C C . ALA A 1 366 ? -10.844 -19.516 -27.656 1 68 366 ALA A C 1
ATOM 2939 O O . ALA A 1 366 ? -10.602 -20.688 -27.984 1 68 366 ALA A O 1
ATOM 2940 N N . SER A 1 367 ? -11.398 -18.641 -28.438 1 61.16 367 SER A N 1
ATOM 2941 C CA . SER A 1 367 ? -11.766 -19.016 -29.812 1 61.16 367 SER A CA 1
ATOM 2942 C C . SER A 1 367 ? -10.562 -18.922 -30.734 1 61.16 367 SER A C 1
ATOM 2944 O O . SER A 1 367 ? -10.523 -19.594 -31.781 1 61.16 367 SER A O 1
ATOM 2946 N N . SER A 1 368 ? -9.5 -18.25 -30.344 1 55.5 368 SER A N 1
ATOM 2947 C CA . SER A 1 368 ? -8.336 -18.172 -31.219 1 55.5 368 SER A CA 1
ATOM 2948 C C . SER A 1 368 ? -7.328 -19.266 -30.891 1 55.5 368 SER A C 1
ATOM 2950 O O . SER A 1 368 ? -6.676 -19.797 -31.797 1 55.5 368 SER A O 1
ATOM 2952 N N . MET B 1 1 ? 27.641 -20.109 -13.242 1 62.75 1 MET B N 1
ATOM 2953 C CA . MET B 1 1 ? 26.906 -18.984 -12.664 1 62.75 1 MET B CA 1
ATOM 2954 C C . MET B 1 1 ? 26.469 -18.016 -13.75 1 62.75 1 MET B C 1
ATOM 2956 O O . MET B 1 1 ? 25.312 -17.578 -13.766 1 62.75 1 MET B O 1
ATOM 2960 N N . ARG B 1 2 ? 27.375 -17.828 -14.664 1 66.94 2 ARG B N 1
ATOM 2961 C CA . ARG B 1 2 ? 27.062 -16.891 -15.742 1 66.94 2 ARG B CA 1
ATOM 2962 C C . ARG B 1 2 ? 25.922 -17.422 -16.609 1 66.94 2 ARG B C 1
ATOM 2964 O O . ARG B 1 2 ? 25.062 -16.656 -17.031 1 66.94 2 ARG B O 1
ATOM 2971 N N . ALA B 1 3 ? 25.938 -18.672 -16.781 1 65.44 3 ALA B N 1
ATOM 2972 C CA . ALA B 1 3 ? 24.906 -19.266 -17.609 1 65.44 3 ALA B CA 1
ATOM 2973 C C . ALA B 1 3 ? 23.531 -19.141 -16.969 1 65.44 3 ALA B C 1
ATOM 2975 O O . ALA B 1 3 ? 22.547 -18.875 -17.641 1 65.44 3 ALA B O 1
ATOM 2976 N N . ILE B 1 4 ? 23.531 -19.234 -15.672 1 67.25 4 ILE B N 1
ATOM 2977 C CA . ILE B 1 4 ? 22.281 -19.141 -14.938 1 67.25 4 ILE B CA 1
ATOM 2978 C C . ILE B 1 4 ? 21.766 -17.703 -14.969 1 67.25 4 ILE B C 1
ATOM 2980 O O . ILE B 1 4 ? 20.578 -17.469 -15.219 1 67.25 4 ILE B O 1
ATOM 2984 N N . LEU B 1 5 ? 22.688 -16.844 -14.82 1 71.38 5 LEU B N 1
ATOM 2985 C CA . LEU B 1 5 ? 22.328 -15.43 -14.844 1 71.38 5 LEU B CA 1
ATOM 2986 C C . LEU B 1 5 ? 21.797 -15.023 -16.219 1 71.38 5 LEU B C 1
ATOM 2988 O O . LEU B 1 5 ? 20.828 -14.266 -16.312 1 71.38 5 LEU B O 1
ATOM 2992 N N . TRP B 1 6 ? 22.406 -15.508 -17.141 1 69.5 6 TRP B N 1
ATOM 2993 C CA . TRP B 1 6 ? 22.016 -15.172 -18.516 1 69.5 6 TRP B CA 1
ATOM 2994 C C . TRP B 1 6 ? 20.625 -15.719 -18.828 1 69.5 6 TRP B C 1
ATOM 2996 O O . TRP B 1 6 ? 19.844 -15.055 -19.516 1 69.5 6 TRP B O 1
ATOM 3006 N N . ASN B 1 7 ? 20.375 -16.859 -18.312 1 68.25 7 ASN B N 1
ATOM 3007 C CA . ASN B 1 7 ? 19.062 -17.453 -18.531 1 68.25 7 ASN B CA 1
ATOM 3008 C C . ASN B 1 7 ? 17.953 -16.641 -17.875 1 68.25 7 ASN B C 1
ATOM 3010 O O . ASN B 1 7 ? 16.891 -16.422 -18.469 1 68.25 7 ASN B O 1
ATOM 3014 N N . TYR B 1 8 ? 18.281 -16.172 -16.766 1 69.12 8 TYR B N 1
ATOM 3015 C CA . TYR B 1 8 ? 17.281 -15.391 -16.062 1 69.12 8 TYR B CA 1
ATOM 3016 C C . TYR B 1 8 ? 17.094 -14.031 -16.703 1 69.12 8 TYR B C 1
ATOM 3018 O O . TYR B 1 8 ? 15.969 -13.539 -16.812 1 69.12 8 TYR B O 1
ATOM 3026 N N . TRP B 1 9 ? 18.156 -13.539 -17.188 1 69.38 9 TRP B N 1
ATOM 3027 C CA . TRP B 1 9 ? 18.078 -12.266 -17.906 1 69.38 9 TRP B CA 1
ATOM 3028 C C . TRP B 1 9 ? 17.234 -12.398 -19.172 1 69.38 9 TRP B C 1
ATOM 3030 O O . TRP B 1 9 ? 16.453 -11.508 -19.5 1 69.38 9 TRP B O 1
ATOM 3040 N N . ARG B 1 10 ? 17.375 -13.508 -19.734 1 64.19 10 ARG B N 1
ATOM 3041 C CA . ARG B 1 10 ? 16.625 -13.766 -20.953 1 64.19 10 ARG B CA 1
ATOM 3042 C C . ARG B 1 10 ? 15.133 -13.891 -20.656 1 64.19 10 ARG B C 1
ATOM 3044 O O . ARG B 1 10 ? 14.297 -13.398 -21.422 1 64.19 10 ARG B O 1
ATOM 3051 N N . HIS B 1 11 ? 14.93 -14.523 -19.531 1 66.5 11 HIS B N 1
ATOM 3052 C CA . HIS B 1 11 ? 13.531 -14.68 -19.125 1 66.5 11 HIS B CA 1
ATOM 3053 C C . HIS B 1 11 ? 12.898 -13.328 -18.812 1 66.5 11 HIS B C 1
ATOM 3055 O O . HIS B 1 11 ? 11.742 -13.086 -19.172 1 66.5 11 HIS B O 1
ATOM 3061 N N . LEU B 1 12 ? 13.656 -12.547 -18.203 1 66 12 LEU B N 1
ATOM 3062 C CA . LEU B 1 12 ? 13.148 -11.227 -17.844 1 66 12 LEU B CA 1
ATOM 3063 C C . LEU B 1 12 ? 12.914 -10.375 -19.078 1 66 12 LEU B C 1
ATOM 3065 O O . LEU B 1 12 ? 11.938 -9.625 -19.156 1 66 12 LEU B O 1
ATOM 3069 N N . ILE B 1 13 ? 13.781 -10.586 -19.953 1 63.12 13 ILE B N 1
ATOM 3070 C CA . ILE B 1 13 ? 13.672 -9.797 -21.172 1 63.12 13 ILE B CA 1
ATOM 3071 C C . ILE B 1 13 ? 12.43 -10.211 -21.953 1 63.12 13 ILE B C 1
ATOM 3073 O O . ILE B 1 13 ? 11.781 -9.383 -22.594 1 63.12 13 ILE B O 1
ATOM 3077 N N . TYR B 1 14 ? 12.109 -11.43 -21.734 1 60.09 14 TYR B N 1
ATOM 3078 C CA . TYR B 1 14 ? 10.984 -11.914 -22.516 1 60.09 14 TYR B CA 1
ATOM 3079 C C . TYR B 1 14 ? 9.664 -11.625 -21.812 1 60.09 14 TYR B C 1
ATOM 3081 O O . TYR B 1 14 ? 8.625 -11.477 -22.453 1 60.09 14 TYR B O 1
ATOM 3089 N N . ARG B 1 15 ? 9.766 -11.57 -20.531 1 64.88 15 ARG B N 1
ATOM 3090 C CA . ARG B 1 15 ? 8.508 -11.297 -19.828 1 64.88 15 ARG B CA 1
ATOM 3091 C C . ARG B 1 15 ? 8.719 -10.305 -18.688 1 64.88 15 ARG B C 1
ATOM 3093 O O . ARG B 1 15 ? 8.461 -10.609 -17.531 1 64.88 15 ARG B O 1
ATOM 3100 N N . PRO B 1 16 ? 9.086 -9.086 -19.25 1 66.75 16 PRO B N 1
ATOM 3101 C CA . PRO B 1 16 ? 9.453 -8.117 -18.219 1 66.75 16 PRO B CA 1
ATOM 3102 C C . PRO B 1 16 ? 8.258 -7.281 -17.75 1 66.75 16 PRO B C 1
ATOM 3104 O O . PRO B 1 16 ? 8.445 -6.195 -17.188 1 66.75 16 PRO B O 1
ATOM 3107 N N . TRP B 1 17 ? 7.168 -7.793 -17.906 1 75.56 17 TRP B N 1
ATOM 3108 C CA . TRP B 1 17 ? 6.023 -6.898 -17.781 1 75.56 17 TRP B CA 1
ATOM 3109 C C . TRP B 1 17 ? 5.848 -6.438 -16.344 1 75.56 17 TRP B C 1
ATOM 3111 O O . TRP B 1 17 ? 5.484 -5.285 -16.078 1 75.56 17 TRP B O 1
ATOM 3121 N N . TYR B 1 18 ? 6.09 -7.305 -15.352 1 77.62 18 TYR B N 1
ATOM 3122 C CA . TYR B 1 18 ? 5.832 -6.863 -13.984 1 77.62 18 TYR B CA 1
ATOM 3123 C C . TYR B 1 18 ? 6.934 -5.926 -13.5 1 77.62 18 TYR B C 1
ATOM 3125 O O . TYR B 1 18 ? 6.668 -4.973 -12.766 1 77.62 18 TYR B O 1
ATOM 3133 N N . VAL B 1 19 ? 8.203 -6.152 -14.008 1 81.12 19 VAL B N 1
ATOM 3134 C CA . VAL B 1 19 ? 9.312 -5.281 -13.625 1 81.12 19 VAL B CA 1
ATOM 3135 C C . VAL B 1 19 ? 9.094 -3.889 -14.219 1 81.12 19 VAL B C 1
ATOM 3137 O O . VAL B 1 19 ? 9.242 -2.883 -13.523 1 81.12 19 VAL B O 1
ATOM 3140 N N . VAL B 1 20 ? 8.703 -3.879 -15.453 1 84.19 20 VAL B N 1
ATOM 3141 C CA . VAL B 1 20 ? 8.438 -2.613 -16.125 1 84.19 20 VAL B CA 1
ATOM 3142 C C . VAL B 1 20 ? 7.227 -1.935 -15.5 1 84.19 20 VAL B C 1
ATOM 3144 O O . VAL B 1 20 ? 7.215 -0.715 -15.32 1 84.19 20 VAL B O 1
ATOM 3147 N N . GLY B 1 21 ? 6.254 -2.773 -15.18 1 84.62 21 GLY B N 1
ATOM 3148 C CA . GLY B 1 21 ? 5.07 -2.229 -14.539 1 84.62 21 GLY B CA 1
ATOM 3149 C C . GLY B 1 21 ? 5.363 -1.561 -13.211 1 84.62 21 GLY B C 1
ATOM 3150 O O . GLY B 1 21 ? 4.914 -0.44 -12.953 1 84.62 21 GLY B O 1
ATOM 3151 N N . PHE B 1 22 ? 6.129 -2.262 -12.406 1 85.19 22 PHE B N 1
ATOM 3152 C CA . PHE B 1 22 ? 6.461 -1.709 -11.102 1 85.19 22 PHE B CA 1
ATOM 3153 C C . PHE B 1 22 ? 7.344 -0.475 -11.242 1 85.19 22 PHE B C 1
ATOM 3155 O O . PHE B 1 22 ? 7.238 0.466 -10.453 1 85.19 22 PHE B O 1
ATOM 3162 N N . PHE B 1 23 ? 8.227 -0.461 -12.273 1 87.75 23 PHE B N 1
ATOM 3163 C CA . PHE B 1 23 ? 9.07 0.7 -12.539 1 87.75 23 PHE B CA 1
ATOM 3164 C C . PHE B 1 23 ? 8.219 1.909 -12.914 1 87.75 23 PHE B C 1
ATOM 3166 O O . PHE B 1 23 ? 8.391 2.99 -12.344 1 87.75 23 PHE B O 1
ATOM 3173 N N . ILE B 1 24 ? 7.297 1.741 -13.797 1 86.56 24 ILE B N 1
ATOM 3174 C CA . ILE B 1 24 ? 6.461 2.828 -14.289 1 86.56 24 ILE B CA 1
ATOM 3175 C C . ILE B 1 24 ? 5.562 3.338 -13.156 1 86.56 24 ILE B C 1
ATOM 3177 O O . ILE B 1 24 ? 5.395 4.547 -12.992 1 86.56 24 ILE B O 1
ATOM 3181 N N . LEU B 1 25 ? 5.094 2.422 -12.43 1 84.38 25 LEU B N 1
ATOM 3182 C CA . LEU B 1 25 ? 4.211 2.818 -11.336 1 84.38 25 LEU B CA 1
ATOM 3183 C C . LEU B 1 25 ? 4.977 3.604 -10.281 1 84.38 25 LEU B C 1
ATOM 3185 O O . LEU B 1 25 ? 4.465 4.59 -9.742 1 84.38 25 LEU B O 1
ATOM 3189 N N . THR B 1 26 ? 6.152 3.076 -9.961 1 87.88 26 THR B N 1
ATOM 3190 C CA . THR B 1 26 ? 6.98 3.799 -9 1 87.88 26 THR B CA 1
ATOM 3191 C C . THR B 1 26 ? 7.258 5.219 -9.484 1 87.88 26 THR B C 1
ATOM 3193 O O . THR B 1 26 ? 7.074 6.184 -8.742 1 87.88 26 THR B O 1
ATOM 3196 N N . ALA B 1 27 ? 7.66 5.32 -10.75 1 89 27 ALA B N 1
ATOM 3197 C CA . ALA B 1 27 ? 7.984 6.621 -11.328 1 89 27 ALA B CA 1
ATOM 3198 C C . ALA B 1 27 ? 6.762 7.539 -11.336 1 89 27 ALA B C 1
ATOM 3200 O O . ALA B 1 27 ? 6.863 8.719 -10.984 1 89 27 ALA B O 1
ATOM 3201 N N . THR B 1 28 ? 5.656 6.992 -11.68 1 85 28 THR B N 1
ATOM 3202 C CA . THR B 1 28 ? 4.426 7.77 -11.758 1 85 28 THR B CA 1
ATOM 3203 C C . THR B 1 28 ? 4 8.25 -10.367 1 85 28 THR B C 1
ATOM 3205 O O . THR B 1 28 ? 3.723 9.43 -10.18 1 85 28 THR B O 1
ATOM 3208 N N . PHE B 1 29 ? 4.078 7.375 -9.43 1 82.31 29 PHE B N 1
ATOM 3209 C CA . PHE B 1 29 ? 3.605 7.723 -8.094 1 82.31 29 PHE B CA 1
ATOM 3210 C C . PHE B 1 29 ? 4.594 8.648 -7.395 1 82.31 29 PHE B C 1
ATOM 3212 O O . PHE B 1 29 ? 4.191 9.578 -6.688 1 82.31 29 PHE B O 1
ATOM 3219 N N . ALA B 1 30 ? 5.824 8.281 -7.52 1 83.5 30 ALA B N 1
ATOM 3220 C CA . ALA B 1 30 ? 6.836 9.164 -6.945 1 83.5 30 ALA B CA 1
ATOM 3221 C C . ALA B 1 30 ? 6.723 10.578 -7.52 1 83.5 30 ALA B C 1
ATOM 3223 O O . ALA B 1 30 ? 6.863 11.562 -6.793 1 83.5 30 ALA B O 1
ATOM 3224 N N . PHE B 1 31 ? 6.43 10.602 -8.797 1 81.88 31 PHE B N 1
ATOM 3225 C CA . PHE B 1 31 ? 6.328 11.891 -9.469 1 81.88 31 PHE B CA 1
ATOM 3226 C C . PHE B 1 31 ? 5.082 12.641 -9.023 1 81.88 31 PHE B C 1
ATOM 3228 O O . PHE B 1 31 ? 5.152 13.82 -8.664 1 81.88 31 PHE B O 1
ATOM 3235 N N . VAL B 1 32 ? 3.99 12.016 -9.008 1 76.44 32 VAL B N 1
ATOM 3236 C CA . VAL B 1 32 ? 2.707 12.648 -8.711 1 76.44 32 VAL B CA 1
ATOM 3237 C C . VAL B 1 32 ? 2.65 13.047 -7.242 1 76.44 32 VAL B C 1
ATOM 3239 O O . VAL B 1 32 ? 2.229 14.156 -6.91 1 76.44 32 VAL B O 1
ATOM 3242 N N . THR B 1 33 ? 3.029 12.133 -6.375 1 76.25 33 THR B N 1
ATOM 3243 C CA . THR B 1 33 ? 2.961 12.414 -4.945 1 76.25 33 THR B CA 1
ATOM 3244 C C . THR B 1 33 ? 4.086 13.352 -4.523 1 76.25 33 THR B C 1
ATOM 3246 O O . THR B 1 33 ? 3.951 14.094 -3.547 1 76.25 33 THR B O 1
ATOM 3249 N N . GLY B 1 34 ? 5.172 13.094 -5.246 1 71.56 34 GLY B N 1
ATOM 3250 C CA . GLY B 1 34 ? 6.293 13.969 -4.945 1 71.56 34 GLY B CA 1
ATOM 3251 C C . GLY B 1 34 ? 6.016 15.43 -5.262 1 71.56 34 GLY B C 1
ATOM 3252 O O . GLY B 1 34 ? 6.582 16.328 -4.637 1 71.56 34 GLY B O 1
ATOM 3253 N N . GLN B 1 35 ? 5.316 15.508 -6.492 1 59.97 35 GLN B N 1
ATOM 3254 C CA . GLN B 1 35 ? 4.953 16.875 -6.887 1 59.97 35 GLN B CA 1
ATOM 3255 C C . GLN B 1 35 ? 3.906 17.453 -5.941 1 59.97 35 GLN B C 1
ATOM 3257 O O . GLN B 1 35 ? 3.721 18.672 -5.887 1 59.97 35 GLN B O 1
ATOM 3262 N N . SER B 1 36 ? 3.109 16.375 -5.637 1 49.91 36 SER B N 1
ATOM 3263 C CA . SER B 1 36 ? 2.119 16.875 -4.684 1 49.91 36 SER B CA 1
ATOM 3264 C C . SER B 1 36 ? 2.787 17.5 -3.469 1 49.91 36 SER B C 1
ATOM 3266 O O . SER B 1 36 ? 2.172 17.625 -2.406 1 49.91 36 SER B O 1
ATOM 3268 N N . SER B 1 37 ? 4.164 17.484 -3.721 1 39.22 37 SER B N 1
ATOM 3269 C CA . SER B 1 37 ? 4.891 18.281 -2.74 1 39.22 37 SER B CA 1
ATOM 3270 C C . SER B 1 37 ? 3.965 19.266 -2.033 1 39.22 37 SER B C 1
ATOM 3272 O O . SER B 1 37 ? 3.02 19.781 -2.635 1 39.22 37 SER B O 1
ATOM 3274 N N . PHE B 1 38 ? 3.863 19.031 -0.838 1 34.47 38 PHE B N 1
ATOM 3275 C CA . PHE B 1 38 ? 3.643 20.156 0.067 1 34.47 38 PHE B CA 1
ATOM 3276 C C . PHE B 1 38 ? 4.293 21.422 -0.471 1 34.47 38 PHE B C 1
ATOM 3278 O O . PHE B 1 38 ? 5.449 21.719 -0.152 1 34.47 38 PHE B O 1
ATOM 3285 N N . SER B 1 39 ? 4.594 21.391 -1.677 1 34.69 39 SER B N 1
ATOM 3286 C CA . SER B 1 39 ? 5.152 22.562 -2.346 1 34.69 39 SER B CA 1
ATOM 3287 C C . SER B 1 39 ? 4.789 23.844 -1.609 1 34.69 39 SER B C 1
ATOM 3289 O O . SER B 1 39 ? 3.82 23.875 -0.848 1 34.69 39 SER B O 1
ATOM 3291 N N . LYS B 1 40 ? 5.812 24.578 -1.744 1 40.34 40 LYS B N 1
ATOM 3292 C CA . LYS B 1 40 ? 5.52 25.906 -1.227 1 40.34 40 LYS B CA 1
ATOM 3293 C C . LYS B 1 40 ? 4.145 26.391 -1.685 1 40.34 40 LYS B C 1
ATOM 3295 O O . LYS B 1 40 ? 3.844 26.375 -2.881 1 40.34 40 LYS B O 1
ATOM 3300 N N . VAL B 1 41 ? 3.223 25.875 -1.059 1 42.72 41 VAL B N 1
ATOM 3301 C CA . VAL B 1 41 ? 1.901 26.422 -1.362 1 42.72 41 VAL B CA 1
ATOM 3302 C C . VAL B 1 41 ? 2.035 27.859 -1.858 1 42.72 41 VAL B C 1
ATOM 3304 O O . VAL B 1 41 ? 2.543 28.734 -1.144 1 42.72 41 VAL B O 1
ATOM 3307 N N . GLU B 1 42 ? 2.051 27.906 -3.166 1 48.16 42 GLU B N 1
ATOM 3308 C CA . GLU B 1 42 ? 2.045 29.281 -3.66 1 48.16 42 GLU B CA 1
ATOM 3309 C C . GLU B 1 42 ? 0.809 30.031 -3.174 1 48.16 42 GLU B C 1
ATOM 3311 O O . GLU B 1 42 ? -0.321 29.641 -3.459 1 48.16 42 GLU B O 1
ATOM 3316 N N . VAL B 1 43 ? 0.96 30.781 -2.355 1 51.78 43 VAL B N 1
ATOM 3317 C CA . VAL B 1 43 ? -0.114 31.609 -1.807 1 51.78 43 VAL B CA 1
ATOM 3318 C C . VAL B 1 43 ? -0.186 32.938 -2.559 1 51.78 43 VAL B C 1
ATOM 3320 O O . VAL B 1 43 ? 0.679 33.812 -2.393 1 51.78 43 VAL B O 1
ATOM 3323 N N . PRO B 1 44 ? -1.057 32.969 -3.539 1 58.19 44 PRO B N 1
ATOM 3324 C CA . PRO B 1 44 ? -1.207 34.281 -4.172 1 58.19 44 PRO B CA 1
ATOM 3325 C C . PRO B 1 44 ? -1.604 35.375 -3.18 1 58.19 44 PRO B C 1
ATOM 3327 O O . PRO B 1 44 ? -2.516 35.188 -2.371 1 58.19 44 PRO B O 1
ATOM 3330 N N . VAL B 1 45 ? -0.858 36.375 -3.148 1 61.09 45 VAL B N 1
ATOM 3331 C CA . VAL B 1 45 ? -1.134 37.469 -2.232 1 61.09 45 VAL B CA 1
ATOM 3332 C C . VAL B 1 45 ? -1.255 38.781 -3.016 1 61.09 45 VAL B C 1
ATOM 3334 O O . VAL B 1 45 ? -0.596 38.969 -4.043 1 61.09 45 VAL B O 1
ATOM 3337 N N . TYR B 1 46 ? -2.223 39.469 -2.785 1 65.06 46 TYR B N 1
ATOM 3338 C CA . TYR B 1 46 ? -2.23 40.844 -3.279 1 65.06 46 TYR B CA 1
ATOM 3339 C C . TYR B 1 46 ? -2.217 41.812 -2.125 1 65.06 46 TYR B C 1
ATOM 3341 O O . TYR B 1 46 ? -2.588 41.5 -0.999 1 65.06 46 TYR B O 1
ATOM 3349 N N . VAL B 1 47 ? -1.622 42.938 -2.346 1 63.53 47 VAL B N 1
ATOM 3350 C CA . VAL B 1 47 ? -1.394 43.906 -1.297 1 63.53 47 VAL B CA 1
ATOM 3351 C C . VAL B 1 47 ? -2.416 45.062 -1.418 1 63.53 47 VAL B C 1
ATOM 3353 O O . VAL B 1 47 ? -2.742 45.469 -2.525 1 63.53 47 VAL B O 1
ATOM 3356 N N . GLU B 1 48 ? -3.053 45.25 -0.349 1 63.81 48 GLU B N 1
ATOM 3357 C CA . GLU B 1 48 ? -3.928 46.406 -0.28 1 63.81 48 GLU B CA 1
ATOM 3358 C C . GLU B 1 48 ? -3.328 47.5 0.605 1 63.81 48 GLU B C 1
ATOM 3360 O O . GLU B 1 48 ? -3.154 47.312 1.809 1 63.81 48 GLU B O 1
ATOM 3365 N N . GLY B 1 49 ? -3.064 48.625 0.021 1 59.84 49 GLY B N 1
ATOM 3366 C CA . GLY B 1 49 ? -2.717 49.812 0.793 1 59.84 49 GLY B CA 1
ATOM 3367 C C . GLY B 1 49 ? -1.284 49.781 1.293 1 59.84 49 GLY B C 1
ATOM 3368 O O . GLY B 1 49 ? -0.969 50.406 2.307 1 59.84 49 GLY B O 1
ATOM 3369 N N . MET B 1 50 ? -0.466 48.875 0.785 1 64.88 50 MET B N 1
ATOM 3370 C CA . MET B 1 50 ? 0.929 48.875 1.218 1 64.88 50 MET B CA 1
ATOM 3371 C C . MET B 1 50 ? 1.85 49.344 0.095 1 64.88 50 MET B C 1
ATOM 3373 O O . MET B 1 50 ? 1.543 49.156 -1.084 1 64.88 50 MET B O 1
ATOM 3377 N N . SER B 1 51 ? 2.828 50.062 0.576 1 67.88 51 SER B N 1
ATOM 3378 C CA . SER B 1 51 ? 3.809 50.531 -0.386 1 67.88 51 SER B CA 1
ATOM 3379 C C . SER B 1 51 ? 4.633 49.406 -0.969 1 67.88 51 SER B C 1
ATOM 3381 O O . SER B 1 51 ? 4.652 48.312 -0.415 1 67.88 51 SER B O 1
ATOM 3383 N N . SER B 1 52 ? 5.148 49.594 -2.111 1 73.75 52 SER B N 1
ATOM 3384 C CA . SER B 1 52 ? 5.953 48.594 -2.811 1 73.75 52 SER B CA 1
ATOM 3385 C C . SER B 1 52 ? 7.105 48.125 -1.94 1 73.75 52 SER B C 1
ATOM 3387 O O . SER B 1 52 ? 7.449 46.938 -1.966 1 73.75 52 SER B O 1
ATOM 3389 N N . GLU B 1 53 ? 7.668 48.969 -1.205 1 70.31 53 GLU B N 1
ATOM 3390 C CA . GLU B 1 53 ? 8.781 48.594 -0.335 1 70.31 53 GLU B CA 1
ATOM 3391 C C . GLU B 1 53 ? 8.312 47.719 0.821 1 70.31 53 GLU B C 1
ATOM 3393 O O . GLU B 1 53 ? 8.969 46.75 1.173 1 70.31 53 GLU B O 1
ATOM 3398 N N . GLU B 1 54 ? 7.25 48.156 1.446 1 65.5 54 GLU B N 1
ATOM 3399 C CA . GLU B 1 54 ? 6.68 47.375 2.541 1 65.5 54 GLU B CA 1
ATOM 3400 C C . GLU B 1 54 ? 6.254 46 2.068 1 65.5 54 GLU B C 1
ATOM 3402 O O . GLU B 1 54 ? 6.426 45 2.789 1 65.5 54 GLU B O 1
ATOM 3407 N N . THR B 1 55 ? 5.711 46 0.925 1 69.38 55 THR B N 1
ATOM 3408 C CA . THR B 1 55 ? 5.289 44.719 0.328 1 69.38 55 THR B CA 1
ATOM 3409 C C . THR B 1 55 ? 6.488 43.812 0.117 1 69.38 55 THR B C 1
ATOM 3411 O O . THR B 1 55 ? 6.418 42.625 0.415 1 69.38 55 THR B O 1
ATOM 3414 N N . ALA B 1 56 ? 7.434 44.312 -0.375 1 71.5 56 ALA B N 1
ATOM 3415 C CA . ALA B 1 56 ? 8.625 43.5 -0.623 1 71.5 56 ALA B CA 1
ATOM 3416 C C . ALA B 1 56 ? 9.211 42.969 0.682 1 71.5 56 ALA B C 1
ATOM 3418 O O . ALA B 1 56 ? 9.648 41.844 0.75 1 71.5 56 ALA B O 1
ATOM 3419 N N . LYS B 1 57 ? 9.266 43.719 1.63 1 65 57 LYS B N 1
ATOM 3420 C CA . LYS B 1 57 ? 9.766 43.312 2.936 1 65 57 LYS B CA 1
ATOM 3421 C C . LYS B 1 57 ? 8.891 42.219 3.529 1 65 57 LYS B C 1
ATOM 3423 O O . LYS B 1 57 ? 9.406 41.219 4.059 1 65 57 LYS B O 1
ATOM 3428 N N . MET B 1 58 ? 7.637 42.5 3.467 1 61.81 58 MET B N 1
ATOM 3429 C CA . MET B 1 58 ? 6.699 41.5 4.008 1 61.81 58 MET B CA 1
ATOM 3430 C C . MET B 1 58 ? 6.785 40.188 3.24 1 61.81 58 MET B C 1
ATOM 3432 O O . MET B 1 58 ? 6.805 39.125 3.842 1 61.81 58 MET B O 1
ATOM 3436 N N . LEU B 1 59 ? 6.762 40.344 1.938 1 67.06 59 LEU B N 1
ATOM 3437 C CA . LEU B 1 59 ? 6.879 39.156 1.117 1 67.06 59 LEU B CA 1
ATOM 3438 C C . LEU B 1 59 ? 8.203 38.438 1.386 1 67.06 59 LEU B C 1
ATOM 3440 O O . LEU B 1 59 ? 8.266 37.188 1.354 1 67.06 59 LEU B O 1
ATOM 3444 N N . GLY B 1 60 ? 9.188 39.188 1.559 1 65.31 60 GLY B N 1
ATOM 3445 C CA . GLY B 1 60 ? 10.453 38.594 1.946 1 65.31 60 GLY B CA 1
ATOM 3446 C C . GLY B 1 60 ? 10.375 37.781 3.227 1 65.31 60 GLY B C 1
ATOM 3447 O O . GLY B 1 60 ? 10.914 36.688 3.305 1 65.31 60 GLY B O 1
ATOM 3448 N N . TYR B 1 61 ? 9.688 38.344 4.152 1 56.62 61 TYR B N 1
ATOM 3449 C CA . TYR B 1 61 ? 9.492 37.656 5.426 1 56.62 61 TYR B CA 1
ATOM 3450 C C . TYR B 1 61 ? 8.625 36.406 5.254 1 56.62 61 TYR B C 1
ATOM 3452 O O . TYR B 1 61 ? 8.906 35.375 5.844 1 56.62 61 TYR B O 1
ATOM 3460 N N . LEU B 1 62 ? 7.652 36.594 4.52 1 58.16 62 LEU B N 1
ATOM 3461 C CA . LEU B 1 62 ? 6.695 35.531 4.32 1 58.16 62 LEU B CA 1
ATOM 3462 C C . LEU B 1 62 ? 7.332 34.375 3.553 1 58.16 62 LEU B C 1
ATOM 3464 O O . LEU B 1 62 ? 7.035 33.219 3.818 1 58.16 62 LEU B O 1
ATOM 3468 N N . ASN B 1 63 ? 8.102 34.75 2.617 1 58.59 63 ASN B N 1
ATOM 3469 C CA . ASN B 1 63 ? 8.688 33.75 1.737 1 58.59 63 ASN B CA 1
ATOM 3470 C C . ASN B 1 63 ? 9.977 33.188 2.324 1 58.59 63 ASN B C 1
ATOM 3472 O O . ASN B 1 63 ? 10.711 32.469 1.638 1 58.59 63 ASN B O 1
ATOM 3476 N N . GLU B 1 64 ? 10.156 33.562 3.463 1 51.22 64 GLU B N 1
ATOM 3477 C CA . GLU B 1 64 ? 11.273 32.906 4.156 1 51.22 64 GLU B CA 1
ATOM 3478 C C . GLU B 1 64 ? 10.93 31.469 4.531 1 51.22 64 GLU B C 1
ATOM 3480 O O . GLU B 1 64 ? 11.828 30.625 4.66 1 51.22 64 GLU B O 1
ATOM 3485 N N . HIS B 1 65 ? 9.742 31.312 4.637 1 42.12 65 HIS B N 1
ATOM 3486 C CA . HIS B 1 65 ? 9.32 29.953 4.984 1 42.12 65 HIS B CA 1
ATOM 3487 C C . HIS B 1 65 ? 9.352 29.047 3.764 1 42.12 65 HIS B C 1
ATOM 3489 O O . HIS B 1 65 ? 9.086 29.484 2.643 1 42.12 65 HIS B O 1
ATOM 3495 N N . LYS B 1 66 ? 9.945 27.984 4.027 1 46.25 66 LYS B N 1
ATOM 3496 C CA . LYS B 1 66 ? 10.258 27.062 2.932 1 46.25 66 LYS B CA 1
ATOM 3497 C C . LYS B 1 66 ? 9.008 26.375 2.406 1 46.25 66 LYS B C 1
ATOM 3499 O O . LYS B 1 66 ? 9 25.844 1.297 1 46.25 66 LYS B O 1
ATOM 3504 N N . ARG B 1 67 ? 7.969 26.422 3.064 1 44.47 67 ARG B N 1
ATOM 3505 C CA . ARG B 1 67 ? 6.809 25.656 2.65 1 44.47 67 ARG B CA 1
ATOM 3506 C C . ARG B 1 67 ? 5.867 26.484 1.784 1 44.47 67 ARG B C 1
ATOM 3508 O O . ARG B 1 67 ? 5.176 25.953 0.916 1 44.47 67 ARG B O 1
ATOM 3515 N N . PHE B 1 68 ? 5.785 27.812 2.076 1 50.28 68 PHE B N 1
ATOM 3516 C CA . PHE B 1 68 ? 4.844 28.672 1.353 1 50.28 68 PHE B CA 1
ATOM 3517 C C . PHE B 1 68 ? 5.582 29.672 0.47 1 50.28 68 PHE B C 1
ATOM 3519 O O . PHE B 1 68 ? 6.613 30.203 0.867 1 50.28 68 PHE B O 1
ATOM 3526 N N . ASP B 1 69 ? 5.219 29.688 -0.667 1 59.06 69 ASP B N 1
ATOM 3527 C CA . ASP B 1 69 ? 5.723 30.703 -1.586 1 59.06 69 ASP B CA 1
ATOM 3528 C C . ASP B 1 69 ? 4.656 31.766 -1.88 1 59.06 69 ASP B C 1
ATOM 3530 O O . ASP B 1 69 ? 3.75 31.531 -2.684 1 59.06 69 ASP B O 1
ATOM 3534 N N . PHE B 1 70 ? 4.766 32.844 -1.178 1 59.62 70 PHE B N 1
ATOM 3535 C CA . PHE B 1 70 ? 3.824 33.938 -1.37 1 59.62 70 PHE B CA 1
ATOM 3536 C C . PHE B 1 70 ? 4.176 34.75 -2.617 1 59.62 70 PHE B C 1
ATOM 3538 O O . PHE B 1 70 ? 5.262 35.312 -2.705 1 59.62 70 PHE B O 1
ATOM 3545 N N . GLN B 1 71 ? 3.395 34.719 -3.607 1 68.81 71 GLN B N 1
ATOM 3546 C CA . GLN B 1 71 ? 3.611 35.438 -4.863 1 68.81 71 GLN B CA 1
ATOM 3547 C C . GLN B 1 71 ? 2.629 36.594 -5.012 1 68.81 71 GLN B C 1
ATOM 3549 O O . GLN B 1 71 ? 1.422 36.406 -4.832 1 68.81 71 GLN B O 1
ATOM 3554 N N . LEU B 1 72 ? 3.195 37.688 -5.262 1 73.5 72 LEU B N 1
ATOM 3555 C CA . LEU B 1 72 ? 2.387 38.875 -5.465 1 73.5 72 LEU B CA 1
ATOM 3556 C C . LEU B 1 72 ? 1.668 38.844 -6.809 1 73.5 72 LEU B C 1
ATOM 3558 O O . LEU B 1 72 ? 2.297 38.594 -7.844 1 73.5 72 LEU B O 1
ATOM 3562 N N . MET B 1 73 ? 0.388 38.844 -6.801 1 74.31 73 MET B N 1
ATOM 3563 C CA . MET B 1 73 ? -0.443 38.875 -8 1 74.31 73 MET B CA 1
ATOM 3564 C C . MET B 1 73 ? -1.433 40.031 -7.941 1 74.31 73 MET B C 1
ATOM 3566 O O . MET B 1 73 ? -1.675 40.594 -6.871 1 74.31 73 MET B O 1
ATOM 3570 N N . ASP B 1 74 ? -1.832 40.469 -9.141 1 75.75 74 ASP B N 1
ATOM 3571 C CA . ASP B 1 74 ? -2.816 41.531 -9.219 1 75.75 74 ASP B CA 1
ATOM 3572 C C . ASP B 1 74 ? -4.148 41.094 -8.609 1 75.75 74 ASP B C 1
ATOM 3574 O O . ASP B 1 74 ? -4.535 39.938 -8.711 1 75.75 74 ASP B O 1
ATOM 3578 N N . GLN B 1 75 ? -4.711 42 -7.91 1 73.06 75 GLN B N 1
ATOM 3579 C CA . GLN B 1 75 ? -5.984 41.75 -7.246 1 73.06 75 GLN B CA 1
ATOM 3580 C C . GLN B 1 75 ? -7.004 41.156 -8.227 1 73.06 75 GLN B C 1
ATOM 3582 O O . GLN B 1 75 ? -7.734 40.219 -7.887 1 73.06 75 GLN B O 1
ATOM 3587 N N . GLU B 1 76 ? -7.051 41.656 -9.383 1 72.19 76 GLU B N 1
ATOM 3588 C CA . GLU B 1 76 ? -8.016 41.219 -10.383 1 72.19 76 GLU B CA 1
ATOM 3589 C C . GLU B 1 76 ? -7.754 39.781 -10.797 1 72.19 76 GLU B C 1
ATOM 3591 O O . GLU B 1 76 ? -8.695 39 -10.984 1 72.19 76 GLU B O 1
ATOM 3596 N N . GLU B 1 77 ? -6.574 39.469 -10.836 1 74.44 77 GLU B N 1
ATOM 3597 C CA . GLU B 1 77 ? -6.207 38.094 -11.219 1 74.44 77 GLU B CA 1
ATOM 3598 C C . GLU B 1 77 ? -6.598 37.094 -10.133 1 74.44 77 GLU B C 1
ATOM 3600 O O . GLU B 1 77 ? -7.055 36 -10.438 1 74.44 77 GLU B O 1
ATOM 3605 N N . ILE B 1 78 ? -6.383 37.5 -8.984 1 69.62 78 ILE B N 1
ATOM 3606 C CA . ILE B 1 78 ? -6.703 36.625 -7.859 1 69.62 78 ILE B CA 1
ATOM 3607 C C . ILE B 1 78 ? -8.219 36.469 -7.746 1 69.62 78 ILE B C 1
ATOM 3609 O O . ILE B 1 78 ? -8.719 35.344 -7.562 1 69.62 78 ILE B O 1
ATOM 3613 N N . GLU B 1 79 ? -8.969 37.531 -7.887 1 67.06 79 GLU B N 1
ATOM 3614 C CA . GLU B 1 79 ? -10.422 37.469 -7.797 1 67.06 79 GLU B CA 1
ATOM 3615 C C . GLU B 1 79 ? -11.008 36.594 -8.906 1 67.06 79 GLU B C 1
ATOM 3617 O O . GLU B 1 79 ? -11.93 35.812 -8.672 1 67.06 79 GLU B O 1
ATOM 3622 N N . THR B 1 80 ? -10.438 36.719 -9.992 1 67 80 THR B N 1
ATOM 3623 C CA . THR B 1 80 ? -10.898 35.906 -11.109 1 67 80 THR B CA 1
ATOM 3624 C C . THR B 1 80 ? -10.516 34.438 -10.914 1 67 80 THR B C 1
ATOM 3626 O O . THR B 1 80 ? -11.312 33.531 -11.188 1 67 80 THR B O 1
ATOM 3629 N N . GLY B 1 81 ? -9.312 34.281 -10.445 1 65.81 81 GLY B N 1
ATOM 3630 C CA . GLY B 1 81 ? -8.852 32.906 -10.203 1 65.81 81 GLY B CA 1
ATOM 3631 C C . GLY B 1 81 ? -9.641 32.188 -9.133 1 65.81 81 GLY B C 1
ATOM 3632 O O . GLY B 1 81 ? -9.914 31 -9.25 1 65.81 81 GLY B O 1
ATOM 3633 N N . LEU B 1 82 ? -10.039 32.906 -8.172 1 64.38 82 LEU B N 1
ATOM 3634 C CA . LEU B 1 82 ? -10.852 32.344 -7.105 1 64.38 82 LEU B CA 1
ATOM 3635 C C . LEU B 1 82 ? -12.266 32.031 -7.602 1 64.38 82 LEU B C 1
ATOM 3637 O O . LEU B 1 82 ? -12.852 31.016 -7.254 1 64.38 82 LEU B O 1
ATOM 3641 N N . ARG B 1 83 ? -12.758 32.906 -8.383 1 61.75 83 ARG B N 1
ATOM 3642 C CA . ARG B 1 83 ? -14.102 32.75 -8.93 1 61.75 83 ARG B CA 1
ATOM 3643 C C . ARG B 1 83 ? -14.18 31.594 -9.898 1 61.75 83 ARG B C 1
ATOM 3645 O O . ARG B 1 83 ? -15.188 30.875 -9.93 1 61.75 83 ARG B O 1
ATOM 3652 N N . GLN B 1 84 ? -13.125 31.391 -10.523 1 56.59 84 GLN B N 1
ATOM 3653 C CA . GLN B 1 84 ? -13.125 30.344 -11.539 1 56.59 84 GLN B CA 1
ATOM 3654 C C . GLN B 1 84 ? -12.594 29.031 -10.969 1 56.59 84 GLN B C 1
ATOM 3656 O O . GLN B 1 84 ? -12.359 28.078 -11.719 1 56.59 84 GLN B O 1
ATOM 3661 N N . HIS B 1 85 ? -12.367 29.062 -9.688 1 53.75 85 HIS B N 1
ATOM 3662 C CA . HIS B 1 85 ? -11.938 27.875 -8.961 1 53.75 85 HIS B CA 1
ATOM 3663 C C . HIS B 1 85 ? -10.578 27.391 -9.445 1 53.75 85 HIS B C 1
ATOM 3665 O O . HIS B 1 85 ? -10.297 26.188 -9.438 1 53.75 85 HIS B O 1
ATOM 3671 N N . GLU B 1 86 ? -9.969 28.375 -10.016 1 58.44 86 GLU B N 1
ATOM 3672 C CA . GLU B 1 86 ? -8.602 28.078 -10.438 1 58.44 86 GLU B CA 1
ATOM 3673 C C . GLU B 1 86 ? -7.633 28.188 -9.258 1 58.44 86 GLU B C 1
ATOM 3675 O O . GLU B 1 86 ? -6.547 27.594 -9.297 1 58.44 86 GLU B O 1
ATOM 3680 N N . MET B 1 87 ? -8.086 29.047 -8.367 1 57.44 87 MET B N 1
ATOM 3681 C CA . MET B 1 87 ? -7.316 29.219 -7.141 1 57.44 87 MET B CA 1
ATOM 3682 C C . MET B 1 87 ? -8.156 28.875 -5.918 1 57.44 87 MET B C 1
ATOM 3684 O O . MET B 1 87 ? -9.328 29.25 -5.832 1 57.44 87 MET B O 1
ATOM 3688 N N . ASP B 1 88 ? -7.586 28.125 -5.148 1 56.03 88 ASP B N 1
ATOM 3689 C CA . ASP B 1 88 ? -8.375 27.688 -3.998 1 56.03 88 ASP B CA 1
ATOM 3690 C C . ASP B 1 88 ? -8.383 28.75 -2.904 1 56.03 88 ASP B C 1
ATOM 3692 O O . ASP B 1 88 ? -9.375 28.906 -2.191 1 56.03 88 ASP B O 1
ATOM 3696 N N . PHE B 1 89 ? -7.289 29.406 -2.703 1 56.44 89 PHE B N 1
ATOM 3697 C CA . PHE B 1 89 ? -7.234 30.453 -1.702 1 56.44 89 PHE B CA 1
ATOM 3698 C C . PHE B 1 89 ? -6.199 31.516 -2.08 1 56.44 89 PHE B C 1
ATOM 3700 O O . PHE B 1 89 ? -5.316 31.25 -2.898 1 56.44 89 PHE B O 1
ATOM 3707 N N . ALA B 1 90 ? -6.504 32.75 -1.665 1 62.19 90 ALA B N 1
ATOM 3708 C CA . ALA B 1 90 ? -5.586 33.875 -1.832 1 62.19 90 ALA B CA 1
ATOM 3709 C C . ALA B 1 90 ? -5.562 34.75 -0.587 1 62.19 90 ALA B C 1
ATOM 3711 O O . ALA B 1 90 ? -6.449 34.656 0.266 1 62.19 90 ALA B O 1
ATOM 3712 N N . ILE B 1 91 ? -4.457 35.406 -0.376 1 61.78 91 ILE B N 1
ATOM 3713 C CA . ILE B 1 91 ? -4.32 36.25 0.798 1 61.78 91 ILE B CA 1
ATOM 3714 C C . ILE B 1 91 ? -4.18 37.719 0.361 1 61.78 91 ILE B C 1
ATOM 3716 O O . ILE B 1 91 ? -3.424 38.031 -0.565 1 61.78 91 ILE B O 1
ATOM 3720 N N . ALA B 1 92 ? -5.074 38.531 0.863 1 63.16 92 ALA B N 1
ATOM 3721 C CA . ALA B 1 92 ? -4.902 39.969 0.722 1 63.16 92 ALA B CA 1
ATOM 3722 C C . ALA B 1 92 ? -4.117 40.531 1.896 1 63.16 92 ALA B C 1
ATOM 3724 O O . ALA B 1 92 ? -4.57 40.469 3.043 1 63.16 92 ALA B O 1
ATOM 3725 N N . LEU B 1 93 ? -2.924 40.969 1.63 1 63.22 93 LEU B N 1
ATOM 3726 C CA . LEU B 1 93 ? -2.051 41.531 2.664 1 63.22 93 LEU B CA 1
ATOM 3727 C C . LEU B 1 93 ? -2.336 43 2.891 1 63.22 93 LEU B C 1
ATOM 3729 O O . LEU B 1 93 ? -2.482 43.75 1.933 1 63.22 93 LEU B O 1
ATOM 3733 N N . LYS B 1 94 ? -2.662 43.281 4.074 1 58.06 94 LYS B N 1
ATOM 3734 C CA . LYS B 1 94 ? -2.779 44.688 4.496 1 58.06 94 LYS B CA 1
ATOM 3735 C C . LYS B 1 94 ? -1.667 45.062 5.469 1 58.06 94 LYS B C 1
ATOM 3737 O O . LYS B 1 94 ? -0.895 44.219 5.898 1 58.06 94 LYS B O 1
ATOM 3742 N N . GLN B 1 95 ? -1.52 46.344 5.719 1 55.72 95 GLN B N 1
ATOM 3743 C CA . GLN B 1 95 ? -0.46 46.844 6.594 1 55.72 95 GLN B CA 1
ATOM 3744 C C . GLN B 1 95 ? -0.51 46.156 7.953 1 55.72 95 GLN B C 1
ATOM 3746 O O . GLN B 1 95 ? 0.524 45.75 8.492 1 55.72 95 GLN B O 1
ATOM 3751 N N . ASP B 1 96 ? -1.644 46.031 8.516 1 47.81 96 ASP B N 1
ATOM 3752 C CA . ASP B 1 96 ? -1.754 45.5 9.875 1 47.81 96 ASP B CA 1
ATOM 3753 C C . ASP B 1 96 ? -2.645 44.281 9.914 1 47.81 96 ASP B C 1
ATOM 3755 O O . ASP B 1 96 ? -3.01 43.812 10.992 1 47.81 96 ASP B O 1
ATOM 3759 N N . ASP B 1 97 ? -3.125 43.906 8.773 1 51.28 97 ASP B N 1
ATOM 3760 C CA . ASP B 1 97 ? -4.066 42.812 8.75 1 51.28 97 ASP B CA 1
ATOM 3761 C C . ASP B 1 97 ? -3.961 42.031 7.449 1 51.28 97 ASP B C 1
ATOM 3763 O O . ASP B 1 97 ? -3.211 42.406 6.547 1 51.28 97 ASP B O 1
ATOM 3767 N N . PHE B 1 98 ? -4.355 40.781 7.453 1 56.41 98 PHE B N 1
ATOM 3768 C CA . PHE B 1 98 ? -4.441 40 6.223 1 56.41 98 PHE B CA 1
ATOM 3769 C C . PHE B 1 98 ? -5.832 39.406 6.051 1 56.41 98 PHE B C 1
ATOM 3771 O O . PHE B 1 98 ? -6.57 39.25 7.027 1 56.41 98 PHE B O 1
ATOM 3778 N N . ARG B 1 99 ? -6.32 39.469 4.824 1 53.12 99 ARG B N 1
ATOM 3779 C CA . ARG B 1 99 ? -7.59 38.812 4.488 1 53.12 99 ARG B CA 1
ATOM 3780 C C . ARG B 1 99 ? -7.371 37.594 3.627 1 53.12 99 ARG B C 1
ATOM 3782 O O . ARG B 1 99 ? -6.664 37.625 2.619 1 53.12 99 ARG B O 1
ATOM 3789 N N . MET B 1 100 ? -7.832 36.5 4.184 1 58.75 100 MET B N 1
ATOM 3790 C CA . MET B 1 100 ? -7.766 35.25 3.424 1 58.75 100 MET B CA 1
ATOM 3791 C C . MET B 1 100 ? -9.008 35.094 2.557 1 58.75 100 MET B C 1
ATOM 3793 O O . MET B 1 100 ? -10.133 35.25 3.037 1 58.75 100 MET B O 1
ATOM 3797 N N . LEU B 1 101 ? -8.766 35 1.261 1 52.19 101 LEU B N 1
ATOM 3798 C CA . LEU B 1 101 ? -9.836 34.719 0.304 1 52.19 101 LEU B CA 1
ATOM 3799 C C . LEU B 1 101 ? -9.836 33.281 -0.12 1 52.19 101 LEU B C 1
ATOM 3801 O O . LEU B 1 101 ? -8.805 32.75 -0.562 1 52.19 101 LEU B O 1
ATOM 3805 N N . SER B 1 102 ? -10.672 32.5 0.437 1 51.59 102 SER B N 1
ATOM 3806 C CA . SER B 1 102 ? -10.656 31.094 0.095 1 51.59 102 SER B CA 1
ATOM 3807 C C . SER B 1 102 ? -11.922 30.688 -0.654 1 51.59 102 SER B C 1
ATOM 3809 O O . SER B 1 102 ? -13.016 31.156 -0.331 1 51.59 102 SER B O 1
ATOM 3811 N N . SER B 1 103 ? -11.766 30.219 -1.819 1 48.31 103 SER B N 1
ATOM 3812 C CA . SER B 1 103 ? -12.906 29.641 -2.521 1 48.31 103 SER B CA 1
ATOM 3813 C C . SER B 1 103 ? -13.234 28.25 -2 1 48.31 103 SER B C 1
ATOM 3815 O O . SER B 1 103 ? -14.367 27.781 -2.139 1 48.31 103 SER B O 1
ATOM 3817 N N . ALA B 1 104 ? -12.148 27.5 -1.502 1 42 104 ALA B N 1
ATOM 3818 C CA . ALA B 1 104 ? -12.359 26.141 -1.007 1 42 104 ALA B CA 1
ATOM 3819 C C . ALA B 1 104 ? -11.531 25.875 0.243 1 42 104 ALA B C 1
ATOM 3821 O O . ALA B 1 104 ? -10.461 26.469 0.422 1 42 104 ALA B O 1
ATOM 3822 N N . GLU B 1 105 ? -12.094 25.484 1.348 1 36.25 105 GLU B N 1
ATOM 3823 C CA . GLU B 1 105 ? -11.414 25.172 2.596 1 36.25 105 GLU B CA 1
ATOM 3824 C C . GLU B 1 105 ? -10.43 24.016 2.41 1 36.25 105 GLU B C 1
ATOM 3826 O O . GLU B 1 105 ? -10.844 22.859 2.361 1 36.25 105 GLU B O 1
ATOM 3831 N N . THR B 1 106 ? -9.328 24.391 1.878 1 41.03 106 THR B N 1
ATOM 3832 C CA . THR B 1 106 ? -8.312 23.344 1.753 1 41.03 106 THR B CA 1
ATOM 3833 C C . THR B 1 106 ? -7.363 23.375 2.949 1 41.03 106 THR B C 1
ATOM 3835 O O . THR B 1 106 ? -7.281 24.375 3.666 1 41.03 106 THR B O 1
ATOM 3838 N N . VAL B 1 107 ? -6.824 22.266 3.355 1 40.06 107 VAL B N 1
ATOM 3839 C CA . VAL B 1 107 ? -5.875 22.047 4.441 1 40.06 107 VAL B CA 1
ATOM 3840 C C . VAL B 1 107 ? -4.789 23.125 4.406 1 40.06 107 VAL B C 1
ATOM 3842 O O . VAL B 1 107 ? -4.371 23.625 5.453 1 40.06 107 VAL B O 1
ATOM 3845 N N . ASP B 1 108 ? -4.535 23.609 3.297 1 43.41 108 ASP B N 1
ATOM 3846 C CA . ASP B 1 108 ? -3.465 24.594 3.125 1 43.41 108 ASP B CA 1
ATOM 3847 C C . ASP B 1 108 ? -3.898 25.969 3.619 1 43.41 108 ASP B C 1
ATOM 3849 O O . ASP B 1 108 ? -3.08 26.734 4.137 1 43.41 108 ASP B O 1
ATOM 3853 N N . VAL B 1 109 ? -5.109 26.141 3.586 1 43.88 109 VAL B N 1
ATOM 3854 C CA . VAL B 1 109 ? -5.621 27.453 3.949 1 43.88 109 VAL B CA 1
ATOM 3855 C C . VAL B 1 109 ? -5.438 27.688 5.449 1 43.88 109 VAL B C 1
ATOM 3857 O O . VAL B 1 109 ? -5.016 28.766 5.871 1 43.88 109 VAL B O 1
ATOM 3860 N N . ASN B 1 110 ? -5.629 26.594 6.105 1 41.19 110 ASN B N 1
ATOM 3861 C CA . ASN B 1 110 ? -5.516 26.734 7.555 1 41.19 110 ASN B CA 1
ATOM 3862 C C . ASN B 1 110 ? -4.059 26.906 7.984 1 41.19 110 ASN B C 1
ATOM 3864 O O . ASN B 1 110 ? -3.764 27.703 8.883 1 41.19 110 ASN B O 1
ATOM 3868 N N . ALA B 1 111 ? -3.211 26.281 7.258 1 42.12 111 ALA B N 1
ATOM 3869 C CA . ALA B 1 111 ? -1.788 26.406 7.555 1 42.12 111 ALA B CA 1
ATOM 3870 C C . ALA B 1 111 ? -1.29 27.812 7.211 1 42.12 111 ALA B C 1
ATOM 3872 O O . ALA B 1 111 ? -0.521 28.406 7.973 1 42.12 111 ALA B O 1
ATOM 3873 N N . VAL B 1 112 ? -1.775 28.312 6.188 1 45.16 112 VAL B N 1
ATOM 3874 C CA . VAL B 1 112 ? -1.381 29.656 5.758 1 45.16 112 VAL B CA 1
ATOM 3875 C C . VAL B 1 112 ? -1.968 30.703 6.707 1 45.16 112 VAL B C 1
ATOM 3877 O O . VAL B 1 112 ? -1.291 31.656 7.082 1 45.16 112 VAL B O 1
ATOM 3880 N N . PHE B 1 113 ? -3.107 30.422 7.07 1 43.44 113 PHE B N 1
ATOM 3881 C CA . PHE B 1 113 ? -3.785 31.328 8 1 43.44 113 PHE B CA 1
ATOM 3882 C C . PHE B 1 113 ? -3.033 31.406 9.32 1 43.44 113 PHE B C 1
ATOM 3884 O O . PHE B 1 113 ? -2.779 32.5 9.836 1 43.44 113 PHE B O 1
ATOM 3891 N N . THR B 1 114 ? -2.652 30.234 9.734 1 42.06 114 THR B N 1
ATOM 3892 C CA . THR B 1 114 ? -1.918 30.188 10.992 1 42.06 114 THR B CA 1
ATOM 3893 C C . THR B 1 114 ? -0.582 30.922 10.867 1 42.06 114 THR B C 1
ATOM 3895 O O . THR B 1 114 ? -0.188 31.672 11.758 1 42.06 114 THR B O 1
ATOM 3898 N N . HIS B 1 115 ? 0.019 30.734 9.773 1 41.81 115 HIS B N 1
ATOM 3899 C CA . HIS B 1 115 ? 1.299 31.391 9.531 1 41.81 115 HIS B CA 1
ATOM 3900 C C . HIS B 1 115 ? 1.135 32.906 9.453 1 41.81 115 HIS B C 1
ATOM 3902 O O . HIS B 1 115 ? 1.922 33.656 10.039 1 41.81 115 HIS B O 1
ATOM 3908 N N . LEU B 1 116 ? 0.186 33.281 8.781 1 40.53 116 LEU B N 1
ATOM 3909 C CA . LEU B 1 116 ? -0.043 34.688 8.594 1 40.53 116 LEU B CA 1
ATOM 3910 C C . LEU B 1 116 ? -0.474 35.344 9.898 1 40.53 116 LEU B C 1
ATOM 3912 O O . LEU B 1 116 ? -0.029 36.469 10.211 1 40.53 116 LEU B O 1
ATOM 3916 N N . MET B 1 117 ? -1.331 34.688 10.547 1 41.22 117 MET B N 1
ATOM 3917 C CA . MET B 1 117 ? -1.769 35.188 11.844 1 41.22 117 MET B CA 1
ATOM 3918 C C . MET B 1 117 ? -0.58 35.375 12.781 1 41.22 117 MET B C 1
ATOM 3920 O O . MET B 1 117 ? -0.515 36.375 13.5 1 41.22 117 MET B O 1
ATOM 3924 N N . MET B 1 118 ? 0.312 34.438 12.68 1 42.56 118 MET B N 1
ATOM 3925 C CA . MET B 1 118 ? 1.509 34.531 13.508 1 42.56 118 MET B CA 1
ATOM 3926 C C . MET B 1 118 ? 2.328 35.781 13.125 1 42.56 118 MET B C 1
ATOM 3928 O O . MET B 1 118 ? 2.812 36.5 13.992 1 42.56 118 MET B O 1
ATOM 3932 N N . ILE B 1 119 ? 2.408 35.969 11.914 1 41.56 119 ILE B N 1
ATOM 3933 C CA . ILE B 1 119 ? 3.219 37.062 11.445 1 41.56 119 ILE B CA 1
ATOM 3934 C C . ILE B 1 119 ? 2.535 38.406 11.797 1 41.56 119 ILE B C 1
ATOM 3936 O O . ILE B 1 119 ? 3.188 39.344 12.266 1 41.56 119 ILE B O 1
ATOM 3940 N N . TYR B 1 120 ? 1.357 38.406 11.523 1 40.03 120 TYR B N 1
ATOM 3941 C CA . TYR B 1 120 ? 0.641 39.656 11.75 1 40.03 120 TYR B CA 1
ATOM 3942 C C . TYR B 1 120 ? 0.539 39.969 13.234 1 40.03 120 TYR B C 1
ATOM 3944 O O . TYR B 1 120 ? 0.623 41.125 13.641 1 40.03 120 TYR B O 1
ATOM 3952 N N . GLN B 1 121 ? 0.299 38.906 13.922 1 43.5 121 GLN B N 1
ATOM 3953 C CA . GLN B 1 121 ? 0.279 39.094 15.375 1 43.5 121 GLN B CA 1
ATOM 3954 C C . GLN B 1 121 ? 1.631 39.594 15.883 1 43.5 121 GLN B C 1
ATOM 3956 O O . GLN B 1 121 ? 1.694 40.469 16.734 1 43.5 121 GLN B O 1
ATOM 3961 N N . GLU B 1 122 ? 2.57 38.938 15.352 1 46.31 122 GLU B N 1
ATOM 3962 C CA . GLU B 1 122 ? 3.91 39.406 15.695 1 46.31 122 GLU B CA 1
ATOM 3963 C C . GLU B 1 122 ? 4.098 40.875 15.336 1 46.31 122 GLU B C 1
ATOM 3965 O O . GLU B 1 122 ? 4.676 41.625 16.109 1 46.31 122 GLU B O 1
ATOM 3970 N N . GLN B 1 123 ? 3.615 41.062 14.219 1 43.72 123 GLN B N 1
ATOM 3971 C CA . GLN B 1 123 ? 3.752 42.469 13.789 1 43.72 123 GLN B CA 1
ATOM 3972 C C . GLN B 1 123 ? 2.902 43.375 14.648 1 43.72 123 GLN B C 1
ATOM 3974 O O . GLN B 1 123 ? 3.33 44.5 14.984 1 43.72 123 GLN B O 1
ATOM 3979 N N . GLN B 1 124 ? 1.728 42.906 14.969 1 45.56 124 GLN B N 1
ATOM 3980 C CA . GLN B 1 124 ? 0.856 43.75 15.797 1 45.56 124 GLN B CA 1
ATOM 3981 C C . GLN B 1 124 ? 1.446 43.938 17.188 1 45.56 124 GLN B C 1
ATOM 3983 O O . GLN B 1 124 ? 1.355 45.031 17.75 1 45.56 124 GLN B O 1
ATOM 3988 N N . ILE B 1 125 ? 1.931 42.875 17.625 1 46.5 125 ILE B N 1
ATOM 3989 C CA . ILE B 1 125 ? 2.609 42.969 18.906 1 46.5 125 ILE B CA 1
ATOM 3990 C C . ILE B 1 125 ? 3.758 43.969 18.812 1 46.5 125 ILE B C 1
ATOM 3992 O O . ILE B 1 125 ? 3.943 44.812 19.703 1 46.5 125 ILE B O 1
ATOM 3996 N N . TYR B 1 126 ? 4.348 43.812 17.672 1 45.5 126 TYR B N 1
ATOM 3997 C CA . TYR B 1 126 ? 5.434 44.781 17.484 1 45.5 126 TYR B CA 1
ATOM 3998 C C . TYR B 1 126 ? 4.902 46.188 17.359 1 45.5 126 TYR B C 1
ATOM 4000 O O . TYR B 1 126 ? 5.469 47.125 17.938 1 45.5 126 TYR B O 1
ATOM 4008 N N . ASP B 1 127 ? 3.941 46.281 16.641 1 48 127 ASP B N 1
ATOM 4009 C CA . ASP B 1 127 ? 3.379 47.625 16.422 1 48 127 ASP B CA 1
ATOM 4010 C C . ASP B 1 127 ? 2.781 48.188 17.719 1 48 127 ASP B C 1
ATOM 4012 O O . ASP B 1 127 ? 2.963 49.344 18.031 1 48 127 ASP B O 1
ATOM 4016 N N . GLN B 1 128 ? 2.078 47.344 18.375 1 46.41 128 GLN B N 1
ATOM 4017 C CA . GLN B 1 128 ? 1.496 47.781 19.625 1 46.41 128 GLN B CA 1
ATOM 4018 C C . GLN B 1 128 ? 2.58 48.062 20.656 1 46.41 128 GLN B C 1
ATOM 4020 O O . GLN B 1 128 ? 2.49 49.062 21.406 1 46.41 128 GLN B O 1
ATOM 4025 N N . ALA B 1 129 ? 3.551 47.156 20.688 1 44.91 129 ALA B N 1
ATOM 4026 C CA . ALA B 1 129 ? 4.699 47.438 21.547 1 44.91 129 ALA B CA 1
ATOM 4027 C C . ALA B 1 129 ? 5.414 48.719 21.141 1 44.91 129 ALA B C 1
ATOM 4029 O O . ALA B 1 129 ? 5.855 49.469 21.984 1 44.91 129 ALA B O 1
ATOM 4030 N N . ALA B 1 130 ? 5.445 48.875 19.922 1 44.97 130 ALA B N 1
ATOM 4031 C CA . ALA B 1 130 ? 6.047 50.125 19.422 1 44.97 130 ALA B CA 1
ATOM 4032 C C . ALA B 1 130 ? 5.219 51.312 19.828 1 44.97 130 ALA B C 1
ATOM 4034 O O . ALA B 1 130 ? 5.77 52.375 20.203 1 44.97 130 ALA B O 1
ATOM 4035 N N . ASP B 1 131 ? 3.971 51.188 19.609 1 48.97 131 ASP B N 1
ATOM 4036 C CA . ASP B 1 131 ? 3.131 52.312 19.969 1 48.97 131 ASP B CA 1
ATOM 4037 C C . ASP B 1 131 ? 3.176 52.562 21.469 1 48.97 131 ASP B C 1
ATOM 4039 O O . ASP B 1 131 ? 3.203 53.719 21.906 1 48.97 131 ASP B O 1
ATOM 4043 N N . HIS B 1 132 ? 3.205 51.594 22.203 1 44.12 132 HIS B N 1
ATOM 4044 C CA . HIS B 1 132 ? 3.238 51.781 23.656 1 44.12 132 HIS B CA 1
ATOM 4045 C C . HIS B 1 132 ? 4.629 52.219 24.125 1 44.12 132 HIS B C 1
ATOM 4047 O O . HIS B 1 132 ? 4.773 52.906 25.125 1 44.12 132 HIS B O 1
ATOM 4053 N N . LEU B 1 133 ? 5.699 51.625 23.484 1 45.69 133 LEU B N 1
ATOM 4054 C CA . LEU B 1 133 ? 7.043 51.969 23.938 1 45.69 133 LEU B CA 1
ATOM 4055 C C . LEU B 1 133 ? 7.617 53.125 23.125 1 45.69 133 LEU B C 1
ATOM 4057 O O . LEU B 1 133 ? 8.742 53.562 23.375 1 45.69 133 LEU B O 1
ATOM 4061 N N . SER B 1 134 ? 6.941 53.969 22.516 1 44.69 134 SER B N 1
ATOM 4062 C CA . SER B 1 134 ? 7.375 55.125 21.75 1 44.69 134 SER B CA 1
ATOM 4063 C C . SER B 1 134 ? 8.633 54.812 20.938 1 44.69 134 SER B C 1
ATOM 4065 O O . SER B 1 134 ? 9.508 55.688 20.797 1 44.69 134 SER B O 1
ATOM 4067 N N . ILE B 1 135 ? 9.203 53.719 20.938 1 42.03 135 ILE B N 1
ATOM 4068 C CA . ILE B 1 135 ? 10.375 53.375 20.141 1 42.03 135 ILE B CA 1
ATOM 4069 C C . ILE B 1 135 ? 9.93 52.812 18.781 1 42.03 135 ILE B C 1
ATOM 4071 O O . ILE B 1 135 ? 8.859 52.219 18.672 1 42.03 135 ILE B O 1
ATOM 4075 N N . SER B 1 136 ? 10.453 53.344 17.656 1 40.28 136 SER B N 1
ATOM 4076 C CA . SER B 1 136 ? 10.117 53.031 16.281 1 40.28 136 SER B CA 1
ATOM 4077 C C . SER B 1 136 ? 10.031 51.5 16.078 1 40.28 136 SER B C 1
ATOM 4079 O O . SER B 1 136 ? 10.734 50.75 16.734 1 40.28 136 SER B O 1
ATOM 4081 N N . ALA B 1 137 ? 9 50.969 15.555 1 41.31 137 ALA B N 1
ATOM 4082 C CA . ALA B 1 137 ? 8.695 49.562 15.297 1 41.31 137 ALA B CA 1
ATOM 4083 C C . ALA B 1 137 ? 9.93 48.812 14.781 1 41.31 137 ALA B C 1
ATOM 4085 O O . ALA B 1 137 ? 10.109 47.656 15.07 1 41.31 137 ALA B O 1
ATOM 4086 N N . SER B 1 138 ? 10.812 49.469 14.109 1 44.53 138 SER B N 1
ATOM 4087 C CA . SER B 1 138 ? 12.039 48.906 13.547 1 44.53 138 SER B CA 1
ATOM 4088 C C . SER B 1 138 ? 13.047 48.562 14.648 1 44.53 138 SER B C 1
ATOM 4090 O O . SER B 1 138 ? 13.773 47.594 14.555 1 44.53 138 SER B O 1
ATOM 4092 N N . ASP B 1 139 ? 13.211 49.469 15.586 1 44.56 139 ASP B N 1
ATOM 4093 C CA . ASP B 1 139 ? 14.227 49.344 16.625 1 44.56 139 ASP B CA 1
ATOM 4094 C C . ASP B 1 139 ? 13.859 48.219 17.609 1 44.56 139 ASP B C 1
ATOM 4096 O O . ASP B 1 139 ? 14.734 47.531 18.141 1 44.56 139 ASP B O 1
ATOM 4100 N N . ILE B 1 140 ? 12.68 48.031 17.891 1 41.06 140 ILE B N 1
ATOM 4101 C CA . ILE B 1 140 ? 12.281 46.938 18.75 1 41.06 140 ILE B CA 1
ATOM 4102 C C . ILE B 1 140 ? 12.578 45.594 18.062 1 41.06 140 ILE B C 1
ATOM 4104 O O . ILE B 1 140 ? 13.016 44.656 18.703 1 41.06 140 ILE B O 1
ATOM 4108 N N . ARG B 1 141 ? 12.477 45.562 16.844 1 40.62 141 ARG B N 1
ATOM 4109 C CA . ARG B 1 141 ? 12.883 44.375 16.094 1 40.62 141 ARG B CA 1
ATOM 4110 C C . ARG B 1 141 ? 14.359 44.094 16.328 1 40.62 141 ARG B C 1
ATOM 4112 O O . ARG B 1 141 ? 14.734 42.906 16.5 1 40.62 141 ARG B O 1
ATOM 4119 N N . THR B 1 142 ? 15.234 45.125 16.25 1 42.66 142 THR B N 1
ATOM 4120 C CA . THR B 1 142 ? 16.656 44.906 16.484 1 42.66 142 THR B CA 1
ATOM 4121 C C . THR B 1 142 ? 16.922 44.5 17.938 1 42.66 142 THR B C 1
ATOM 4123 O O . THR B 1 142 ? 17.766 43.656 18.203 1 42.66 142 THR B O 1
ATOM 4126 N N . GLU B 1 143 ? 16.297 45.125 18.906 1 39.56 143 GLU B N 1
ATOM 4127 C CA . GLU B 1 143 ? 16.562 44.781 20.312 1 39.56 143 GLU B CA 1
ATOM 4128 C C . GLU B 1 143 ? 15.922 43.469 20.688 1 39.56 143 GLU B C 1
ATOM 4130 O O . GLU B 1 143 ? 16.5 42.688 21.453 1 39.56 143 GLU B O 1
ATOM 4135 N N . VAL B 1 144 ? 14.781 43.188 20.297 1 38.88 144 VAL B N 1
ATOM 4136 C CA . VAL B 1 144 ? 14.219 41.875 20.5 1 38.88 144 VAL B CA 1
ATOM 4137 C C . VAL B 1 144 ? 15.078 40.844 19.75 1 38.88 144 VAL B C 1
ATOM 4139 O O . VAL B 1 144 ? 15.344 39.75 20.281 1 38.88 144 VAL B O 1
ATOM 4142 N N . ASP B 1 145 ? 15.508 41.156 18.594 1 38.78 145 ASP B N 1
ATOM 4143 C CA . ASP B 1 145 ? 16.531 40.344 17.969 1 38.78 145 ASP B CA 1
ATOM 4144 C C . ASP B 1 145 ? 17.781 40.25 18.844 1 38.78 145 ASP B C 1
ATOM 4146 O O . ASP B 1 145 ? 18.406 39.188 18.953 1 38.78 145 ASP B O 1
ATOM 4150 N N . ARG B 1 146 ? 18.172 41.281 19.453 1 35.84 146 ARG B N 1
ATOM 4151 C CA . ARG B 1 146 ? 19.312 41.281 20.375 1 35.84 146 ARG B CA 1
ATOM 4152 C C . ARG B 1 146 ? 18.969 40.594 21.672 1 35.84 146 ARG B C 1
ATOM 4154 O O . ARG B 1 146 ? 19.766 39.812 22.203 1 35.84 146 ARG B O 1
ATOM 4161 N N . ARG B 1 147 ? 17.969 40.938 22.422 1 32.66 147 ARG B N 1
ATOM 4162 C CA . ARG B 1 147 ? 17.609 40.219 23.641 1 32.66 147 ARG B CA 1
ATOM 4163 C C . ARG B 1 147 ? 17.094 38.812 23.344 1 32.66 147 ARG B C 1
ATOM 4165 O O . ARG B 1 147 ? 17.281 37.875 24.141 1 32.66 147 ARG B O 1
ATOM 4172 N N . LEU B 1 148 ? 16.359 38.594 22.406 1 33.81 148 LEU B N 1
ATOM 4173 C CA . LEU B 1 148 ? 16.203 37.25 21.922 1 33.81 148 LEU B CA 1
ATOM 4174 C C . LEU B 1 148 ? 17.562 36.656 21.531 1 33.81 148 LEU B C 1
ATOM 4176 O O . LEU B 1 148 ? 17.719 35.438 21.469 1 33.81 148 LEU B O 1
ATOM 4180 N N . ALA B 1 149 ? 18.516 37.375 21.219 1 30.31 149 ALA B N 1
ATOM 4181 C CA . ALA B 1 149 ? 19.906 36.938 21.25 1 30.31 149 ALA B CA 1
ATOM 4182 C C . ALA B 1 149 ? 20.344 36.625 22.688 1 30.31 149 ALA B C 1
ATOM 4184 O O . ALA B 1 149 ? 21.156 35.75 22.922 1 30.31 149 ALA B O 1
ATOM 4185 N N . ASN B 1 150 ? 20.312 37.594 23.625 1 27.66 150 ASN B N 1
ATOM 4186 C CA . ASN B 1 150 ? 20.547 37.281 25.031 1 27.66 150 ASN B CA 1
ATOM 4187 C C . ASN B 1 150 ? 19.25 36.844 25.719 1 27.66 150 ASN B C 1
ATOM 4189 O O . ASN B 1 150 ? 18.562 37.688 26.344 1 27.66 150 ASN B O 1
ATOM 4193 N N . PRO B 1 151 ? 18.438 36.188 25.266 1 29.52 151 PRO B N 1
ATOM 4194 C CA . PRO B 1 151 ? 17.094 35.844 25.734 1 29.52 151 PRO B CA 1
ATOM 4195 C C . PRO B 1 151 ? 17.047 35.5 27.219 1 29.52 151 PRO B C 1
ATOM 4197 O O . PRO B 1 151 ? 17.828 34.688 27.688 1 29.52 151 PRO B O 1
ATOM 4200 N N . ALA B 1 152 ? 17.047 36.312 28.078 1 27.39 152 ALA B N 1
ATOM 4201 C CA . ALA B 1 152 ? 16.844 35.812 29.422 1 27.39 152 ALA B CA 1
ATOM 4202 C C . ALA B 1 152 ? 15.953 34.594 29.422 1 27.39 152 ALA B C 1
ATOM 4204 O O . ALA B 1 152 ? 16.156 33.656 30.203 1 27.39 152 ALA B O 1
ATOM 4205 N N . TYR B 1 153 ? 14.664 34.875 29.25 1 23.75 153 TYR B N 1
ATOM 4206 C CA . TYR B 1 153 ? 13.969 33.594 29.25 1 23.75 153 TYR B CA 1
ATOM 4207 C C . TYR B 1 153 ? 14.445 32.719 28.094 1 23.75 153 TYR B C 1
ATOM 4209 O O . TYR B 1 153 ? 14.055 32.906 26.953 1 23.75 153 TYR B O 1
ATOM 4217 N N . LYS B 1 154 ? 15.688 32.562 27.922 1 25.02 154 LYS B N 1
ATOM 4218 C CA . LYS B 1 154 ? 16.344 31.453 27.25 1 25.02 154 LYS B CA 1
ATOM 4219 C C . LYS B 1 154 ? 15.477 30.203 27.297 1 25.02 154 LYS B C 1
ATOM 4221 O O . LYS B 1 154 ? 15.398 29.547 28.344 1 25.02 154 LYS B O 1
ATOM 4226 N N . LEU B 1 155 ? 14.289 30.312 27.062 1 23.7 155 LEU B N 1
ATOM 4227 C CA . LEU B 1 155 ? 13.867 28.938 26.828 1 23.7 155 LEU B CA 1
ATOM 4228 C C . LEU B 1 155 ? 15.039 28.078 26.328 1 23.7 155 LEU B C 1
ATOM 4230 O O . LEU B 1 155 ? 15.523 28.281 25.203 1 23.7 155 LEU B O 1
ATOM 4234 N N . GLU B 1 156 ? 15.984 27.969 26.969 1 22.97 156 GLU B N 1
ATOM 4235 C CA . GLU B 1 156 ? 17.031 26.969 26.812 1 22.97 156 GLU B CA 1
ATOM 4236 C C . GLU B 1 156 ? 16.5 25.703 26.156 1 22.97 156 GLU B C 1
ATOM 4238 O O . GLU B 1 156 ? 15.797 24.906 26.812 1 22.97 156 GLU B O 1
ATOM 4243 N N . LYS B 1 157 ? 15.844 25.812 25.109 1 27.05 157 LYS B N 1
ATOM 4244 C CA . LYS B 1 157 ? 15.977 24.625 24.281 1 27.05 157 LYS B CA 1
ATOM 4245 C C . LYS B 1 157 ? 17.297 23.922 24.531 1 27.05 157 LYS B C 1
ATOM 4247 O O . LYS B 1 157 ? 18.344 24.359 24.062 1 27.05 157 LYS B O 1
ATOM 4252 N N . GLN B 1 158 ? 17.688 23.812 25.719 1 25.36 158 GLN B N 1
ATOM 4253 C CA . GLN B 1 158 ? 18.781 22.859 25.891 1 25.36 158 GLN B CA 1
ATOM 4254 C C . GLN B 1 158 ? 18.781 21.797 24.797 1 25.36 158 GLN B C 1
ATOM 4256 O O . GLN B 1 158 ? 17.891 20.953 24.75 1 25.36 158 GLN B O 1
ATOM 4261 N N . GLN B 1 159 ? 19.062 22.188 23.703 1 28.64 159 GLN B N 1
ATOM 4262 C CA . GLN B 1 159 ? 19.75 21.562 22.578 1 28.64 159 GLN B CA 1
ATOM 4263 C C . GLN B 1 159 ? 20.594 20.375 23.031 1 28.64 159 GLN B C 1
ATOM 4265 O O . GLN B 1 159 ? 21.828 20.484 23.094 1 28.64 159 GLN B O 1
ATOM 4270 N N . ALA B 1 160 ? 20.391 20.062 24.25 1 29.34 160 ALA B N 1
ATOM 4271 C CA . ALA B 1 160 ? 21.438 19.062 24.5 1 29.34 160 ALA B CA 1
ATOM 4272 C C . ALA B 1 160 ? 21.859 18.391 23.188 1 29.34 160 ALA B C 1
ATOM 4274 O O . ALA B 1 160 ? 23.047 18.344 22.875 1 29.34 160 ALA B O 1
ATOM 4275 N N . GLN B 1 161 ? 21.516 17.094 23.047 1 28.95 161 GLN B N 1
ATOM 4276 C CA . GLN B 1 161 ? 22.094 16.422 21.891 1 28.95 161 GLN B CA 1
ATOM 4277 C C . GLN B 1 161 ? 21.688 17.125 20.594 1 28.95 161 GLN B C 1
ATOM 4279 O O . GLN B 1 161 ? 20.625 17.75 20.531 1 28.95 161 GLN B O 1
ATOM 4284 N N . GLU B 1 162 ? 22.469 17.391 19.531 1 30.3 162 GLU B N 1
ATOM 4285 C CA . GLU B 1 162 ? 22.484 17.797 18.125 1 30.3 162 GLU B CA 1
ATOM 4286 C C . GLU B 1 162 ? 21.094 17.672 17.516 1 30.3 162 GLU B C 1
ATOM 4288 O O . GLU B 1 162 ? 20.516 16.594 17.469 1 30.3 162 GLU B O 1
ATOM 4293 N N . GLU B 1 163 ? 20.125 18.438 17.75 1 35.56 163 GLU B N 1
ATOM 4294 C CA . GLU B 1 163 ? 18.781 18.656 17.25 1 35.56 163 GLU B CA 1
ATOM 4295 C C . GLU B 1 163 ? 18.609 18.094 15.852 1 35.56 163 GLU B C 1
ATOM 4297 O O . GLU B 1 163 ? 19.125 18.656 14.883 1 35.56 163 GLU B O 1
ATOM 4302 N N . LYS B 1 164 ? 18.703 17.109 15.555 1 39.69 164 LYS B N 1
ATOM 4303 C CA . LYS B 1 164 ? 18.531 16.469 14.25 1 39.69 164 LYS B CA 1
ATOM 4304 C C . LYS B 1 164 ? 17.297 17.031 13.531 1 39.69 164 LYS B C 1
ATOM 4306 O O . LYS B 1 164 ? 16.172 16.719 13.891 1 39.69 164 LYS B O 1
ATOM 4311 N N . ASP B 1 165 ? 17.031 18.5 13.109 1 42.81 165 ASP B N 1
ATOM 4312 C CA . ASP B 1 165 ? 16.094 19.141 12.195 1 42.81 165 ASP B CA 1
ATOM 4313 C C . ASP B 1 165 ? 15.508 18.125 11.211 1 42.81 165 ASP B C 1
ATOM 4315 O O . ASP B 1 165 ? 16.25 17.484 10.461 1 42.81 165 ASP B O 1
ATOM 4319 N N . PHE B 1 166 ? 14.414 17.672 11.578 1 51.31 166 PHE B N 1
ATOM 4320 C CA . PHE B 1 166 ? 13.734 16.812 10.625 1 51.31 166 PHE B CA 1
ATOM 4321 C C . PHE B 1 166 ? 13.469 17.547 9.32 1 51.31 166 PHE B C 1
ATOM 4323 O O . PHE B 1 166 ? 12.758 18.562 9.305 1 51.31 166 PHE B O 1
ATOM 4330 N N . LYS B 1 167 ? 14.297 17.719 8.375 1 60.94 167 LYS B N 1
ATOM 4331 C CA . LYS B 1 167 ? 14.125 18.172 6.992 1 60.94 167 LYS B CA 1
ATOM 4332 C C . LYS B 1 167 ? 13.234 17.203 6.211 1 60.94 167 LYS B C 1
ATOM 4334 O O . LYS B 1 167 ? 13.492 16 6.176 1 60.94 167 LYS B O 1
ATOM 4339 N N . TYR B 1 168 ? 11.93 17.75 6 1 72.25 168 TYR B N 1
ATOM 4340 C CA . TYR B 1 168 ? 11.023 16.906 5.234 1 72.25 168 TYR B CA 1
ATOM 4341 C C . TYR B 1 168 ? 11 17.312 3.766 1 72.25 168 TYR B C 1
ATOM 4343 O O . TYR B 1 168 ? 10.836 18.5 3.445 1 72.25 168 TYR B O 1
ATOM 4351 N N . ASP B 1 169 ? 11.422 16.484 2.941 1 78.25 169 ASP B N 1
ATOM 4352 C CA . ASP B 1 169 ? 11.336 16.625 1.49 1 78.25 169 ASP B CA 1
ATOM 4353 C C . ASP B 1 169 ? 10.352 15.617 0.904 1 78.25 169 ASP B C 1
ATOM 4355 O O . ASP B 1 169 ? 10.664 14.43 0.792 1 78.25 169 ASP B O 1
ATOM 4359 N N . GLN B 1 170 ? 9.164 16.125 0.565 1 78.56 170 GLN B N 1
ATOM 4360 C CA . GLN B 1 170 ? 8.109 15.25 0.071 1 78.56 170 GLN B CA 1
ATOM 4361 C C . GLN B 1 170 ? 8.555 14.523 -1.193 1 78.56 170 GLN B C 1
ATOM 4363 O O . GLN B 1 170 ? 8.18 13.367 -1.411 1 78.56 170 GLN B O 1
ATOM 4368 N N . GLY B 1 171 ? 9.289 15.219 -2.01 1 83.44 171 GLY B N 1
ATOM 4369 C CA . GLY B 1 171 ? 9.773 14.609 -3.236 1 83.44 171 GLY B CA 1
ATOM 4370 C C . GLY B 1 171 ? 10.648 13.398 -2.992 1 83.44 171 GLY B C 1
ATOM 4371 O O . GLY B 1 171 ? 10.367 12.312 -3.512 1 83.44 171 GLY B O 1
ATOM 4372 N N . LEU B 1 172 ? 11.602 13.594 -2.146 1 91.62 172 LEU B N 1
ATOM 4373 C CA . LEU B 1 172 ? 12.516 12.492 -1.859 1 91.62 172 LEU B CA 1
ATOM 4374 C C . LEU B 1 172 ? 11.844 11.438 -0.989 1 91.62 172 LEU B C 1
ATOM 4376 O O . LEU B 1 172 ? 12.125 10.242 -1.123 1 91.62 172 LEU B O 1
ATOM 4380 N N . GLN B 1 173 ? 10.969 11.883 -0.103 1 88.56 173 GLN B N 1
ATOM 4381 C CA . GLN B 1 173 ? 10.203 10.922 0.688 1 88.56 173 GLN B CA 1
ATOM 4382 C C . GLN B 1 173 ? 9.406 9.977 -0.21 1 88.56 173 GLN B C 1
ATOM 4384 O O . GLN B 1 173 ? 9.422 8.766 -0.012 1 88.56 173 GLN B O 1
ATOM 4389 N N . SER B 1 174 ? 8.719 10.562 -1.122 1 88.75 174 SER B N 1
ATOM 4390 C CA . SER B 1 174 ? 7.898 9.781 -2.043 1 88.75 174 SER B CA 1
ATOM 4391 C C . SER B 1 174 ? 8.766 8.891 -2.934 1 88.75 174 SER B C 1
ATOM 4393 O O . SER B 1 174 ? 8.469 7.711 -3.115 1 88.75 174 SER B O 1
ATOM 4395 N N . LEU B 1 175 ? 9.82 9.461 -3.484 1 93.25 175 LEU B N 1
ATOM 4396 C CA . LEU B 1 175 ? 10.703 8.711 -4.367 1 93.25 175 LEU B CA 1
ATOM 4397 C C . LEU B 1 175 ? 11.312 7.516 -3.641 1 93.25 175 LEU B C 1
ATOM 4399 O O . LEU B 1 175 ? 11.258 6.391 -4.141 1 93.25 175 LEU B O 1
ATOM 4403 N N . PHE B 1 176 ? 11.867 7.766 -2.447 1 96.81 176 PHE B N 1
ATOM 4404 C CA . PHE B 1 176 ? 12.492 6.699 -1.679 1 96.81 176 PHE B CA 1
ATOM 4405 C C . PHE B 1 176 ? 11.469 5.664 -1.246 1 96.81 176 PHE B C 1
ATOM 4407 O O . PHE B 1 176 ? 11.672 4.465 -1.434 1 96.81 176 PHE B O 1
ATOM 4414 N N . GLY B 1 177 ? 10.398 6.109 -0.725 1 94.56 177 GLY B N 1
ATOM 4415 C CA . GLY B 1 177 ? 9.383 5.215 -0.197 1 94.56 177 GLY B CA 1
ATOM 4416 C C . GLY B 1 177 ? 8.797 4.285 -1.247 1 94.56 177 GLY B C 1
ATOM 4417 O O . GLY B 1 177 ? 8.789 3.068 -1.064 1 94.56 177 GLY B O 1
ATOM 4418 N N . PHE B 1 178 ? 8.359 4.84 -2.34 1 92.62 178 PHE B N 1
ATOM 4419 C CA . PHE B 1 178 ? 7.723 4.039 -3.377 1 92.62 178 PHE B CA 1
ATOM 4420 C C . PHE B 1 178 ? 8.742 3.15 -4.078 1 92.62 178 PHE B C 1
ATOM 4422 O O . PHE B 1 178 ? 8.43 2.021 -4.465 1 92.62 178 PHE B O 1
ATOM 4429 N N . SER B 1 179 ? 9.93 3.674 -4.281 1 96.31 179 SER B N 1
ATOM 4430 C CA . SER B 1 179 ? 10.961 2.863 -4.922 1 96.31 179 SER B CA 1
ATOM 4431 C C . SER B 1 179 ? 11.305 1.64 -4.078 1 96.31 179 SER B C 1
ATOM 4433 O O . SER B 1 179 ? 11.375 0.524 -4.594 1 96.31 179 SER B O 1
ATOM 4435 N N . LEU B 1 180 ? 11.5 1.914 -2.793 1 97.44 180 LEU B N 1
ATOM 4436 C CA . LEU B 1 180 ? 11.852 0.805 -1.911 1 97.44 180 LEU B CA 1
ATOM 4437 C C . LEU B 1 180 ? 10.703 -0.193 -1.815 1 97.44 180 LEU B C 1
ATOM 4439 O O . LEU B 1 180 ? 10.922 -1.405 -1.799 1 97.44 180 LEU B O 1
ATOM 4443 N N . TYR B 1 181 ? 9.492 0.283 -1.768 1 95.88 181 TYR B N 1
ATOM 4444 C CA . TYR B 1 181 ? 8.32 -0.572 -1.668 1 95.88 181 TYR B CA 1
ATOM 4445 C C . TYR B 1 181 ? 8.195 -1.477 -2.889 1 95.88 181 TYR B C 1
ATOM 4447 O O . TYR B 1 181 ? 8.086 -2.697 -2.756 1 95.88 181 TYR B O 1
ATOM 4455 N N . PHE B 1 182 ? 8.195 -0.905 -4.051 1 93.5 182 PHE B N 1
ATOM 4456 C CA . PHE B 1 182 ? 7.992 -1.689 -5.262 1 93.5 182 PHE B CA 1
ATOM 4457 C C . PHE B 1 182 ? 9.195 -2.588 -5.531 1 93.5 182 PHE B C 1
ATOM 4459 O O . PHE B 1 182 ? 9.062 -3.633 -6.168 1 93.5 182 PHE B O 1
ATOM 4466 N N . ALA B 1 183 ? 10.352 -2.176 -5.027 1 94.44 183 ALA B N 1
ATOM 4467 C CA . ALA B 1 183 ? 11.508 -3.055 -5.133 1 94.44 183 ALA B CA 1
ATOM 4468 C C . ALA B 1 183 ? 11.297 -4.344 -4.348 1 94.44 183 ALA B C 1
ATOM 4470 O O . ALA B 1 183 ? 11.758 -5.41 -4.754 1 94.44 183 ALA B O 1
ATOM 4471 N N . ILE B 1 184 ? 10.633 -4.254 -3.146 1 95.75 184 ILE B N 1
ATOM 4472 C CA . ILE B 1 184 ? 10.32 -5.465 -2.395 1 95.75 184 ILE B CA 1
ATOM 4473 C C . ILE B 1 184 ? 9.516 -6.426 -3.27 1 95.75 184 ILE B C 1
ATOM 4475 O O . ILE B 1 184 ? 9.812 -7.621 -3.328 1 95.75 184 ILE B O 1
ATOM 4479 N N . MET B 1 185 ? 8.555 -5.871 -3.955 1 93.06 185 MET B N 1
ATOM 4480 C CA . MET B 1 185 ? 7.695 -6.691 -4.805 1 93.06 185 MET B CA 1
ATOM 4481 C C . MET B 1 185 ? 8.492 -7.305 -5.953 1 93.06 185 MET B C 1
ATOM 4483 O O . MET B 1 185 ? 8.453 -8.516 -6.16 1 93.06 185 MET B O 1
ATOM 4487 N N . THR B 1 186 ? 9.242 -6.496 -6.617 1 91.12 186 THR B N 1
ATOM 4488 C CA . THR B 1 186 ? 10.016 -6.957 -7.762 1 91.12 186 THR B CA 1
ATOM 4489 C C . THR B 1 186 ? 10.961 -8.086 -7.352 1 91.12 186 THR B C 1
ATOM 4491 O O . THR B 1 186 ? 10.977 -9.148 -7.973 1 91.12 186 THR B O 1
ATOM 4494 N N . ILE B 1 187 ? 11.672 -7.879 -6.344 1 93.69 187 ILE B N 1
ATOM 4495 C CA . ILE B 1 187 ? 12.68 -8.828 -5.883 1 93.69 187 ILE B CA 1
ATOM 4496 C C . ILE B 1 187 ? 11.992 -10.109 -5.395 1 93.69 187 ILE B C 1
ATOM 4498 O O . ILE B 1 187 ? 12.383 -11.211 -5.77 1 93.69 187 ILE B O 1
ATOM 4502 N N . SER B 1 188 ? 10.961 -9.969 -4.598 1 92.69 188 SER B N 1
ATOM 4503 C CA . SER B 1 188 ? 10.289 -11.125 -4.012 1 92.69 188 SER B CA 1
ATOM 4504 C C . SER B 1 188 ? 9.602 -11.969 -5.078 1 92.69 188 SER B C 1
ATOM 4506 O O . SER B 1 188 ? 9.555 -13.195 -4.973 1 92.69 188 SER B O 1
ATOM 4508 N N . PHE B 1 189 ? 9.086 -11.367 -6.109 1 89.38 189 PHE B N 1
ATOM 4509 C CA . PHE B 1 189 ? 8.445 -12.125 -7.18 1 89.38 189 PHE B CA 1
ATOM 4510 C C . PHE B 1 189 ? 9.484 -12.883 -7.996 1 89.38 189 PHE B C 1
ATOM 4512 O O . PHE B 1 189 ? 9.203 -13.961 -8.523 1 89.38 189 PHE B O 1
ATOM 4519 N N . THR B 1 190 ? 10.695 -12.297 -8.109 1 85.94 190 THR B N 1
ATOM 4520 C CA . THR B 1 190 ? 11.758 -13.055 -8.766 1 85.94 190 THR B CA 1
ATOM 4521 C C . THR B 1 190 ? 12.109 -14.305 -7.961 1 85.94 190 THR B C 1
ATOM 4523 O O . THR B 1 190 ? 12.367 -15.359 -8.531 1 85.94 190 THR B O 1
ATOM 4526 N N . VAL B 1 191 ? 12.109 -14.141 -6.691 1 85 191 VAL B N 1
ATOM 4527 C CA . VAL B 1 191 ? 12.383 -15.289 -5.828 1 85 191 VAL B CA 1
ATOM 4528 C C . VAL B 1 191 ? 11.266 -16.312 -5.965 1 85 191 VAL B C 1
ATOM 4530 O O . VAL B 1 191 ? 11.516 -17.516 -5.957 1 85 191 VAL B O 1
ATOM 4533 N N . SER B 1 192 ? 10.023 -15.859 -6.105 1 86.88 192 SER B N 1
ATOM 4534 C CA . SER B 1 192 ? 8.883 -16.75 -6.285 1 86.88 192 SER B CA 1
ATOM 4535 C C . SER B 1 192 ? 9.008 -17.562 -7.574 1 86.88 192 SER B C 1
ATOM 4537 O O . SER B 1 192 ? 8.586 -18.719 -7.629 1 86.88 192 SER B O 1
ATOM 4539 N N . MET B 1 193 ? 9.531 -16.969 -8.555 1 80.25 193 MET B N 1
ATOM 4540 C CA . MET B 1 193 ? 9.758 -17.672 -9.82 1 80.25 193 MET B CA 1
ATOM 4541 C C . MET B 1 193 ? 10.711 -18.844 -9.633 1 80.25 193 MET B C 1
ATOM 4543 O O . MET B 1 193 ? 10.539 -19.891 -10.25 1 80.25 193 MET B O 1
ATOM 4547 N N . ILE B 1 194 ? 11.602 -18.656 -8.789 1 76.62 194 ILE B N 1
ATOM 4548 C CA . ILE B 1 194 ? 12.562 -19.703 -8.5 1 76.62 194 ILE B CA 1
ATOM 4549 C C . ILE B 1 194 ? 11.859 -20.875 -7.812 1 76.62 194 ILE B C 1
ATOM 4551 O O . ILE B 1 194 ? 12.125 -22.031 -8.125 1 76.62 194 ILE B O 1
ATOM 4555 N N . VAL B 1 195 ? 11.039 -20.547 -6.938 1 80.19 195 VAL B N 1
ATOM 4556 C CA . VAL B 1 195 ? 10.281 -21.562 -6.215 1 80.19 195 VAL B CA 1
ATOM 4557 C C . VAL B 1 195 ? 9.398 -22.344 -7.191 1 80.19 195 VAL B C 1
ATOM 4559 O O . VAL B 1 195 ? 9.258 -23.562 -7.07 1 80.19 195 VAL B O 1
ATOM 4562 N N . GLN B 1 196 ? 8.93 -21.656 -8.086 1 81.38 196 GLN B N 1
ATOM 4563 C CA . GLN B 1 196 ? 8.094 -22.297 -9.094 1 81.38 196 GLN B CA 1
ATOM 4564 C C . GLN B 1 196 ? 8.906 -23.266 -9.945 1 81.38 196 GLN B C 1
ATOM 4566 O O . GLN B 1 196 ? 8.43 -24.344 -10.289 1 81.38 196 GLN B O 1
ATOM 4571 N N . GLU B 1 197 ? 10.062 -22.828 -10.32 1 76.5 197 GLU B N 1
ATOM 4572 C CA . GLU B 1 197 ? 10.93 -23.688 -11.117 1 76.5 197 GLU B CA 1
ATOM 4573 C C . GLU B 1 197 ? 11.312 -24.953 -10.359 1 76.5 197 GLU B C 1
ATOM 4575 O O . GLU B 1 197 ? 11.406 -26.031 -10.945 1 76.5 197 GLU B O 1
ATOM 4580 N N . LYS B 1 198 ? 11.422 -24.766 -9.164 1 75.5 198 LYS B N 1
ATOM 4581 C CA . LYS B 1 198 ? 11.719 -25.938 -8.328 1 75.5 198 LYS B CA 1
ATOM 4582 C C . LYS B 1 198 ? 10.531 -26.891 -8.281 1 75.5 198 LYS B C 1
ATOM 4584 O O . LYS B 1 198 ? 10.703 -28.109 -8.359 1 75.5 198 LYS B O 1
ATOM 4589 N N . GLN B 1 199 ? 9.43 -26.344 -8.281 1 77.62 199 GLN B N 1
ATOM 4590 C CA . GLN B 1 199 ? 8.211 -27.141 -8.203 1 77.62 199 GLN B CA 1
ATOM 4591 C C . GLN B 1 199 ? 7.93 -27.844 -9.523 1 77.62 199 GLN B C 1
ATOM 4593 O O . GLN B 1 199 ? 7.387 -28.953 -9.539 1 77.62 199 GLN B O 1
ATOM 4598 N N . ASN B 1 200 ? 8.305 -27.172 -10.547 1 76.25 200 ASN B N 1
ATOM 4599 C CA . ASN B 1 200 ? 8.055 -27.75 -11.859 1 76.25 200 ASN B CA 1
ATOM 4600 C C . ASN B 1 200 ? 9.141 -28.75 -12.25 1 76.25 200 ASN B C 1
ATOM 4602 O O . ASN B 1 200 ? 9.117 -29.312 -13.344 1 76.25 200 ASN B O 1
ATOM 4606 N N . GLY B 1 201 ? 10.008 -29 -11.398 1 70.5 201 GLY B N 1
ATOM 4607 C CA . GLY B 1 201 ? 11.031 -30.016 -11.617 1 70.5 201 GLY B CA 1
ATOM 4608 C C . GLY B 1 201 ? 12.188 -29.531 -12.469 1 70.5 201 GLY B C 1
ATOM 4609 O O . GLY B 1 201 ? 12.992 -30.344 -12.938 1 70.5 201 GLY B O 1
ATOM 4610 N N . LEU B 1 202 ? 12.102 -28.375 -12.805 1 66.06 202 LEU B N 1
ATOM 4611 C CA . LEU B 1 202 ? 13.211 -27.844 -13.586 1 66.06 202 LEU B CA 1
ATOM 4612 C C . LEU B 1 202 ? 14.516 -27.906 -12.797 1 66.06 202 LEU B C 1
ATOM 4614 O O . LEU B 1 202 ? 15.602 -28 -13.375 1 66.06 202 LEU B O 1
ATOM 4618 N N . TRP B 1 203 ? 14.195 -27.938 -11.523 1 63.25 203 TRP B N 1
ATOM 4619 C CA . TRP B 1 203 ? 15.344 -28 -10.617 1 63.25 203 TRP B CA 1
ATOM 4620 C C . TRP B 1 203 ? 16.062 -29.344 -10.734 1 63.25 203 TRP B C 1
ATOM 4622 O O . TRP B 1 203 ? 17.281 -29.406 -10.602 1 63.25 203 TRP B O 1
ATOM 4632 N N . ASP B 1 204 ? 15.32 -30.234 -11.086 1 65.88 204 ASP B N 1
ATOM 4633 C CA . ASP B 1 204 ? 15.898 -31.562 -11.234 1 65.88 204 ASP B CA 1
ATOM 4634 C C . ASP B 1 204 ? 16.812 -31.625 -12.461 1 65.88 204 ASP B C 1
ATOM 4636 O O . ASP B 1 204 ? 17.828 -32.344 -12.453 1 65.88 204 ASP B O 1
ATOM 4640 N N . ARG B 1 205 ? 16.406 -30.906 -13.375 1 65.19 205 ARG B N 1
ATOM 4641 C CA . ARG B 1 205 ? 17.219 -30.875 -14.586 1 65.19 205 ARG B CA 1
ATOM 4642 C C . ARG B 1 205 ? 18.531 -30.125 -14.359 1 65.19 205 ARG B C 1
ATOM 4644 O O . ARG B 1 205 ? 19.578 -30.5 -14.883 1 65.19 205 ARG B O 1
ATOM 4651 N N . VAL B 1 206 ? 18.453 -29.109 -13.562 1 64 206 VAL B N 1
ATOM 4652 C CA . VAL B 1 206 ? 19.609 -28.266 -13.289 1 64 206 VAL B CA 1
ATOM 4653 C C . VAL B 1 206 ? 20.578 -29.016 -12.359 1 64 206 VAL B C 1
ATOM 4655 O O . VAL B 1 206 ? 21.797 -28.875 -12.477 1 64 206 VAL B O 1
ATOM 4658 N N . MET B 1 207 ? 19.891 -29.797 -11.562 1 59.66 207 MET B N 1
ATOM 4659 C CA . MET B 1 207 ? 20.703 -30.578 -10.633 1 59.66 207 MET B CA 1
ATOM 4660 C C . MET B 1 207 ? 21.516 -31.641 -11.375 1 59.66 207 MET B C 1
ATOM 4662 O O . MET B 1 207 ? 22.516 -32.156 -10.859 1 59.66 207 MET B O 1
ATOM 4666 N N . LEU B 1 208 ? 21.062 -31.891 -12.547 1 59.88 208 LEU B N 1
ATOM 4667 C CA . LEU B 1 208 ? 21.844 -32.812 -13.352 1 59.88 208 LEU B CA 1
ATOM 4668 C C . LEU B 1 208 ? 23.047 -32.125 -13.992 1 59.88 208 LEU B C 1
ATOM 4670 O O . LEU B 1 208 ? 23.953 -32.812 -14.484 1 59.88 208 LEU B O 1
ATOM 4674 N N . SER B 1 209 ? 23.016 -30.859 -13.898 1 60.94 209 SER B N 1
ATOM 4675 C CA . SER B 1 209 ? 24.156 -30.125 -14.391 1 60.94 209 SER B CA 1
ATOM 4676 C C . SER B 1 209 ? 25.297 -30.125 -13.375 1 60.94 209 SER B C 1
ATOM 4678 O O . SER B 1 209 ? 25.078 -30.328 -12.18 1 60.94 209 SER B O 1
ATOM 4680 N N . PRO B 1 210 ? 26.484 -30.109 -13.742 1 67.81 210 PRO B N 1
ATOM 4681 C CA . PRO B 1 210 ? 27.625 -30.203 -12.828 1 67.81 210 PRO B CA 1
ATOM 4682 C C . PRO B 1 210 ? 27.703 -29.016 -11.875 1 67.81 210 PRO B C 1
ATOM 4684 O O . PRO B 1 210 ? 28.734 -28.812 -11.219 1 67.81 210 PRO B O 1
ATOM 4687 N N . LEU B 1 211 ? 26.625 -28.406 -11.695 1 67.56 211 LEU B N 1
ATOM 4688 C CA . LEU B 1 211 ? 26.672 -27.25 -10.812 1 67.56 211 LEU B CA 1
ATOM 4689 C C . LEU B 1 211 ? 26.203 -27.625 -9.406 1 67.56 211 LEU B C 1
ATOM 4691 O O . LEU B 1 211 ? 25.328 -28.484 -9.242 1 67.56 211 LEU B O 1
ATOM 4695 N N . ARG B 1 212 ? 27.047 -27.188 -8.5 1 68.06 212 ARG B N 1
ATOM 4696 C CA . ARG B 1 212 ? 26.703 -27.406 -7.098 1 68.06 212 ARG B CA 1
ATOM 4697 C C . ARG B 1 212 ? 25.438 -26.641 -6.727 1 68.06 212 ARG B C 1
ATOM 4699 O O . ARG B 1 212 ? 25.188 -25.547 -7.258 1 68.06 212 ARG B O 1
ATOM 4706 N N . LYS B 1 213 ? 24.578 -27.219 -5.949 1 70.31 213 LYS B N 1
ATOM 4707 C CA . LYS B 1 213 ? 23.375 -26.594 -5.434 1 70.31 213 LYS B CA 1
ATOM 4708 C C . LYS B 1 213 ? 23.641 -25.172 -4.969 1 70.31 213 LYS B C 1
ATOM 4710 O O . LYS B 1 213 ? 22.844 -24.266 -5.227 1 70.31 213 LYS B O 1
ATOM 4715 N N . THR B 1 214 ? 24.719 -25 -4.379 1 74.88 214 THR B N 1
ATOM 4716 C CA . THR B 1 214 ? 25.109 -23.688 -3.852 1 74.88 214 THR B CA 1
ATOM 4717 C C . THR B 1 214 ? 25.312 -22.688 -4.984 1 74.88 214 THR B C 1
ATOM 4719 O O . THR B 1 214 ? 24.984 -21.516 -4.852 1 74.88 214 THR B O 1
ATOM 4722 N N . GLN B 1 215 ? 25.781 -23.109 -6.051 1 77.69 215 GLN B N 1
ATOM 4723 C CA . GLN B 1 215 ? 26.031 -22.234 -7.195 1 77.69 215 GLN B CA 1
ATOM 4724 C C . GLN B 1 215 ? 24.719 -21.797 -7.848 1 77.69 215 GLN B C 1
ATOM 4726 O O . GLN B 1 215 ? 24.594 -20.672 -8.305 1 77.69 215 GLN B O 1
ATOM 4731 N N . ILE B 1 216 ? 23.875 -22.672 -7.801 1 73.81 216 ILE B N 1
ATOM 4732 C CA . ILE B 1 216 ? 22.562 -22.391 -8.391 1 73.81 216 ILE B CA 1
ATOM 4733 C C . ILE B 1 216 ? 21.844 -21.344 -7.535 1 73.81 216 ILE B C 1
ATOM 4735 O O . ILE B 1 216 ? 21.328 -20.359 -8.055 1 73.81 216 ILE B O 1
ATOM 4739 N N . TYR B 1 217 ? 21.875 -21.578 -6.246 1 75.69 217 TYR B N 1
ATOM 4740 C CA . TYR B 1 217 ? 21.203 -20.656 -5.34 1 75.69 217 TYR B CA 1
ATOM 4741 C C . TYR B 1 217 ? 21.859 -19.281 -5.395 1 75.69 217 TYR B C 1
ATOM 4743 O O . TYR B 1 217 ? 21.156 -18.266 -5.438 1 75.69 217 TYR B O 1
ATOM 4751 N N . LEU B 1 218 ? 23.094 -19.266 -5.434 1 82.38 218 LEU B N 1
ATOM 4752 C CA . LEU B 1 218 ? 23.828 -18 -5.469 1 82.38 218 LEU B CA 1
ATOM 4753 C C . LEU B 1 218 ? 23.578 -17.266 -6.781 1 82.38 218 LEU B C 1
ATOM 4755 O O . LEU B 1 218 ? 23.562 -16.031 -6.812 1 82.38 218 LEU B O 1
ATOM 4759 N N . GLY B 1 219 ? 23.531 -18.047 -7.785 1 80.38 219 GLY B N 1
ATOM 4760 C CA . GLY B 1 219 ? 23.203 -17.438 -9.07 1 80.38 219 GLY B CA 1
ATOM 4761 C C . GLY B 1 219 ? 21.844 -16.75 -9.078 1 80.38 219 GLY B C 1
ATOM 4762 O O . GLY B 1 219 ? 21.719 -15.625 -9.555 1 80.38 219 GLY B O 1
ATOM 4763 N N . HIS B 1 220 ? 20.953 -17.422 -8.438 1 79.75 220 HIS B N 1
ATOM 4764 C CA . HIS B 1 220 ? 19.594 -16.859 -8.375 1 79.75 220 HIS B CA 1
ATOM 4765 C C . HIS B 1 220 ? 19.547 -15.633 -7.48 1 79.75 220 HIS B C 1
ATOM 4767 O O . HIS B 1 220 ? 18.906 -14.633 -7.824 1 79.75 220 HIS B O 1
ATOM 4773 N N . LEU B 1 221 ? 20.156 -15.773 -6.453 1 87.19 221 LEU B N 1
ATOM 4774 C CA . LEU B 1 221 ? 20.172 -14.664 -5.504 1 87.19 221 LEU B CA 1
ATOM 4775 C C . LEU B 1 221 ? 20.891 -13.453 -6.094 1 87.19 221 LEU B C 1
ATOM 4777 O O . LEU B 1 221 ? 20.484 -12.312 -5.875 1 87.19 221 LEU B O 1
ATOM 4781 N N . SER B 1 222 ? 21.922 -13.734 -6.828 1 90.81 222 SER B N 1
ATOM 4782 C CA . SER B 1 222 ? 22.656 -12.664 -7.496 1 90.81 222 SER B CA 1
ATOM 4783 C C . SER B 1 222 ? 21.781 -11.992 -8.562 1 90.81 222 SER B C 1
ATOM 4785 O O . SER B 1 222 ? 21.844 -10.773 -8.734 1 90.81 222 SER B O 1
ATOM 4787 N N . TYR B 1 223 ? 21.078 -12.797 -9.227 1 88.94 223 TYR B N 1
ATOM 4788 C CA . TYR B 1 223 ? 20.172 -12.258 -10.234 1 88.94 223 TYR B CA 1
ATOM 4789 C C . TYR B 1 223 ? 19.141 -11.336 -9.602 1 88.94 223 TYR B C 1
ATOM 4791 O O . TYR B 1 223 ? 18.906 -10.219 -10.078 1 88.94 223 TYR B O 1
ATOM 4799 N N . SER B 1 224 ? 18.516 -11.828 -8.516 1 90.94 224 SER B N 1
ATOM 4800 C CA . SER B 1 224 ? 17.516 -11.031 -7.82 1 90.94 224 SER B CA 1
ATOM 4801 C C . SER B 1 224 ? 18.109 -9.734 -7.289 1 90.94 224 SER B C 1
ATOM 4803 O O . SER B 1 224 ? 17.469 -8.68 -7.352 1 90.94 224 SER B O 1
ATOM 4805 N N . PHE B 1 225 ? 19.328 -9.836 -6.832 1 94.88 225 PHE B N 1
ATOM 4806 C CA . PHE B 1 225 ? 20.016 -8.664 -6.309 1 94.88 225 PHE B CA 1
ATOM 4807 C C . PHE B 1 225 ? 20.281 -7.652 -7.418 1 94.88 225 PHE B C 1
ATOM 4809 O O . PHE B 1 225 ? 20 -6.465 -7.262 1 94.88 225 PHE B O 1
ATOM 4816 N N . LEU B 1 226 ? 20.797 -8.117 -8.516 1 94.25 226 LEU B N 1
ATOM 4817 C CA . LEU B 1 226 ? 21.172 -7.238 -9.625 1 94.25 226 LEU B CA 1
ATOM 4818 C C . LEU B 1 226 ? 19.922 -6.594 -10.234 1 94.25 226 LEU B C 1
ATOM 4820 O O . LEU B 1 226 ? 19.953 -5.422 -10.617 1 94.25 226 LEU B O 1
ATOM 4824 N N . LEU B 1 227 ? 18.906 -7.312 -10.281 1 91.81 227 LEU B N 1
ATOM 4825 C CA . LEU B 1 227 ? 17.656 -6.781 -10.828 1 91.81 227 LEU B CA 1
ATOM 4826 C C . LEU B 1 227 ? 17.094 -5.699 -9.914 1 91.81 227 LEU B C 1
ATOM 4828 O O . LEU B 1 227 ? 16.703 -4.625 -10.391 1 91.81 227 LEU B O 1
ATOM 4832 N N . GLY B 1 228 ? 16.953 -6.051 -8.617 1 94.31 228 GLY B N 1
ATOM 4833 C CA . GLY B 1 228 ? 16.453 -5.082 -7.66 1 94.31 228 GLY B CA 1
ATOM 4834 C C . GLY B 1 228 ? 17.297 -3.826 -7.574 1 94.31 228 GLY B C 1
ATOM 4835 O O . GLY B 1 228 ? 16.781 -2.711 -7.621 1 94.31 228 GLY B O 1
ATOM 4836 N N . TYR B 1 229 ? 18.594 -4.074 -7.496 1 97.19 229 TYR B N 1
ATOM 4837 C CA . TYR B 1 229 ? 19.531 -2.949 -7.418 1 97.19 229 TYR B CA 1
ATOM 4838 C C . TYR B 1 229 ? 19.469 -2.111 -8.688 1 97.19 229 TYR B C 1
ATOM 4840 O O . TYR B 1 229 ? 19.453 -0.879 -8.633 1 97.19 229 TYR B O 1
ATOM 4848 N N . GLY B 1 230 ? 19.531 -2.795 -9.789 1 95.62 230 GLY B N 1
ATOM 4849 C CA . GLY B 1 230 ? 19.469 -2.104 -11.07 1 95.62 230 GLY B CA 1
ATOM 4850 C C . GLY B 1 230 ? 18.203 -1.269 -11.227 1 95.62 230 GLY B C 1
ATOM 4851 O O . GLY B 1 230 ? 18.266 -0.137 -11.711 1 95.62 230 GLY B O 1
ATOM 4852 N N . GLN B 1 231 ? 17.109 -1.83 -10.789 1 93.88 231 GLN B N 1
ATOM 4853 C CA . GLN B 1 231 ? 15.836 -1.11 -10.859 1 93.88 231 GLN B CA 1
ATOM 4854 C C . GLN B 1 231 ? 15.875 0.163 -10.023 1 93.88 231 GLN B C 1
ATOM 4856 O O . GLN B 1 231 ? 15.445 1.225 -10.469 1 93.88 231 GLN B O 1
ATOM 4861 N N . LEU B 1 232 ? 16.359 0.069 -8.812 1 97.5 232 LEU B N 1
ATOM 4862 C CA . LEU B 1 232 ? 16.422 1.213 -7.91 1 97.5 232 LEU B CA 1
ATOM 4863 C C . LEU B 1 232 ? 17.406 2.262 -8.422 1 97.5 232 LEU B C 1
ATOM 4865 O O . LEU B 1 232 ? 17.109 3.457 -8.406 1 97.5 232 LEU B O 1
ATOM 4869 N N . ALA B 1 233 ? 18.531 1.781 -8.891 1 97.56 233 ALA B N 1
ATOM 4870 C CA . ALA B 1 233 ? 19.547 2.688 -9.414 1 97.56 233 ALA B CA 1
ATOM 4871 C C . ALA B 1 233 ? 19.047 3.441 -10.641 1 97.56 233 ALA B C 1
ATOM 4873 O O . ALA B 1 233 ? 19.297 4.637 -10.789 1 97.56 233 ALA B O 1
ATOM 4874 N N . LEU B 1 234 ? 18.375 2.746 -11.469 1 96.25 234 LEU B N 1
ATOM 4875 C CA . LEU B 1 234 ? 17.812 3.367 -12.664 1 96.25 234 LEU B CA 1
ATOM 4876 C C . LEU B 1 234 ? 16.766 4.406 -12.297 1 96.25 234 LEU B C 1
ATOM 4878 O O . LEU B 1 234 ? 16.719 5.484 -12.891 1 96.25 234 LEU B O 1
ATOM 4882 N N . LEU B 1 235 ? 15.969 4.062 -11.352 1 96.19 235 LEU B N 1
ATOM 4883 C CA . LEU B 1 235 ? 14.922 4.98 -10.922 1 96.19 235 LEU B CA 1
ATOM 4884 C C . LEU B 1 235 ? 15.523 6.246 -10.32 1 96.19 235 LEU B C 1
ATOM 4886 O O . LEU B 1 235 ? 15.094 7.355 -10.641 1 96.19 235 LEU B O 1
ATOM 4890 N N . PHE B 1 236 ? 16.453 6.047 -9.422 1 97.19 236 PHE B N 1
ATOM 4891 C CA . PHE B 1 236 ? 17.109 7.195 -8.797 1 97.19 236 PHE B CA 1
ATOM 4892 C C . PHE B 1 236 ? 17.812 8.055 -9.836 1 97.19 236 PHE B C 1
ATOM 4894 O O . PHE B 1 236 ? 17.766 9.281 -9.781 1 97.19 236 PHE B O 1
ATOM 4901 N N . SER B 1 237 ? 18.453 7.43 -10.805 1 96.44 237 SER B N 1
ATOM 4902 C CA . SER B 1 237 ? 19.141 8.148 -11.875 1 96.44 237 SER B CA 1
ATOM 4903 C C . SER B 1 237 ? 18.141 8.914 -12.742 1 96.44 237 SER B C 1
ATOM 4905 O O . SER B 1 237 ? 18.422 10.047 -13.156 1 96.44 237 SER B O 1
ATOM 4907 N N . PHE B 1 238 ? 17.062 8.281 -13.023 1 95 238 PHE B N 1
ATOM 4908 C CA . PHE B 1 238 ? 16.031 8.922 -13.82 1 95 238 PHE B CA 1
ATOM 4909 C C . PHE B 1 238 ? 15.531 10.195 -13.148 1 95 238 PHE B C 1
ATOM 4911 O O . PHE B 1 238 ? 15.414 11.242 -13.781 1 95 238 PHE B O 1
ATOM 4918 N N . PHE B 1 239 ? 15.305 10.156 -11.883 1 94.38 239 PHE B N 1
ATOM 4919 C CA . PHE B 1 239 ? 14.766 11.297 -11.156 1 94.38 239 PHE B CA 1
ATOM 4920 C C . PHE B 1 239 ? 15.836 12.359 -10.938 1 94.38 239 PHE B C 1
ATOM 4922 O O . PHE B 1 239 ? 15.555 13.555 -10.969 1 94.38 239 PHE B O 1
ATOM 4929 N N . HIS B 1 240 ? 17.047 11.945 -10.766 1 93.56 240 HIS B N 1
ATOM 4930 C CA . HIS B 1 240 ? 18.141 12.883 -10.523 1 93.56 240 HIS B CA 1
ATOM 4931 C C . HIS B 1 240 ? 18.531 13.602 -11.812 1 93.56 240 HIS B C 1
ATOM 4933 O O . HIS B 1 240 ? 18.625 14.828 -11.836 1 93.56 240 HIS B O 1
ATOM 4939 N N . TYR B 1 241 ? 18.688 12.875 -12.883 1 93.38 241 TYR B N 1
ATOM 4940 C CA . TYR B 1 241 ? 19.266 13.438 -14.094 1 93.38 241 TYR B CA 1
ATOM 4941 C C . TYR B 1 241 ? 18.172 13.945 -15.039 1 93.38 241 TYR B C 1
ATOM 4943 O O . TYR B 1 241 ? 18.359 14.945 -15.734 1 93.38 241 TYR B O 1
ATOM 4951 N N . LEU B 1 242 ? 17.078 13.297 -15.094 1 90.94 242 LEU B N 1
ATOM 4952 C CA . LEU B 1 242 ? 16.047 13.656 -16.062 1 90.94 242 LEU B CA 1
ATOM 4953 C C . LEU B 1 242 ? 15.023 14.602 -15.453 1 90.94 242 LEU B C 1
ATOM 4955 O O . LEU B 1 242 ? 14.594 15.562 -16.109 1 90.94 242 LEU B O 1
ATOM 4959 N N . LEU B 1 243 ? 14.648 14.383 -14.227 1 88.25 243 LEU B N 1
ATOM 4960 C CA . LEU B 1 243 ? 13.609 15.195 -13.617 1 88.25 243 LEU B CA 1
ATOM 4961 C C . LEU B 1 243 ? 14.211 16.281 -12.727 1 88.25 243 LEU B C 1
ATOM 4963 O O . LEU B 1 243 ? 13.5 17.172 -12.266 1 88.25 243 LEU B O 1
ATOM 4967 N N . GLY B 1 244 ? 15.445 16.156 -12.414 1 87.19 244 GLY B N 1
ATOM 4968 C CA . GLY B 1 244 ? 16.156 17.219 -11.703 1 87.19 244 GLY B CA 1
ATOM 4969 C C . GLY B 1 244 ? 15.898 17.203 -10.211 1 87.19 244 GLY B C 1
ATOM 4970 O O . GLY B 1 244 ? 15.906 18.25 -9.562 1 87.19 244 GLY B O 1
ATOM 4971 N N . VAL B 1 245 ? 15.602 16.109 -9.656 1 88.62 245 VAL B N 1
ATOM 4972 C CA . VAL B 1 245 ? 15.375 16 -8.219 1 88.62 245 VAL B CA 1
ATOM 4973 C C . VAL B 1 245 ? 16.703 16.188 -7.48 1 88.62 245 VAL B C 1
ATOM 4975 O O . VAL B 1 245 ? 17.719 15.586 -7.844 1 88.62 245 VAL B O 1
ATOM 4978 N N . ASN B 1 246 ? 16.672 17.016 -6.48 1 88.44 246 ASN B N 1
ATOM 4979 C CA . ASN B 1 246 ? 17.875 17.328 -5.707 1 88.44 246 ASN B CA 1
ATOM 4980 C C . ASN B 1 246 ? 18.109 16.312 -4.602 1 88.44 246 ASN B C 1
ATOM 4982 O O . ASN B 1 246 ? 17.281 16.141 -3.707 1 88.44 246 ASN B O 1
ATOM 4986 N N . PHE B 1 247 ? 19.219 15.641 -4.688 1 94.5 247 PHE B N 1
ATOM 4987 C CA . PHE B 1 247 ? 19.578 14.648 -3.68 1 94.5 247 PHE B CA 1
ATOM 4988 C C . PHE B 1 247 ? 20.5 15.258 -2.629 1 94.5 247 PHE B C 1
ATOM 4990 O O . PHE B 1 247 ? 21.188 14.539 -1.895 1 94.5 247 PHE B O 1
ATOM 4997 N N . TYR B 1 248 ? 20.609 16.578 -2.645 1 92.06 248 TYR B N 1
ATOM 4998 C CA . TYR B 1 248 ? 21.375 17.312 -1.651 1 92.06 248 TYR B CA 1
ATOM 4999 C C . TYR B 1 248 ? 22.828 16.875 -1.63 1 92.06 248 TYR B C 1
ATOM 5001 O O . TYR B 1 248 ? 23.422 16.688 -0.56 1 92.06 248 TYR B O 1
ATOM 5009 N N . GLY B 1 249 ? 23.344 16.531 -2.797 1 92.75 249 GLY B N 1
ATOM 5010 C CA . GLY B 1 249 ? 24.734 16.141 -2.926 1 92.75 249 GLY B CA 1
ATOM 5011 C C . GLY B 1 249 ? 24.984 14.695 -2.551 1 92.75 249 GLY B C 1
ATOM 5012 O O . GLY B 1 249 ? 26.109 14.195 -2.697 1 92.75 249 GLY B O 1
ATOM 5013 N N . GLY B 1 250 ? 23.969 13.969 -2.127 1 95.81 250 GLY B N 1
ATOM 5014 C CA . GLY B 1 250 ? 24.156 12.617 -1.623 1 95.81 250 GLY B CA 1
ATOM 5015 C C . GLY B 1 250 ? 23.797 11.547 -2.641 1 95.81 250 GLY B C 1
ATOM 5016 O O . GLY B 1 250 ? 23.609 10.383 -2.285 1 95.81 250 GLY B O 1
ATOM 5017 N N . PHE B 1 251 ? 23.766 11.867 -3.936 1 96.56 251 PHE B N 1
ATOM 5018 C CA . PHE B 1 251 ? 23.312 10.938 -4.965 1 96.56 251 PHE B CA 1
ATOM 5019 C C . PHE B 1 251 ? 24.219 9.711 -5.027 1 96.56 251 PHE B C 1
ATOM 5021 O O . PHE B 1 251 ? 23.734 8.578 -4.957 1 96.56 251 PHE B O 1
ATOM 5028 N N . PRO B 1 252 ? 25.547 9.859 -5.074 1 96.38 252 PRO B N 1
ATOM 5029 C CA . PRO B 1 252 ? 26.391 8.664 -5.129 1 96.38 252 PRO B CA 1
ATOM 5030 C C . PR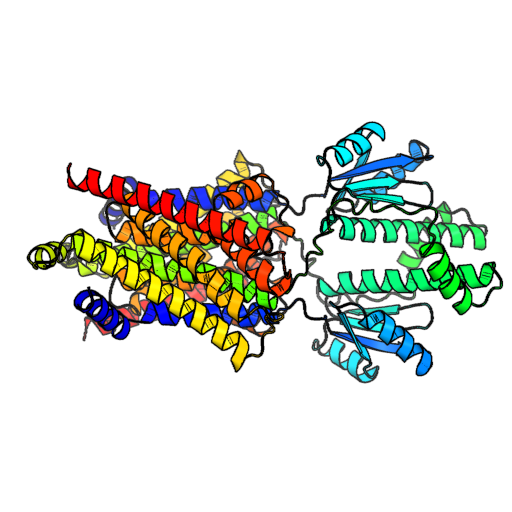O B 1 252 ? 26.266 7.797 -3.877 1 96.38 252 PRO B C 1
ATOM 5032 O O . PRO B 1 252 ? 26.281 6.566 -3.971 1 96.38 252 PRO B O 1
ATOM 5035 N N . MET B 1 253 ? 26.188 8.484 -2.73 1 96.44 253 MET B N 1
ATOM 5036 C CA . MET B 1 253 ? 26.047 7.738 -1.486 1 96.44 253 MET B CA 1
ATOM 5037 C C . MET B 1 253 ? 24.688 7.031 -1.426 1 96.44 253 MET B C 1
ATOM 5039 O O . MET B 1 253 ? 24.578 5.953 -0.841 1 96.44 253 MET B O 1
ATOM 5043 N N . ALA B 1 254 ? 23.688 7.68 -2.004 1 97.69 254 ALA B N 1
ATOM 5044 C CA . ALA B 1 254 ? 22.391 7.035 -2.074 1 97.69 254 ALA B CA 1
ATOM 5045 C C . ALA B 1 254 ? 22.453 5.738 -2.873 1 97.69 254 ALA B C 1
ATOM 5047 O O . ALA B 1 254 ? 21.828 4.738 -2.5 1 97.69 254 ALA B O 1
ATOM 5048 N N . LEU B 1 255 ? 23.188 5.723 -3.969 1 97.94 255 LEU B N 1
ATOM 5049 C CA . LEU B 1 255 ? 23.359 4.52 -4.781 1 97.94 255 LEU B CA 1
ATOM 5050 C C . LEU B 1 255 ? 24.062 3.422 -3.99 1 97.94 255 LEU B C 1
ATOM 5052 O O . LEU B 1 255 ? 23.703 2.248 -4.094 1 97.94 255 LEU B O 1
ATOM 5056 N N . LEU B 1 256 ? 25 3.814 -3.209 1 96.94 256 LEU B N 1
ATOM 5057 C CA . LEU B 1 256 ? 25.719 2.848 -2.393 1 96.94 256 LEU B CA 1
ATOM 5058 C C . LEU B 1 256 ? 24.844 2.314 -1.27 1 96.94 256 LEU B C 1
ATOM 5060 O O . LEU B 1 256 ? 24.938 1.14 -0.904 1 96.94 256 LEU B O 1
ATOM 5064 N N . ALA B 1 257 ? 24.047 3.199 -0.733 1 96.31 257 ALA B N 1
ATOM 5065 C CA . ALA B 1 257 ? 23.172 2.869 0.392 1 96.31 257 ALA B CA 1
ATOM 5066 C C . ALA B 1 257 ? 22.125 1.851 -0.015 1 96.31 257 ALA B C 1
ATOM 5068 O O . ALA B 1 257 ? 21.531 1.188 0.839 1 96.31 257 ALA B O 1
ATOM 5069 N N . LEU B 1 258 ? 21.906 1.671 -1.327 1 97.62 258 LEU B N 1
ATOM 5070 C CA . LEU B 1 258 ? 20.891 0.747 -1.824 1 97.62 258 LEU B CA 1
ATOM 5071 C C . LEU B 1 258 ? 21.328 -0.7 -1.623 1 97.62 258 LEU B C 1
ATOM 5073 O O . LEU B 1 258 ? 20.484 -1.593 -1.482 1 97.62 258 LEU B O 1
ATOM 5077 N N . ALA B 1 259 ? 22.625 -0.92 -1.559 1 97.81 259 ALA B N 1
ATOM 5078 C CA . ALA B 1 259 ? 23.156 -2.275 -1.572 1 97.81 259 ALA B CA 1
ATOM 5079 C C . ALA B 1 259 ? 22.719 -3.057 -0.339 1 97.81 259 ALA B C 1
ATOM 5081 O O . ALA B 1 259 ? 22.172 -4.16 -0.457 1 97.81 259 ALA B O 1
ATOM 5082 N N . PRO B 1 260 ? 22.906 -2.504 0.875 1 98 260 PRO B N 1
ATOM 5083 C CA . PRO B 1 260 ? 22.469 -3.277 2.041 1 98 260 PRO B CA 1
ATOM 5084 C C . PRO B 1 260 ? 20.953 -3.502 2.068 1 98 260 PRO B C 1
ATOM 5086 O O . PRO B 1 260 ? 20.484 -4.543 2.543 1 98 260 PRO B O 1
ATOM 5089 N N . TYR B 1 261 ? 20.219 -2.57 1.583 1 98.5 261 TYR B N 1
ATOM 5090 C CA . TYR B 1 261 ? 18.766 -2.723 1.556 1 98.5 261 TYR B CA 1
ATOM 5091 C C . TYR B 1 261 ? 18.359 -3.854 0.62 1 98.5 261 TYR B C 1
ATOM 5093 O O . TYR B 1 261 ? 17.547 -4.715 0.992 1 98.5 261 TYR B O 1
ATOM 5101 N N . VAL B 1 262 ? 18.906 -3.811 -0.624 1 98.44 262 VAL B N 1
ATOM 5102 C CA . VAL B 1 262 ? 18.547 -4.828 -1.611 1 98.44 262 VAL B CA 1
ATOM 5103 C C . VAL B 1 262 ? 18.953 -6.207 -1.095 1 98.44 262 VAL B C 1
ATOM 5105 O O . VAL B 1 262 ? 18.219 -7.18 -1.273 1 98.44 262 VAL B O 1
ATOM 5108 N N . PHE B 1 263 ? 20.047 -6.246 -0.45 1 97.81 263 PHE B N 1
ATOM 5109 C CA . PHE B 1 263 ? 20.5 -7.508 0.133 1 97.81 263 PHE B CA 1
ATOM 5110 C C . PHE B 1 263 ? 19.484 -8.008 1.165 1 97.81 263 PHE B C 1
ATOM 5112 O O . PHE B 1 263 ? 19.125 -9.18 1.159 1 97.81 263 PHE B O 1
ATOM 5119 N N . ALA B 1 264 ? 19.062 -7.145 2.025 1 98.19 264 ALA B N 1
ATOM 5120 C CA . ALA B 1 264 ? 18.094 -7.512 3.057 1 98.19 264 ALA B CA 1
ATOM 5121 C C . ALA B 1 264 ? 16.781 -7.992 2.436 1 98.19 264 ALA B C 1
ATOM 5123 O O . ALA B 1 264 ? 16.172 -8.953 2.916 1 98.19 264 ALA B O 1
ATOM 5124 N N . ILE B 1 265 ? 16.391 -7.402 1.362 1 98.12 265 ILE B N 1
ATOM 5125 C CA . ILE B 1 265 ? 15.109 -7.723 0.737 1 98.12 265 ILE B CA 1
ATOM 5126 C C . ILE B 1 265 ? 15.211 -9.055 -0.003 1 98.12 265 ILE B C 1
ATOM 5128 O O . ILE B 1 265 ? 14.273 -9.852 0.008 1 98.12 265 ILE B O 1
ATOM 5132 N N . VAL B 1 266 ? 16.328 -9.266 -0.69 1 96.69 266 VAL B N 1
ATOM 5133 C CA . VAL B 1 266 ? 16.547 -10.57 -1.303 1 96.69 266 VAL B CA 1
ATOM 5134 C C . VAL B 1 266 ? 16.469 -11.664 -0.238 1 96.69 266 VAL B C 1
ATOM 5136 O O . VAL B 1 266 ? 15.805 -12.688 -0.443 1 96.69 266 VAL B O 1
ATOM 5139 N N . SER B 1 267 ? 17.094 -11.391 0.874 1 97.06 267 SER B N 1
ATOM 5140 C CA . SER B 1 267 ? 17.094 -12.336 1.979 1 97.06 267 SER B CA 1
ATOM 5141 C C . SER B 1 267 ? 15.695 -12.531 2.545 1 97.06 267 SER B C 1
ATOM 5143 O O . SER B 1 267 ? 15.32 -13.641 2.932 1 97.06 267 SER B O 1
ATOM 5145 N N . LEU B 1 268 ? 14.984 -11.5 2.611 1 97 268 LEU B N 1
ATOM 5146 C CA . LEU B 1 268 ? 13.594 -11.586 3.057 1 97 268 LEU B CA 1
ATOM 5147 C C . LEU B 1 268 ? 12.773 -12.461 2.117 1 97 268 LEU B C 1
ATOM 5149 O O . LEU B 1 268 ? 11.938 -13.242 2.568 1 97 268 LEU B O 1
ATOM 5153 N N . GLY B 1 269 ? 12.977 -12.273 0.848 1 94.38 269 GLY B N 1
ATOM 5154 C CA . GLY B 1 269 ? 12.32 -13.133 -0.121 1 94.38 269 GLY B CA 1
ATOM 5155 C C . GLY B 1 269 ? 12.594 -14.609 0.11 1 94.38 269 GLY B C 1
ATOM 5156 O O . GLY B 1 269 ? 11.68 -15.43 0.034 1 94.38 269 GLY B O 1
ATOM 5157 N N . VAL B 1 270 ? 13.852 -14.859 0.409 1 92.69 270 VAL B N 1
ATOM 5158 C CA . VAL B 1 270 ? 14.234 -16.234 0.681 1 92.69 270 VAL B CA 1
ATOM 5159 C C . VAL B 1 270 ? 13.547 -16.719 1.954 1 92.69 270 VAL B C 1
ATOM 5161 O O . VAL B 1 270 ? 13.039 -17.844 2.002 1 92.69 270 VAL B O 1
ATOM 5164 N N . LEU B 1 271 ? 13.516 -15.914 2.889 1 95.12 271 LEU B N 1
ATOM 5165 C CA . LEU B 1 271 ? 12.867 -16.266 4.148 1 95.12 271 LEU B CA 1
ATOM 5166 C C . LEU B 1 271 ? 11.391 -16.562 3.932 1 95.12 271 LEU B C 1
ATOM 5168 O O . LEU B 1 271 ? 10.875 -17.578 4.422 1 95.12 271 LEU B O 1
ATOM 5172 N N . LEU B 1 272 ? 10.695 -15.742 3.246 1 94 272 LEU B N 1
ATOM 5173 C CA . LEU B 1 272 ? 9.266 -15.922 2.982 1 94 272 LEU B CA 1
ATOM 5174 C C . LEU B 1 272 ? 9.016 -17.219 2.211 1 94 272 LEU B C 1
ATOM 5176 O O . LEU B 1 272 ? 8.031 -17.922 2.467 1 94 272 LEU B O 1
ATOM 5180 N N . SER B 1 273 ? 9.883 -17.453 1.293 1 90.06 273 SER B N 1
ATOM 5181 C CA . SER B 1 273 ? 9.742 -18.656 0.466 1 90.06 273 SER B CA 1
ATOM 5182 C C . SER B 1 273 ? 9.883 -19.922 1.3 1 90.06 273 SER B C 1
ATOM 5184 O O . SER B 1 273 ? 9.359 -20.969 0.927 1 90.06 273 SER B O 1
ATOM 5186 N N . SER B 1 274 ? 10.562 -19.781 2.367 1 89.62 274 SER B N 1
ATOM 5187 C CA . SER B 1 274 ? 10.797 -20.969 3.201 1 89.62 274 SER B CA 1
ATOM 5188 C C . SER B 1 274 ? 9.555 -21.312 4.02 1 89.62 274 SER B C 1
ATOM 5190 O O . SER B 1 274 ? 9.414 -22.453 4.477 1 89.62 274 SER B O 1
ATOM 5192 N N . PHE B 1 275 ? 8.648 -20.453 4.152 1 89 275 PHE B N 1
ATOM 5193 C CA . PHE B 1 275 ? 7.484 -20.688 4.996 1 89 275 PHE B CA 1
ATOM 5194 C C . PHE B 1 275 ? 6.27 -21.047 4.148 1 89 275 PHE B C 1
ATOM 5196 O O . PHE B 1 275 ? 5.199 -21.344 4.688 1 89 275 PHE B O 1
ATOM 5203 N N . VAL B 1 276 ? 6.434 -21.016 2.939 1 85.12 276 VAL B N 1
ATOM 5204 C CA . VAL B 1 276 ? 5.297 -21.312 2.072 1 85.12 276 VAL B CA 1
ATOM 5205 C C . VAL B 1 276 ? 5.492 -22.672 1.413 1 85.12 276 VAL B C 1
ATOM 5207 O O . VAL B 1 276 ? 6.609 -23.203 1.373 1 85.12 276 VAL B O 1
ATOM 5210 N N . THR B 1 277 ? 4.387 -23.234 0.918 1 79.81 277 THR B N 1
ATOM 5211 C CA . THR B 1 277 ? 4.441 -24.578 0.368 1 79.81 277 THR B CA 1
ATOM 5212 C C . THR B 1 277 ? 4.551 -24.547 -1.153 1 79.81 277 THR B C 1
ATOM 5214 O O . THR B 1 277 ? 5.082 -25.469 -1.767 1 79.81 277 THR B O 1
ATOM 5217 N N . ASN B 1 278 ? 4.012 -23.484 -1.746 1 83.38 278 ASN B N 1
ATOM 5218 C CA . ASN B 1 278 ? 4.082 -23.375 -3.199 1 83.38 278 ASN B CA 1
ATOM 5219 C C . ASN B 1 278 ? 4.227 -21.922 -3.648 1 83.38 278 ASN B C 1
ATOM 5221 O O . ASN B 1 278 ? 4.07 -21 -2.846 1 83.38 278 ASN B O 1
ATOM 5225 N N . ALA B 1 279 ? 4.586 -21.812 -4.883 1 84.38 279 ALA B N 1
ATOM 5226 C CA . ALA B 1 279 ? 4.867 -20.5 -5.453 1 84.38 279 ALA B CA 1
ATOM 5227 C C . ALA B 1 279 ? 3.631 -19.609 -5.406 1 84.38 279 ALA B C 1
ATOM 5229 O O . ALA B 1 279 ? 3.74 -18.391 -5.211 1 84.38 279 ALA B O 1
ATOM 5230 N N . ARG B 1 280 ? 2.543 -20.188 -5.461 1 82.69 280 ARG B N 1
ATOM 5231 C CA . ARG B 1 280 ? 1.307 -19.406 -5.457 1 82.69 280 ARG B CA 1
ATOM 5232 C C . ARG B 1 280 ? 1.045 -18.797 -4.086 1 82.69 280 ARG B C 1
ATOM 5234 O O . ARG B 1 280 ? 0.588 -17.656 -3.984 1 82.69 280 ARG B O 1
ATOM 5241 N N . GLN B 1 281 ? 1.244 -19.578 -3.148 1 84.38 281 GLN B N 1
ATOM 5242 C CA . GLN B 1 281 ? 1.116 -19.078 -1.786 1 84.38 281 GLN B CA 1
ATOM 5243 C C . GLN B 1 281 ? 2.092 -17.922 -1.535 1 84.38 281 GLN B C 1
ATOM 5245 O O . GLN B 1 281 ? 1.747 -16.938 -0.874 1 84.38 281 GLN B O 1
ATOM 5250 N N . LEU B 1 282 ? 3.25 -18.141 -2.029 1 88.94 282 LEU B N 1
ATOM 5251 C CA . LEU B 1 282 ? 4.242 -17.078 -1.89 1 88.94 282 LEU B CA 1
ATOM 5252 C C . LEU B 1 282 ? 3.779 -15.797 -2.584 1 88.94 282 LEU B C 1
ATOM 5254 O O . LEU B 1 282 ? 3.914 -14.703 -2.033 1 88.94 282 LEU B O 1
ATOM 5258 N N . ASP B 1 283 ? 3.191 -15.883 -3.727 1 89.56 283 ASP B N 1
ATOM 5259 C CA . ASP B 1 283 ? 2.74 -14.742 -4.512 1 89.56 283 ASP B CA 1
ATOM 5260 C C . ASP B 1 283 ? 1.654 -13.961 -3.771 1 89.56 283 ASP B C 1
ATOM 5262 O O . ASP B 1 283 ? 1.555 -12.742 -3.914 1 89.56 283 ASP B O 1
ATOM 5266 N N . ALA B 1 284 ? 0.906 -14.664 -2.953 1 85.19 284 ALA B N 1
ATOM 5267 C CA . ALA B 1 284 ? -0.139 -14.016 -2.166 1 85.19 284 ALA B CA 1
ATOM 5268 C C . ALA B 1 284 ? 0.441 -13.367 -0.911 1 85.19 284 ALA B C 1
ATOM 5270 O O . ALA B 1 284 ? -0.058 -12.344 -0.445 1 85.19 284 ALA B O 1
ATOM 5271 N N . VAL B 1 285 ? 1.513 -13.906 -0.405 1 89.38 285 VAL B N 1
ATOM 5272 C CA . VAL B 1 285 ? 2.127 -13.438 0.833 1 89.38 285 VAL B CA 1
ATOM 5273 C C . VAL B 1 285 ? 2.971 -12.195 0.553 1 89.38 285 VAL B C 1
ATOM 5275 O O . VAL B 1 285 ? 3.062 -11.305 1.394 1 89.38 285 VAL B O 1
ATOM 5278 N N . ILE B 1 286 ? 3.492 -12.164 -0.617 1 92.75 286 ILE B N 1
ATOM 5279 C CA . ILE B 1 286 ? 4.43 -11.109 -0.986 1 92.75 286 ILE B CA 1
ATOM 5280 C C . ILE B 1 286 ? 3.758 -9.742 -0.83 1 92.75 286 ILE B C 1
ATOM 5282 O O . ILE B 1 286 ? 4.246 -8.883 -0.095 1 92.75 286 ILE B O 1
ATOM 5286 N N . PRO B 1 287 ? 2.588 -9.523 -1.438 1 90.75 287 PRO B N 1
ATOM 5287 C CA . PRO B 1 287 ? 1.967 -8.203 -1.266 1 90.75 287 PRO B CA 1
ATOM 5288 C C . PRO B 1 287 ? 1.543 -7.938 0.177 1 90.75 287 PRO B C 1
ATOM 5290 O O . PRO B 1 287 ? 1.572 -6.793 0.629 1 90.75 287 PRO B O 1
ATOM 5293 N N . LEU B 1 288 ? 1.214 -8.945 0.864 1 87.69 288 LEU B N 1
ATOM 5294 C CA . LEU B 1 288 ? 0.798 -8.805 2.256 1 87.69 288 LEU B CA 1
ATOM 5295 C C . LEU B 1 288 ? 1.944 -8.289 3.117 1 87.69 288 LEU B C 1
ATOM 5297 O O . LEU B 1 288 ? 1.783 -7.309 3.848 1 87.69 288 LEU B O 1
ATOM 5301 N N . VAL B 1 289 ? 3.029 -8.922 2.977 1 90.69 289 VAL B N 1
ATOM 5302 C CA . VAL B 1 289 ? 4.195 -8.578 3.787 1 90.69 289 VAL B CA 1
ATOM 5303 C C . VAL B 1 289 ? 4.781 -7.25 3.316 1 90.69 289 VAL B C 1
ATOM 5305 O O . VAL B 1 289 ? 5.137 -6.398 4.133 1 90.69 289 VAL B O 1
ATOM 5308 N N . SER B 1 290 ? 4.852 -7.09 1.984 1 93.94 290 SER B N 1
ATOM 5309 C CA . SER B 1 290 ? 5.461 -5.891 1.424 1 93.94 290 SER B CA 1
ATOM 5310 C C . SER B 1 290 ? 4.668 -4.641 1.791 1 93.94 290 SER B C 1
ATOM 5312 O O . SER B 1 290 ? 5.242 -3.637 2.213 1 93.94 290 SER B O 1
ATOM 5314 N N . THR B 1 291 ? 3.383 -4.707 1.636 1 89 291 THR B N 1
ATOM 5315 C CA . THR B 1 291 ? 2.539 -3.555 1.936 1 89 291 THR B CA 1
ATOM 5316 C C . THR B 1 291 ? 2.566 -3.238 3.428 1 89 291 THR B C 1
ATOM 5318 O O . THR B 1 291 ? 2.652 -2.072 3.818 1 89 291 THR B O 1
ATOM 5321 N N . SER B 1 292 ? 2.488 -4.227 4.238 1 88 292 SER B N 1
ATOM 5322 C CA . SER B 1 292 ? 2.561 -4.035 5.684 1 88 292 SER B CA 1
ATOM 5323 C C . SER B 1 292 ? 3.869 -3.367 6.086 1 88 292 SER B C 1
ATOM 5325 O O . SER B 1 292 ? 3.875 -2.436 6.895 1 88 292 SER B O 1
ATOM 5327 N N . MET B 1 293 ? 4.926 -3.836 5.465 1 92.94 293 MET B N 1
ATOM 5328 C CA . MET B 1 293 ? 6.246 -3.293 5.77 1 92.94 293 MET B CA 1
ATOM 5329 C C . MET B 1 293 ? 6.355 -1.839 5.324 1 92.94 293 MET B C 1
ATOM 5331 O O . MET B 1 293 ? 6.949 -1.013 6.016 1 92.94 293 MET B O 1
ATOM 5335 N N . ALA B 1 294 ? 5.805 -1.588 4.172 1 92.12 294 ALA B N 1
ATOM 5336 C CA . ALA B 1 294 ? 5.836 -0.225 3.645 1 92.12 294 ALA B CA 1
ATOM 5337 C C . ALA B 1 294 ? 5.051 0.727 4.543 1 92.12 294 ALA B C 1
ATOM 5339 O O . ALA B 1 294 ? 5.484 1.854 4.793 1 92.12 294 ALA B O 1
ATOM 5340 N N . MET B 1 295 ? 3.984 0.266 5.074 1 85.38 295 MET B N 1
ATOM 5341 C CA . MET B 1 295 ? 3.107 1.087 5.906 1 85.38 295 MET B CA 1
ATOM 5342 C C . MET B 1 295 ? 3.729 1.328 7.277 1 85.38 295 MET B C 1
ATOM 5344 O O . MET B 1 295 ? 3.711 2.451 7.785 1 85.38 295 MET B O 1
ATOM 5348 N N . VAL B 1 296 ? 4.305 0.337 7.793 1 86.88 296 VAL B N 1
ATOM 5349 C CA . VAL B 1 296 ? 4.855 0.446 9.141 1 86.88 296 VAL B CA 1
ATOM 5350 C C . VAL B 1 296 ? 6.246 1.066 9.086 1 86.88 296 VAL B C 1
ATOM 5352 O O . VAL B 1 296 ? 6.66 1.771 10.008 1 86.88 296 VAL B O 1
ATOM 5355 N N . GLY B 1 297 ? 6.906 0.863 7.949 1 91.62 297 GLY B N 1
ATOM 5356 C CA . GLY B 1 297 ? 8.297 1.271 7.828 1 91.62 297 GLY B CA 1
ATOM 5357 C C . GLY B 1 297 ? 8.461 2.693 7.332 1 91.62 297 GLY B C 1
ATOM 5358 O O . GLY B 1 297 ? 9.578 3.146 7.09 1 91.62 297 GLY B O 1
ATOM 5359 N N . GLY B 1 298 ? 7.375 3.352 7.098 1 87.94 298 GLY B N 1
ATOM 5360 C CA . GLY B 1 298 ? 7.453 4.77 6.777 1 87.94 298 GLY B CA 1
ATOM 5361 C C . GLY B 1 298 ? 7.645 5.039 5.297 1 87.94 298 GLY B C 1
ATOM 5362 O O . GLY B 1 298 ? 8.125 6.105 4.914 1 87.94 298 GLY B O 1
ATOM 5363 N N . ALA B 1 299 ? 7.32 4.105 4.488 1 90.81 299 ALA B N 1
ATOM 5364 C CA . ALA B 1 299 ? 7.469 4.297 3.049 1 90.81 299 ALA B CA 1
ATOM 5365 C C . ALA B 1 299 ? 6.375 5.203 2.496 1 90.81 299 ALA B C 1
ATOM 5367 O O . ALA B 1 299 ? 6.629 6.027 1.615 1 90.81 299 ALA B O 1
ATOM 5368 N N . PHE B 1 300 ? 5.215 5.051 3.062 1 83.06 300 PHE B N 1
ATOM 5369 C CA . PHE B 1 300 ? 4.086 5.789 2.516 1 83.06 300 PHE B CA 1
ATOM 5370 C C . PHE B 1 300 ? 3.918 7.129 3.227 1 83.06 300 PHE B C 1
ATOM 5372 O O . PHE B 1 300 ? 3.336 8.062 2.67 1 83.06 300 PHE B O 1
ATOM 5379 N N . TRP B 1 301 ? 4.426 7.16 4.449 1 77.19 301 TRP B N 1
ATOM 5380 C CA . TRP B 1 301 ? 4.41 8.375 5.266 1 77.19 301 TRP B CA 1
ATOM 5381 C C . TRP B 1 301 ? 5.637 8.43 6.172 1 77.19 301 TRP B C 1
ATOM 5383 O O . TRP B 1 301 ? 6.199 7.395 6.531 1 77.19 301 TRP B O 1
ATOM 5393 N N . PRO B 1 302 ? 5.992 9.633 6.438 1 78.94 302 PRO B N 1
ATOM 5394 C CA . PRO B 1 302 ? 7.141 9.742 7.34 1 78.94 302 PRO B CA 1
ATOM 5395 C C . PRO B 1 302 ? 6.836 9.219 8.742 1 78.94 302 PRO B C 1
ATOM 5397 O O . PRO B 1 302 ? 5.777 9.523 9.305 1 78.94 302 PRO B O 1
ATOM 5400 N N . LEU B 1 303 ? 7.734 8.461 9.281 1 79.94 303 LEU B N 1
ATOM 5401 C CA . LEU B 1 303 ? 7.512 7.879 10.602 1 79.94 303 LEU B CA 1
ATOM 5402 C C . LEU B 1 303 ? 7.535 8.953 11.68 1 79.94 303 LEU B C 1
ATOM 5404 O O . LEU B 1 303 ? 7.047 8.734 12.797 1 79.94 303 LEU B O 1
ATOM 5408 N N . GLU B 1 304 ? 8.102 10.008 11.273 1 67.19 304 GLU B N 1
ATOM 5409 C CA . GLU B 1 304 ? 8.227 11.117 12.211 1 67.19 304 GLU B CA 1
ATOM 5410 C C . GLU B 1 304 ? 6.863 11.656 12.617 1 67.19 304 GLU B C 1
ATOM 5412 O O . GLU B 1 304 ? 6.723 12.266 13.68 1 67.19 304 GLU B O 1
ATOM 5417 N N . ILE B 1 305 ? 5.844 11.359 11.758 1 59.09 305 ILE B N 1
ATOM 5418 C CA . ILE B 1 305 ? 4.516 11.898 12.031 1 59.09 305 ILE B CA 1
ATOM 5419 C C . ILE B 1 305 ? 3.658 10.828 12.703 1 59.09 305 ILE B C 1
ATOM 5421 O O . ILE B 1 305 ? 2.521 11.094 13.109 1 59.09 305 ILE B O 1
ATOM 5425 N N . VAL B 1 306 ? 4.27 9.648 12.828 1 63.97 306 VAL B N 1
ATOM 5426 C CA . VAL B 1 306 ? 3.531 8.539 13.422 1 63.97 306 VAL B CA 1
ATOM 5427 C C . VAL B 1 306 ? 3.66 8.594 14.945 1 63.97 306 VAL B C 1
ATOM 5429 O O . VAL B 1 306 ? 4.766 8.734 15.477 1 63.97 306 VAL B O 1
ATOM 5432 N N . GLN B 1 307 ? 2.477 8.43 15.562 1 57.12 307 GLN B N 1
ATOM 5433 C CA . GLN B 1 307 ? 2.479 8.562 17.016 1 57.12 307 GLN B CA 1
ATOM 5434 C C . GLN B 1 307 ? 2.248 7.219 17.688 1 57.12 307 GLN B C 1
ATOM 5436 O O . GLN B 1 307 ? 2.525 7.062 18.891 1 57.12 307 GLN B O 1
ATOM 5441 N N . SER B 1 308 ? 1.837 6.277 17.047 1 67.5 308 SER B N 1
ATOM 5442 C CA . SER B 1 308 ? 1.541 4.969 17.625 1 67.5 308 SER B CA 1
ATOM 5443 C C . SER B 1 308 ? 2.818 4.242 18.016 1 67.5 308 SER B C 1
ATOM 5445 O O . SER B 1 308 ? 3.654 3.928 17.172 1 67.5 308 SER B O 1
ATOM 5447 N N . SER B 1 309 ? 2.939 4.051 19.297 1 73.12 309 SER B N 1
ATOM 5448 C CA . SER B 1 309 ? 4.113 3.342 19.797 1 73.12 309 SER B CA 1
ATOM 5449 C C . SER B 1 309 ? 4.18 1.922 19.234 1 73.12 309 SER B C 1
ATOM 5451 O O . SER B 1 309 ? 5.266 1.388 19.016 1 73.12 309 SER B O 1
ATOM 5453 N N . ALA B 1 310 ? 3.045 1.35 19.062 1 75.44 310 ALA B N 1
ATOM 5454 C CA . ALA B 1 310 ? 2.998 -0.002 18.516 1 75.44 310 ALA B CA 1
ATOM 5455 C C . ALA B 1 310 ? 3.541 -0.032 17.078 1 75.44 310 ALA B C 1
ATOM 5457 O O . ALA B 1 310 ? 4.32 -0.921 16.734 1 75.44 310 ALA B O 1
ATOM 5458 N N . MET B 1 311 ? 3.141 0.958 16.344 1 80 311 MET B N 1
ATOM 5459 C CA . MET B 1 311 ? 3.607 1.032 14.969 1 80 311 MET B CA 1
ATOM 5460 C C . MET B 1 311 ? 5.113 1.281 14.914 1 80 311 MET B C 1
ATOM 5462 O O . MET B 1 311 ? 5.82 0.668 14.117 1 80 311 MET B O 1
ATOM 5466 N N . LEU B 1 312 ? 5.547 2.119 15.781 1 82.06 312 LEU B N 1
ATOM 5467 C CA . LEU B 1 312 ? 6.969 2.439 15.82 1 82.06 312 LEU B CA 1
ATOM 5468 C C . LEU B 1 312 ? 7.785 1.233 16.281 1 82.06 312 LEU B C 1
ATOM 5470 O O . LEU B 1 312 ? 8.891 1.008 15.781 1 82.06 312 LEU B O 1
ATOM 5474 N N . PHE B 1 313 ? 7.219 0.502 17.141 1 84.56 313 PHE B N 1
ATOM 5475 C CA . PHE B 1 313 ? 7.891 -0.705 17.609 1 84.56 313 PHE B CA 1
ATOM 5476 C C . PHE B 1 313 ? 8.023 -1.72 16.484 1 84.56 313 PHE B C 1
ATOM 5478 O O . PHE B 1 313 ? 9.109 -2.275 16.266 1 84.56 313 PHE B O 1
ATOM 5485 N N . VAL B 1 314 ? 6.992 -1.915 15.758 1 87.31 314 VAL B N 1
ATOM 5486 C CA . VAL B 1 314 ? 6.98 -2.895 14.68 1 87.31 314 VAL B CA 1
ATOM 5487 C C . VAL B 1 314 ? 7.906 -2.432 13.555 1 87.31 314 VAL B C 1
ATOM 5489 O O . VAL B 1 314 ? 8.547 -3.25 12.891 1 87.31 314 VAL B O 1
ATOM 5492 N N . SER B 1 315 ? 7.965 -1.136 13.383 1 91.62 315 SER B N 1
ATOM 5493 C CA . SER B 1 315 ? 8.797 -0.586 12.312 1 91.62 315 SER B CA 1
ATOM 5494 C C . SER B 1 315 ? 10.266 -0.949 12.516 1 91.62 315 SER B C 1
ATOM 5496 O O . SER B 1 315 ? 11.023 -1.029 11.547 1 91.62 315 SER B O 1
ATOM 5498 N N . LYS B 1 316 ? 10.68 -1.226 13.758 1 91.56 316 LYS B N 1
ATOM 5499 C CA . LYS B 1 316 ? 12.07 -1.553 14.062 1 91.56 316 LYS B CA 1
ATOM 5500 C C . LYS B 1 316 ? 12.461 -2.904 13.469 1 91.56 316 LYS B C 1
ATOM 5502 O O . LYS B 1 316 ? 13.648 -3.195 13.305 1 91.56 316 LYS B O 1
ATOM 5507 N N . PHE B 1 317 ? 11.484 -3.656 13.039 1 92.44 317 PHE B N 1
ATOM 5508 C CA . PHE B 1 317 ? 11.758 -4.98 12.492 1 92.44 317 PHE B CA 1
ATOM 5509 C C . PHE B 1 317 ? 11.594 -4.98 10.977 1 92.44 317 PHE B C 1
ATOM 5511 O O . PHE B 1 317 ? 11.789 -6.012 10.328 1 92.44 317 PHE B O 1
ATOM 5518 N N . ALA B 1 318 ? 11.281 -3.889 10.453 1 95.25 318 ALA B N 1
ATOM 5519 C CA . ALA B 1 318 ? 11.062 -3.783 9.008 1 95.25 318 ALA B CA 1
ATOM 5520 C C . ALA B 1 318 ? 12.305 -3.229 8.312 1 95.25 318 ALA B C 1
ATOM 5522 O O . ALA B 1 318 ? 12.711 -2.094 8.57 1 95.25 318 ALA B O 1
ATOM 5523 N N . PRO B 1 319 ? 12.852 -3.99 7.375 1 97.62 319 PRO B N 1
ATOM 5524 C CA . PRO B 1 319 ? 14.047 -3.516 6.676 1 97.62 319 PRO B CA 1
ATOM 5525 C C . PRO B 1 319 ? 13.82 -2.186 5.961 1 97.62 319 PRO B C 1
ATOM 5527 O O . PRO B 1 319 ? 14.75 -1.384 5.836 1 97.62 319 PRO B O 1
ATOM 5530 N N . ILE B 1 320 ? 12.625 -1.997 5.531 1 97.5 320 ILE B N 1
ATOM 5531 C CA . ILE B 1 320 ? 12.344 -0.795 4.754 1 97.5 320 ILE B CA 1
ATOM 5532 C C . ILE B 1 320 ? 12.539 0.441 5.629 1 97.5 320 ILE B C 1
ATOM 5534 O O . ILE B 1 320 ? 12.875 1.517 5.129 1 97.5 320 ILE B O 1
ATOM 5538 N N . THR B 1 321 ? 12.32 0.315 6.957 1 96.75 321 THR B N 1
ATOM 5539 C CA . THR B 1 321 ? 12.547 1.412 7.891 1 96.75 321 THR B CA 1
ATOM 5540 C C . THR B 1 321 ? 13.992 1.894 7.812 1 96.75 321 THR B C 1
ATOM 5542 O O . THR B 1 321 ? 14.25 3.092 7.684 1 96.75 321 THR B O 1
ATOM 5545 N N . TYR B 1 322 ? 14.875 1.016 7.809 1 97.38 322 TYR B N 1
ATOM 5546 C CA . TYR B 1 322 ? 16.297 1.339 7.809 1 97.38 322 TYR B CA 1
ATOM 5547 C C . TYR B 1 322 ? 16.75 1.78 6.422 1 97.38 322 TYR B C 1
ATOM 5549 O O . TYR B 1 322 ? 17.703 2.561 6.293 1 97.38 322 TYR B O 1
ATOM 5557 N N . GLY B 1 323 ? 16.094 1.189 5.387 1 97.94 323 GLY B N 1
ATOM 5558 C CA . GLY B 1 323 ? 16.344 1.71 4.055 1 97.94 323 GLY B CA 1
ATOM 5559 C C . GLY B 1 323 ? 15.984 3.176 3.906 1 97.94 323 GLY B C 1
ATOM 5560 O O . GLY B 1 323 ? 16.75 3.955 3.342 1 97.94 323 GLY B O 1
ATOM 5561 N N . MET B 1 324 ? 14.859 3.512 4.461 1 96.5 324 MET B N 1
ATOM 5562 C CA . MET B 1 324 ? 14.398 4.898 4.422 1 96.5 324 MET B CA 1
ATOM 5563 C C . MET B 1 324 ? 15.352 5.809 5.188 1 96.5 324 MET B C 1
ATOM 5565 O O . MET B 1 324 ? 15.742 6.867 4.695 1 96.5 324 MET B O 1
ATOM 5569 N N . GLU B 1 325 ? 15.711 5.395 6.363 1 95.62 325 GLU B N 1
ATOM 5570 C CA . GLU B 1 325 ? 16.609 6.195 7.195 1 95.62 325 GLU B CA 1
ATOM 5571 C C . GLU B 1 325 ? 17.969 6.352 6.543 1 95.62 325 GLU B C 1
ATOM 5573 O O . GLU B 1 325 ? 18.594 7.414 6.633 1 95.62 325 GLU B O 1
ATOM 5578 N N . LEU B 1 326 ? 18.375 5.316 5.93 1 97.12 326 LEU B N 1
ATOM 5579 C CA . LEU B 1 326 ? 19.672 5.34 5.238 1 97.12 326 LEU B CA 1
ATOM 5580 C C . LEU B 1 326 ? 19.656 6.363 4.105 1 97.12 326 LEU B C 1
ATOM 5582 O O . LEU B 1 326 ? 20.562 7.184 3.996 1 97.12 326 LEU B O 1
ATOM 5586 N N . LEU B 1 327 ? 18.641 6.352 3.324 1 97.38 327 LEU B N 1
ATOM 5587 C CA . LEU B 1 327 ? 18.547 7.238 2.17 1 97.38 327 LEU B CA 1
ATOM 5588 C C . LEU B 1 327 ? 18.312 8.68 2.607 1 97.38 327 LEU B C 1
ATOM 5590 O O . LEU B 1 327 ? 18.922 9.602 2.059 1 97.38 327 LEU B O 1
ATOM 5594 N N . LYS B 1 328 ? 17.484 8.883 3.59 1 94.81 328 LYS B N 1
ATOM 5595 C CA . LYS B 1 328 ? 17.281 10.227 4.117 1 94.81 328 LYS B CA 1
ATOM 5596 C C . LYS B 1 328 ? 18.562 10.758 4.766 1 94.81 328 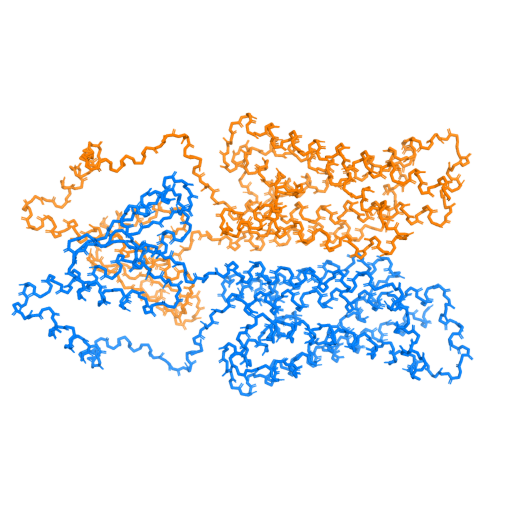LYS B C 1
ATOM 5598 O O . LYS B 1 328 ? 18.859 11.953 4.672 1 94.81 328 LYS B O 1
ATOM 5603 N N . GLY B 1 329 ? 19.266 9.898 5.414 1 94.75 329 GLY B N 1
ATOM 5604 C CA . GLY B 1 329 ? 20.5 10.281 6.094 1 94.75 329 GLY B CA 1
ATOM 5605 C C . GLY B 1 329 ? 21.578 10.781 5.148 1 94.75 329 GLY B C 1
ATOM 5606 O O . GLY B 1 329 ? 22.266 11.758 5.445 1 94.75 329 GLY B O 1
ATOM 5607 N N . VAL B 1 330 ? 21.641 10.203 4 1 96.25 330 VAL B N 1
ATOM 5608 C CA . VAL B 1 330 ? 22.734 10.547 3.1 1 96.25 330 VAL B CA 1
ATOM 5609 C C . VAL B 1 330 ? 22.312 11.688 2.184 1 96.25 330 VAL B C 1
ATOM 5611 O O . VAL B 1 330 ? 23.125 12.234 1.44 1 96.25 330 VAL B O 1
ATOM 5614 N N . THR B 1 331 ? 21.047 12.055 2.201 1 95.06 331 THR B N 1
ATOM 5615 C CA . THR B 1 331 ? 20.562 13.102 1.307 1 95.06 331 THR B CA 1
ATOM 5616 C C . THR B 1 331 ? 19.984 14.266 2.102 1 95.06 331 THR B C 1
ATOM 5618 O O . THR B 1 331 ? 20.703 15.211 2.434 1 95.06 331 THR B O 1
ATOM 5621 N N . ILE B 1 332 ? 18.797 14.078 2.611 1 88.75 332 ILE B N 1
ATOM 5622 C CA . ILE B 1 332 ? 18.031 15.148 3.234 1 88.75 332 ILE B CA 1
ATOM 5623 C C . ILE B 1 332 ? 18.688 15.578 4.539 1 88.75 332 ILE B C 1
ATOM 5625 O O . ILE B 1 332 ? 18.938 16.766 4.754 1 88.75 332 ILE B O 1
ATOM 5629 N N . ASN B 1 333 ? 19.016 14.57 5.332 1 87.69 333 ASN B N 1
ATOM 5630 C CA . ASN B 1 333 ? 19.453 14.859 6.691 1 87.69 333 ASN B CA 1
ATOM 5631 C C . ASN B 1 333 ? 20.969 15.031 6.762 1 87.69 333 ASN B C 1
ATOM 5633 O O . ASN B 1 333 ? 21.5 15.539 7.754 1 87.69 333 ASN B O 1
ATOM 5637 N N . GLN B 1 334 ? 21.641 14.664 5.73 1 88.69 334 GLN B N 1
ATOM 5638 C CA . GLN B 1 334 ? 23.094 14.727 5.742 1 88.69 334 GLN B CA 1
ATOM 5639 C C . GLN B 1 334 ? 23.656 14.234 7.074 1 88.69 334 GLN B C 1
ATOM 5641 O O . GLN B 1 334 ? 24.453 14.93 7.711 1 88.69 334 GLN B O 1
ATOM 5646 N N . ALA B 1 335 ? 23.234 13.109 7.477 1 89.38 335 ALA B N 1
ATOM 5647 C CA . ALA B 1 335 ? 23.578 12.508 8.766 1 89.38 335 ALA B CA 1
ATOM 5648 C C . ALA B 1 335 ? 25.062 12.156 8.836 1 89.38 335 ALA B C 1
ATOM 5650 O O . ALA B 1 335 ? 25.703 11.93 7.805 1 89.38 335 ALA B O 1
ATOM 5651 N N . PRO B 1 336 ? 25.547 12.18 10.094 1 91.44 336 PRO B N 1
ATOM 5652 C CA . PRO B 1 336 ? 26.922 11.719 10.258 1 91.44 336 PRO B CA 1
ATOM 5653 C C . PRO B 1 336 ? 27.125 10.281 9.781 1 91.44 336 PRO B C 1
ATOM 5655 O O . PRO B 1 336 ? 26.188 9.484 9.789 1 91.44 336 PRO B O 1
ATOM 5658 N N . ILE B 1 337 ? 28.328 9.992 9.422 1 92.19 337 ILE B N 1
ATOM 5659 C CA . ILE B 1 337 ? 28.672 8.711 8.812 1 92.19 337 ILE B CA 1
ATOM 5660 C C . ILE B 1 337 ? 28.359 7.574 9.781 1 92.19 337 ILE B C 1
ATOM 5662 O O . ILE B 1 337 ? 27.938 6.488 9.367 1 92.19 337 ILE B O 1
ATOM 5666 N N . HIS B 1 338 ? 28.5 7.855 11.047 1 92.38 338 HIS B N 1
ATOM 5667 C CA . HIS B 1 338 ? 28.234 6.812 12.031 1 92.38 338 HIS B CA 1
ATOM 5668 C C . HIS B 1 338 ? 26.781 6.391 12.023 1 92.38 338 HIS B C 1
ATOM 5670 O O . HIS B 1 338 ? 26.469 5.211 12.188 1 92.38 338 HIS B O 1
ATOM 5676 N N . ASP B 1 339 ? 25.938 7.332 11.867 1 91.88 339 ASP B N 1
ATOM 5677 C CA . ASP B 1 339 ? 24.516 7.027 11.797 1 91.88 339 ASP B CA 1
ATOM 5678 C C . ASP B 1 339 ? 24.188 6.258 10.523 1 91.88 339 ASP B C 1
ATOM 5680 O O . ASP B 1 339 ? 23.375 5.324 10.547 1 91.88 339 ASP B O 1
ATOM 5684 N N . VAL B 1 340 ? 24.781 6.641 9.453 1 94.31 340 VAL B N 1
ATOM 5685 C CA . VAL B 1 340 ? 24.562 5.992 8.164 1 94.31 340 VAL B CA 1
ATOM 5686 C C . VAL B 1 340 ? 25.047 4.547 8.227 1 94.31 340 VAL B C 1
ATOM 5688 O O . VAL B 1 340 ? 24.344 3.629 7.793 1 94.31 340 VAL B O 1
ATOM 5691 N N . LEU B 1 341 ? 26.156 4.387 8.859 1 95.19 341 LEU B N 1
ATOM 5692 C CA . LEU B 1 341 ? 26.734 3.051 8.953 1 95.19 341 LEU B CA 1
ATOM 5693 C C . LEU B 1 341 ? 25.906 2.168 9.891 1 95.19 341 LEU B C 1
ATOM 5695 O O . LEU B 1 341 ? 25.812 0.958 9.68 1 95.19 341 LEU B O 1
ATOM 5699 N N . PHE B 1 342 ? 25.344 2.787 10.883 1 95.5 342 PHE B N 1
ATOM 5700 C CA . PHE B 1 342 ? 24.484 2.033 11.797 1 95.5 342 PHE B CA 1
ATOM 5701 C C . PHE B 1 342 ? 23.312 1.427 11.047 1 95.5 342 PHE B C 1
ATOM 5703 O O . PHE B 1 342 ? 23.047 0.229 11.164 1 95.5 342 PHE B O 1
ATOM 5710 N N . HIS B 1 343 ? 22.641 2.236 10.289 1 96.69 343 HIS B N 1
ATOM 5711 C CA . HIS B 1 343 ? 21.484 1.754 9.547 1 96.69 343 HIS B CA 1
ATOM 5712 C C . HIS B 1 343 ? 21.875 0.72 8.5 1 96.69 343 HIS B C 1
ATOM 5714 O O . HIS B 1 343 ? 21.172 -0.264 8.289 1 96.69 343 HIS B O 1
ATOM 5720 N N . ALA B 1 344 ? 23.016 0.913 7.891 1 97.62 344 ALA B N 1
ATOM 5721 C CA . ALA B 1 344 ? 23.516 -0.061 6.926 1 97.62 344 ALA B CA 1
ATOM 5722 C C . ALA B 1 344 ? 23.844 -1.386 7.605 1 97.62 344 ALA B C 1
ATOM 5724 O O . ALA B 1 344 ? 23.562 -2.457 7.066 1 97.62 344 ALA B O 1
ATOM 5725 N N . ALA B 1 345 ? 24.391 -1.26 8.773 1 97.69 345 ALA B N 1
ATOM 5726 C CA . ALA B 1 345 ? 24.766 -2.455 9.523 1 97.69 345 ALA B CA 1
ATOM 5727 C C . ALA B 1 345 ? 23.531 -3.242 9.961 1 97.69 345 ALA B C 1
ATOM 5729 O O . ALA B 1 345 ? 23.531 -4.477 9.93 1 97.69 345 ALA B O 1
ATOM 5730 N N . VAL B 1 346 ? 22.578 -2.578 10.406 1 97.94 346 VAL B N 1
ATOM 5731 C CA . VAL B 1 346 ? 21.344 -3.236 10.812 1 97.94 346 VAL B CA 1
ATOM 5732 C C . VAL B 1 346 ? 20.734 -3.971 9.625 1 97.94 346 VAL B C 1
ATOM 5734 O O . VAL B 1 346 ? 20.281 -5.113 9.758 1 97.94 346 VAL B O 1
ATOM 5737 N N . LEU B 1 347 ? 20.703 -3.328 8.477 1 98.38 347 LEU B N 1
ATOM 5738 C CA . LEU B 1 347 ? 20.172 -3.951 7.262 1 98.38 347 LEU B CA 1
ATOM 5739 C C . LEU B 1 347 ? 20.984 -5.195 6.902 1 98.38 347 LEU B C 1
ATOM 5741 O O . LEU B 1 347 ? 20.406 -6.223 6.531 1 98.38 347 LEU B O 1
ATOM 5745 N N . PHE B 1 348 ? 22.281 -5.031 7 1 97.69 348 PHE B N 1
ATOM 5746 C CA . PHE B 1 348 ? 23.141 -6.164 6.699 1 97.69 348 PHE B CA 1
ATOM 5747 C C . PHE B 1 348 ? 22.891 -7.316 7.668 1 97.69 348 PHE B C 1
ATOM 5749 O O . PHE B 1 348 ? 22.812 -8.477 7.254 1 97.69 348 PHE B O 1
ATOM 5756 N N . LEU B 1 349 ? 22.75 -6.965 8.93 1 98 349 LEU B N 1
ATOM 5757 C CA . LEU B 1 349 ? 22.469 -7.977 9.945 1 98 349 LEU B CA 1
ATOM 5758 C C . LEU B 1 349 ? 21.125 -8.648 9.688 1 98 349 LEU B C 1
ATOM 5760 O O . LEU B 1 349 ? 21.016 -9.875 9.797 1 98 349 LEU B O 1
ATOM 5764 N N . MET B 1 350 ? 20.172 -7.891 9.352 1 97.88 350 MET B N 1
ATOM 5765 C CA . MET B 1 350 ? 18.859 -8.453 9.016 1 97.88 350 MET B CA 1
ATOM 5766 C C . MET B 1 350 ? 18.969 -9.375 7.809 1 97.88 350 MET B C 1
ATOM 5768 O O . MET B 1 350 ? 18.344 -10.445 7.789 1 97.88 350 MET B O 1
ATOM 5772 N N . GLY B 1 351 ? 19.703 -8.922 6.828 1 97.62 351 GLY B N 1
ATOM 5773 C CA . GLY B 1 351 ? 19.906 -9.758 5.656 1 97.62 351 GLY B CA 1
ATOM 5774 C C . GLY B 1 351 ? 20.516 -11.109 5.988 1 97.62 351 GLY B C 1
ATOM 5775 O O . GLY B 1 351 ? 20.031 -12.148 5.535 1 97.62 351 GLY B O 1
ATOM 5776 N N . VAL B 1 352 ? 21.531 -11.07 6.82 1 96.69 352 VAL B N 1
ATOM 5777 C CA . VAL B 1 352 ? 22.234 -12.297 7.207 1 96.69 352 VAL B CA 1
ATOM 5778 C C . VAL B 1 352 ? 21.297 -13.188 8.023 1 96.69 352 VAL B C 1
ATOM 5780 O O . VAL B 1 352 ? 21.234 -14.398 7.809 1 96.69 352 VAL B O 1
ATOM 5783 N N . LEU B 1 353 ? 20.562 -12.594 8.898 1 97.38 353 LEU B N 1
ATOM 5784 C CA . LEU B 1 353 ? 19.625 -13.352 9.727 1 97.38 353 LEU B CA 1
ATOM 5785 C C . LEU B 1 353 ? 18.531 -13.969 8.875 1 97.38 353 LEU B C 1
ATOM 5787 O O . LEU B 1 353 ? 18.219 -15.156 9.016 1 97.38 353 LEU B O 1
ATOM 5791 N N . PHE B 1 354 ? 17.922 -13.172 7.984 1 97 354 PHE B N 1
ATOM 5792 C CA . PHE B 1 354 ? 16.875 -13.664 7.113 1 97 354 PHE B CA 1
ATOM 5793 C C . PHE B 1 354 ? 17.375 -14.797 6.234 1 97 354 PHE B C 1
ATOM 5795 O O . PHE B 1 354 ? 16.703 -15.82 6.082 1 97 354 PHE B O 1
ATOM 5802 N N . MET B 1 355 ? 18.531 -14.578 5.672 1 94.56 355 MET B N 1
ATOM 5803 C CA . MET B 1 355 ? 19.125 -15.586 4.801 1 94.56 355 MET B CA 1
ATOM 5804 C C . MET B 1 355 ? 19.438 -16.859 5.578 1 94.56 355 MET B C 1
ATOM 5806 O O . MET B 1 355 ? 19.156 -17.953 5.117 1 94.56 355 MET B O 1
ATOM 5810 N N . GLY B 1 356 ? 20.047 -16.703 6.73 1 93.19 356 GLY B N 1
ATOM 5811 C CA . GLY B 1 356 ? 20.391 -17.844 7.555 1 93.19 356 GLY B CA 1
ATOM 5812 C C . GLY B 1 356 ? 19.188 -18.672 7.957 1 93.19 356 GLY B C 1
ATOM 5813 O O . GLY B 1 356 ? 19.172 -19.891 7.777 1 93.19 356 GLY B O 1
ATOM 5814 N N . ILE B 1 357 ? 18.156 -18.078 8.391 1 94.94 357 ILE B N 1
ATOM 5815 C CA . ILE B 1 357 ? 16.938 -18.766 8.805 1 94.94 357 ILE B CA 1
ATOM 5816 C C . ILE B 1 357 ? 16.25 -19.391 7.59 1 94.94 357 ILE B C 1
ATOM 5818 O O . ILE B 1 357 ? 15.852 -20.562 7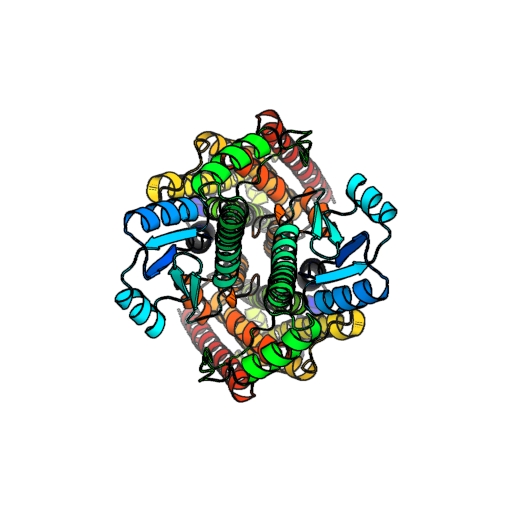.629 1 94.94 357 ILE B O 1
ATOM 5822 N N . GLY B 1 358 ? 16.125 -18.578 6.547 1 91.94 358 GLY B N 1
ATOM 5823 C CA . GLY B 1 358 ? 15.453 -19.047 5.34 1 91.94 358 GLY B CA 1
ATOM 5824 C C . GLY B 1 358 ? 16.094 -20.281 4.738 1 91.94 358 GLY B C 1
ATOM 5825 O O . GLY B 1 358 ? 15.414 -21.266 4.434 1 91.94 358 GLY B O 1
ATOM 5826 N N . LEU B 1 359 ? 17.391 -20.266 4.602 1 87.38 359 LEU B N 1
ATOM 5827 C CA . LEU B 1 359 ? 18.109 -21.406 4.02 1 87.38 359 LEU B CA 1
ATOM 5828 C C . LEU B 1 359 ? 18.031 -22.625 4.926 1 87.38 359 LEU B C 1
ATOM 5830 O O . LEU B 1 359 ? 17.922 -23.75 4.441 1 87.38 359 LEU B O 1
ATOM 5834 N N . ASN B 1 360 ? 18.094 -22.438 6.191 1 90 360 ASN B N 1
ATOM 5835 C CA . ASN B 1 360 ? 18.016 -23.547 7.133 1 90 360 ASN B CA 1
ATOM 5836 C C . ASN B 1 360 ? 16.656 -24.219 7.098 1 90 360 ASN B C 1
ATOM 5838 O O . ASN B 1 360 ? 16.562 -25.453 7.117 1 90 360 ASN B O 1
ATOM 5842 N N . VAL B 1 361 ? 15.688 -23.422 7.039 1 89.69 361 VAL B N 1
ATOM 5843 C CA . VAL B 1 361 ? 14.336 -23.953 6.996 1 89.69 361 VAL B CA 1
ATOM 5844 C C . VAL B 1 361 ? 14.109 -24.688 5.676 1 89.69 361 VAL B C 1
ATOM 5846 O O . VAL B 1 361 ? 13.508 -25.766 5.652 1 89.69 361 VAL B O 1
ATOM 5849 N N . MET B 1 362 ? 14.531 -24.156 4.609 1 82.44 362 MET B N 1
ATOM 5850 C CA . MET B 1 362 ? 14.391 -24.781 3.293 1 82.44 362 MET B CA 1
ATOM 5851 C C . MET B 1 362 ? 15.109 -26.125 3.238 1 82.44 362 MET B C 1
ATOM 5853 O O . MET B 1 362 ? 14.602 -27.078 2.656 1 82.44 362 MET B O 1
ATOM 5857 N N . GLU B 1 363 ? 16.281 -26.203 3.824 1 80.75 363 GLU B N 1
ATOM 5858 C CA . GLU B 1 363 ? 17.078 -27.438 3.834 1 80.75 363 GLU B CA 1
ATOM 5859 C C . GLU B 1 363 ? 16.406 -28.516 4.695 1 80.75 363 GLU B C 1
ATOM 5861 O O . GLU B 1 363 ? 16.438 -29.703 4.352 1 80.75 363 GLU B O 1
ATOM 5866 N N . ARG B 1 364 ? 15.883 -28.125 5.711 1 83 364 ARG B N 1
ATOM 5867 C CA . ARG B 1 364 ? 15.203 -29.078 6.586 1 83 364 ARG B CA 1
ATOM 5868 C C . ARG B 1 364 ? 13.961 -29.656 5.914 1 83 364 ARG B C 1
ATOM 5870 O O . ARG B 1 364 ? 13.641 -30.828 6.09 1 83 364 ARG B O 1
ATOM 5877 N N . LYS B 1 365 ? 13.258 -28.859 5.223 1 77.75 365 LYS B N 1
ATOM 5878 C CA . LYS B 1 365 ? 12.07 -29.312 4.5 1 77.75 365 LYS B CA 1
ATOM 5879 C C . LYS B 1 365 ? 12.445 -30.281 3.375 1 77.75 365 LYS B C 1
ATOM 5881 O O . LYS B 1 365 ? 11.688 -31.203 3.062 1 77.75 365 LYS B O 1
ATOM 5886 N N . ALA B 1 366 ? 13.477 -30.031 2.768 1 67.88 366 ALA B N 1
ATOM 5887 C CA . ALA B 1 366 ? 13.938 -30.875 1.676 1 67.88 366 ALA B CA 1
ATOM 5888 C C . ALA B 1 366 ? 14.375 -32.25 2.195 1 67.88 366 ALA B C 1
ATOM 5890 O O . ALA B 1 366 ? 14.289 -33.25 1.481 1 67.88 366 ALA B O 1
ATOM 5891 N N . SER B 1 367 ? 14.859 -32.281 3.42 1 61.38 367 SER B N 1
ATOM 5892 C CA . SER B 1 367 ? 15.328 -33.531 4.004 1 61.38 367 SER B CA 1
ATOM 5893 C C . SER B 1 367 ? 14.172 -34.344 4.59 1 61.38 367 SER B C 1
ATOM 5895 O O . SER B 1 367 ? 14.258 -35.562 4.719 1 61.38 367 SER B O 1
ATOM 5897 N N . SER B 1 368 ? 13.031 -33.719 4.805 1 56.34 368 SER B N 1
ATOM 5898 C CA . SER B 1 368 ? 11.906 -34.469 5.359 1 56.34 368 SER B CA 1
ATOM 5899 C C . SER B 1 368 ? 11 -35 4.254 1 56.34 368 SER B C 1
ATOM 5901 O O . SER B 1 368 ? 10.836 -34.344 3.217 1 56.34 368 SER B O 1
#

Sequence (736 aa):
MRAILWNYWRHLIYRPWYVVGFFILTATFAFVTGQSSFSKVEVPVYVEGMSSEETAKMLGYLNEHKRFDFQLMDQEEIETGLRQHEMDFAIALKQDDFRMLSSAETVDVNAVFTHLMMIYQEQQIYDQAADHLSISASDIRTEVDRRLANPAYKLEKQQAQEEKDFKYDQGLQSLFGFSLYFAIMTISFTVSMIVQEKQNGLWDRVMLSPLRKTQIYLGHLSYSFLLGYGQLALLFSFFHYLLGVNFYGGFPMALLALAPYVFAIVSLGVLLSSFVTNARQLDAVIPLVSTSMAMVGGAFWPLEIVQSSAMLFVSKFAPITYGMELLKGVTINQAPIHDVLFHAAVLFLMGVLFMGIGLNVMERKASSMRAILWNYWRHLIYRPWYVVGFFILTATFAFVTGQSSFSKVEVPVYVEGMSSEETAKMLGYLNEHKRFDFQLMDQEEIETGLRQHEMDFAIALKQDDFRMLSSAETVDVNAVFTHLMMIYQEQQIYDQAADHLSISASDIRTEVDRRLANPAYKLEKQQAQEEKDFKYDQGLQSLFGFSLYFAIMTISFTVSMIVQEKQNGLWDRVMLSPLRKTQIYLGHLSYSFLLGYGQLALLFSFFHYLLGVNFYGGFPMALLALAPYVFAIVSLGVLLSSFVTNARQLDAVIPLVSTSMAMVGGAFWPLEIVQSSAMLFVSKFAPITYGMELLKGVTINQAPIHDVLFHAAVLFLMGVLFMGIGLNVMERKASS